Protein AF-A0A924SKA9-F1 (afdb_monomer_lite)

Sequence (443 aa):
MSAELATRASYDDPVVAGAVAGLGGPPGRHARTGERRLMTPVRVLVVLTLLTCALGWAQKAGCRDGSNWQHEYQYTRGCYTDVVALYSSEGLASGQRPYYDHPVEYPVVIGAVMAVTSELARSFASALPDTATRAAQARVAAARTTQERSAATAARTYADADARGRHFYDLTWLLLTACALVVVVTTARIAGSRPWDAALVALAPTLALHGTTNWDLVAMALAGLGLLAWARQRPVAAGVLLGLATATKLYPVLFLLPLLLLCVRARRVLPFLVTSVALVGAVTVVTLPVYLTSPSYVDRQGTQVRVLDSPLTQLQNGRGLSALAPHHLLPHSPGAAPEVAVNAVYRFVELNTVRGADWDSLWLQAQRQGLSQDAGLAAEEAPRELNRAVAVAFGLALVLVALLVLRAPRRPRLPQVLLLTMVAFLPTNKVDSPQYVLWLLPL

Foldseek 3Di:
DQFVLQLCCCVPPPVNVVVCVVVVGRQDPPDPGPPPPPDGVLVVLLVLLVVLLVLLCVLQVVPLFDPQPPPCSCVVSLNAAPLLVCCVLQCLLVVAQDLARGQDQWFLLVSVVSNVLSVVLLVCCVVPPDPQLVVLVVQCVPDDDPVSNVVSVVSNSRSSSRSSSNSSLVSLSVVLSVLLSLLLSLLLVLVPSNSCLSVLSSNPNLCSSQSRNYSLSVLSSLQSVLVSCVVVVNLLSSLLSLLVSCSGPVLSVLLLLLVCLLCVVVVNCVSSVNSVVSSVVNNCVSRVVSQQQGFWWFDDPSDTDGDGGGLVVCVVVPVPPCSSDQWDFDDDDVPDDITITGRSNCSNVLCLQQDAQDPPAPRVVCVVVVVAPQPPDDSNDGRPVLVVQLVVQLVVQSVVLSCCQNPPPDHDDSLVSQLSNLVSNQHSGRDHDSSSVSSNSSD

Structure (mmCIF, N/CA/C/O backbone):
data_AF-A0A924SKA9-F1
#
_entry.id   AF-A0A924SKA9-F1
#
loop_
_atom_site.group_PDB
_atom_site.id
_atom_site.type_symbol
_atom_site.label_atom_id
_atom_site.label_alt_id
_atom_site.label_comp_id
_atom_site.label_asym_id
_atom_site.label_entity_id
_atom_site.label_seq_id
_atom_site.pdbx_PDB_ins_code
_atom_site.Cartn_x
_atom_site.Cartn_y
_atom_site.Cartn_z
_atom_site.occupancy
_atom_site.B_iso_or_equiv
_atom_site.auth_seq_id
_atom_site.auth_comp_id
_atom_site.auth_asym_id
_atom_site.auth_atom_id
_atom_site.pdbx_PDB_model_num
ATOM 1 N N . MET A 1 1 ? -17.833 -25.619 21.507 1.00 43.25 1 MET A N 1
ATOM 2 C CA . MET A 1 1 ? -18.377 -24.248 21.658 1.00 43.25 1 MET A CA 1
ATOM 3 C C . MET A 1 1 ? -18.620 -23.517 20.324 1.00 43.25 1 MET A C 1
ATOM 5 O O . MET A 1 1 ? -18.958 -22.346 20.339 1.00 43.25 1 MET A O 1
ATOM 9 N N . SER A 1 2 ? -18.463 -24.168 19.162 1.00 53.28 2 SER A N 1
ATOM 10 C CA . SER A 1 2 ? -18.403 -23.517 17.832 1.00 53.28 2 SER A CA 1
ATOM 11 C C . SER A 1 2 ? -19.665 -23.683 16.978 1.00 53.28 2 SER A C 1
ATOM 13 O O . SER A 1 2 ? -19.727 -23.179 15.863 1.00 53.28 2 SER A O 1
ATOM 15 N N . ALA A 1 3 ? -20.645 -24.427 17.473 1.00 46.31 3 ALA A N 1
ATOM 16 C CA . ALA A 1 3 ? -21.749 -24.920 16.671 1.00 46.31 3 ALA A CA 1
ATOM 17 C C . ALA A 1 3 ? -23.097 -24.328 17.027 1.00 46.31 3 ALA A C 1
ATOM 19 O O . ALA A 1 3 ? -23.818 -23.910 16.131 1.00 46.31 3 ALA A O 1
ATOM 20 N N . GLU A 1 4 ? -23.355 -24.200 18.325 1.00 47.22 4 GLU A N 1
ATOM 21 C CA . GLU A 1 4 ? -24.492 -23.470 18.877 1.00 47.22 4 GLU A CA 1
ATOM 22 C C . GLU A 1 4 ? -24.596 -22.056 18.281 1.00 47.22 4 GLU A C 1
ATOM 24 O O . GLU A 1 4 ? -25.682 -21.603 17.926 1.00 47.22 4 GLU A O 1
ATOM 29 N N . LEU A 1 5 ? -23.445 -21.401 18.077 1.00 52.53 5 LEU A N 1
ATOM 30 C CA . LEU A 1 5 ? -23.332 -20.057 17.505 1.00 52.53 5 LEU A CA 1
ATOM 31 C C . LEU A 1 5 ? -23.665 -19.995 16.004 1.00 52.53 5 LEU A C 1
ATOM 33 O O . LEU A 1 5 ? -24.234 -19.003 15.559 1.00 52.53 5 LEU A O 1
ATOM 37 N N . ALA A 1 6 ? -23.350 -21.040 15.227 1.00 48.56 6 ALA A N 1
ATOM 38 C CA . ALA A 1 6 ? -23.713 -21.110 13.807 1.00 48.56 6 ALA A CA 1
ATOM 39 C C . ALA A 1 6 ? -25.218 -21.357 13.629 1.00 48.56 6 ALA A C 1
ATOM 41 O O . ALA A 1 6 ? -25.840 -20.731 12.777 1.00 48.56 6 ALA A O 1
ATOM 42 N N . THR A 1 7 ? -25.813 -22.199 14.482 1.00 55.19 7 THR A N 1
ATOM 43 C CA . THR A 1 7 ? -27.273 -22.357 14.564 1.00 55.19 7 THR A 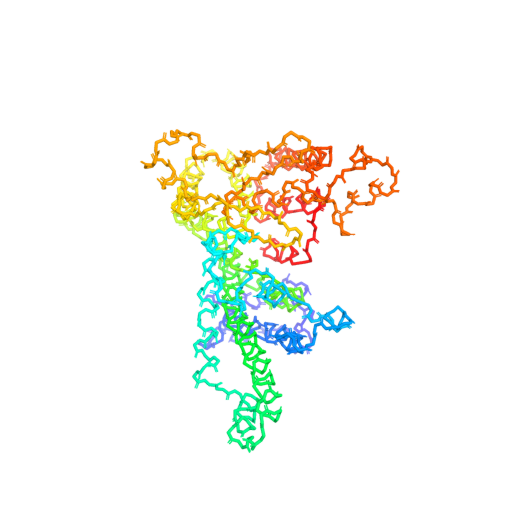CA 1
ATOM 44 C C . THR A 1 7 ? -27.948 -21.041 14.935 1.00 55.19 7 THR A C 1
ATOM 46 O O . THR A 1 7 ? -28.867 -20.633 14.238 1.00 55.19 7 THR A O 1
ATOM 49 N N . ARG A 1 8 ? -27.473 -20.321 15.962 1.00 58.25 8 ARG A N 1
ATOM 50 C CA . ARG A 1 8 ? -28.079 -19.039 16.364 1.00 58.25 8 ARG A CA 1
ATOM 51 C C . ARG A 1 8 ? -28.064 -17.989 15.258 1.00 58.25 8 ARG A C 1
ATOM 53 O O . ARG A 1 8 ? -29.083 -17.355 15.046 1.00 58.25 8 ARG A O 1
ATOM 60 N N . ALA A 1 9 ? -26.970 -17.849 14.506 1.00 60.88 9 ALA A N 1
ATOM 61 C CA . ALA A 1 9 ? -26.908 -16.873 13.413 1.00 60.88 9 ALA A CA 1
ATOM 62 C C . ALA A 1 9 ? -27.996 -17.107 12.346 1.00 60.88 9 ALA A C 1
ATOM 64 O O . ALA A 1 9 ? -28.628 -16.154 11.915 1.00 60.88 9 ALA A O 1
ATOM 65 N N . SER A 1 10 ? -28.288 -18.361 11.982 1.00 63.00 10 SER A N 1
ATOM 66 C CA . SER A 1 10 ? -29.372 -18.672 11.032 1.00 63.00 10 SER A CA 1
ATOM 67 C C . SER A 1 10 ? -30.792 -18.424 11.560 1.00 63.00 10 SER A C 1
ATOM 69 O O . SER A 1 10 ? -31.726 -18.410 10.765 1.00 63.00 10 SER A O 1
ATOM 71 N N . TYR A 1 11 ? -30.958 -18.251 12.875 1.00 65.81 11 TYR A N 1
ATOM 72 C CA . TYR A 1 11 ? -32.242 -17.930 13.509 1.00 65.81 11 TYR A CA 1
ATOM 73 C C . TYR A 1 11 ? -32.373 -16.441 13.864 1.00 65.81 11 TYR A C 1
ATOM 75 O O . TYR A 1 11 ? -33.469 -15.896 13.789 1.00 65.81 11 TYR A O 1
ATOM 83 N N . ASP A 1 12 ? -31.267 -15.795 14.240 1.00 66.62 12 ASP A N 1
ATOM 84 C CA . ASP A 1 12 ? -31.249 -14.442 14.804 1.00 66.62 12 ASP A CA 1
ATOM 85 C C . ASP A 1 12 ? -30.869 -13.360 13.774 1.00 66.62 12 ASP A C 1
ATOM 87 O O . ASP A 1 12 ? -31.141 -12.181 14.003 1.00 66.62 12 ASP A O 1
ATOM 91 N N . ASP A 1 13 ? -30.214 -13.728 12.664 1.00 67.31 13 ASP A N 1
ATOM 92 C CA . ASP A 1 13 ? -29.781 -12.793 11.621 1.00 67.31 13 ASP A CA 1
ATOM 93 C C . ASP A 1 13 ? -30.642 -12.946 10.349 1.00 67.31 13 ASP A C 1
ATOM 95 O O . ASP A 1 13 ? -30.616 -14.007 9.718 1.00 67.31 13 ASP A O 1
ATOM 99 N N . PRO A 1 14 ? -31.400 -11.909 9.941 1.00 71.31 14 PRO A N 1
ATOM 100 C CA . PRO A 1 14 ? -32.322 -11.997 8.809 1.00 71.31 14 PRO A CA 1
ATOM 101 C C . PRO A 1 14 ? -31.617 -12.183 7.457 1.00 71.31 14 PRO A C 1
ATOM 103 O O . PRO A 1 14 ? -32.191 -12.793 6.555 1.00 71.31 14 PRO A O 1
ATOM 106 N N . VAL A 1 15 ? -30.375 -11.708 7.309 1.00 71.00 15 VAL A N 1
ATOM 107 C CA . VAL A 1 15 ? -29.586 -11.881 6.079 1.00 71.00 15 VAL A CA 1
ATOM 108 C C . VAL A 1 15 ? -29.117 -13.324 5.973 1.00 71.00 15 VAL A C 1
ATOM 110 O O . VAL A 1 15 ? -29.283 -13.961 4.931 1.00 71.00 15 VAL A O 1
ATOM 113 N N . VAL A 1 16 ? -28.584 -13.868 7.070 1.00 69.69 16 VAL A N 1
ATOM 114 C CA . VAL A 1 16 ? -28.171 -15.274 7.122 1.00 69.69 16 VAL A CA 1
ATOM 115 C C . VAL A 1 16 ? -29.386 -16.175 6.923 1.00 69.69 16 VAL A C 1
ATOM 117 O O . VAL A 1 16 ? -29.331 -17.052 6.068 1.00 69.69 16 VAL A O 1
ATOM 120 N N . ALA A 1 17 ? -30.494 -15.928 7.628 1.00 69.62 17 ALA A N 1
ATOM 121 C CA . ALA A 1 17 ? -31.735 -16.692 7.508 1.00 69.62 17 ALA A CA 1
ATOM 122 C C . ALA A 1 17 ? -32.257 -16.746 6.060 1.00 69.62 17 ALA A C 1
ATOM 124 O O . ALA A 1 17 ? -32.599 -17.825 5.570 1.00 69.62 17 ALA A O 1
ATOM 125 N N . GLY A 1 18 ? -32.251 -15.610 5.351 1.00 75.19 18 GLY A N 1
ATOM 126 C CA . GLY A 1 18 ? -32.620 -15.545 3.935 1.00 75.19 18 GLY A CA 1
ATOM 127 C C . GLY A 1 18 ? -31.681 -16.351 3.032 1.00 75.19 18 GLY A C 1
ATOM 128 O O . GLY A 1 18 ? -32.142 -17.084 2.159 1.00 75.19 18 GLY A O 1
ATOM 129 N N . ALA A 1 19 ? -30.369 -16.287 3.275 1.00 75.00 19 ALA A N 1
ATOM 130 C CA . ALA A 1 19 ? -29.380 -17.030 2.496 1.00 75.00 19 ALA A CA 1
ATOM 131 C C . ALA A 1 19 ? -29.474 -18.555 2.702 1.00 75.00 19 ALA A C 1
ATOM 133 O O . ALA A 1 19 ? -29.380 -19.311 1.734 1.00 75.00 19 ALA A O 1
ATOM 134 N N . VAL A 1 20 ? -29.696 -19.034 3.935 1.00 75.94 20 VAL A N 1
ATOM 135 C CA . VAL A 1 20 ? -29.866 -20.481 4.188 1.00 75.94 20 VAL A CA 1
ATOM 136 C C . VAL A 1 20 ? -31.229 -21.018 3.767 1.00 75.94 20 VAL A C 1
ATOM 138 O O . VAL A 1 20 ? -31.326 -22.217 3.515 1.00 75.94 20 VAL A O 1
ATOM 141 N N . ALA A 1 21 ? -32.264 -20.185 3.619 1.00 75.38 21 ALA A N 1
ATOM 142 C CA . ALA A 1 21 ? -33.561 -20.634 3.106 1.00 75.38 21 ALA A CA 1
ATOM 143 C C . ALA A 1 21 ? -33.440 -21.282 1.712 1.00 75.38 21 ALA A C 1
ATOM 145 O O . ALA A 1 21 ? -34.038 -22.328 1.470 1.00 75.38 21 ALA A O 1
ATOM 146 N N . GLY A 1 22 ? -32.585 -20.735 0.838 1.00 69.75 22 GLY A N 1
ATOM 147 C CA . GLY A 1 22 ? -32.279 -21.325 -0.473 1.00 69.75 22 GLY A CA 1
ATOM 148 C C . GLY A 1 22 ? -31.410 -22.590 -0.423 1.00 69.75 22 GLY A C 1
ATOM 149 O O . GLY A 1 22 ? -31.326 -23.313 -1.410 1.00 69.75 22 GLY A O 1
ATOM 150 N N . LEU A 1 23 ? -30.781 -22.880 0.720 1.00 67.56 23 LEU A N 1
ATOM 151 C CA . LEU A 1 23 ? -29.868 -24.012 0.933 1.00 67.56 23 LEU A CA 1
ATOM 152 C C . LEU A 1 23 ? -30.474 -25.124 1.813 1.00 67.56 23 LEU A C 1
ATOM 154 O O . LEU A 1 23 ? -29.747 -26.012 2.259 1.00 67.56 23 LEU A O 1
ATOM 158 N N . GLY A 1 24 ? -31.788 -25.089 2.065 1.00 68.62 24 GLY A N 1
ATOM 159 C CA . GLY A 1 24 ? -32.505 -26.109 2.847 1.00 68.62 24 GLY A CA 1
ATOM 160 C C . GLY A 1 24 ? -32.979 -25.666 4.237 1.00 68.62 24 GLY A C 1
ATOM 161 O O . GLY A 1 24 ? -33.490 -26.491 4.990 1.00 68.62 24 GLY A O 1
ATOM 162 N N . GLY A 1 25 ? -32.855 -24.378 4.567 1.00 69.88 25 GLY A N 1
ATOM 163 C CA . GLY A 1 25 ? -33.353 -23.787 5.810 1.00 69.88 25 GLY A CA 1
ATOM 164 C C . GLY A 1 25 ? -32.391 -23.905 7.001 1.00 69.88 25 GLY A C 1
ATOM 165 O O . GLY A 1 25 ? -31.328 -24.526 6.907 1.00 69.88 25 GLY A O 1
ATOM 166 N N . PRO A 1 26 ? -32.727 -23.266 8.138 1.00 69.00 26 PRO A N 1
ATOM 167 C CA . PRO A 1 26 ? -31.894 -23.313 9.330 1.00 69.00 26 PRO A CA 1
ATOM 168 C C . PRO A 1 26 ? -31.800 -24.746 9.889 1.00 69.00 26 PRO A C 1
ATOM 170 O O . PRO A 1 26 ? -32.745 -25.531 9.767 1.00 69.00 26 PRO A O 1
ATOM 173 N N . PRO A 1 27 ? -30.678 -25.116 10.534 1.00 69.81 27 PRO A N 1
ATOM 174 C CA . PRO A 1 27 ? -30.488 -26.464 11.058 1.00 69.81 27 PRO A CA 1
ATOM 175 C C . PRO A 1 27 ? -31.547 -26.770 12.119 1.00 69.81 27 PRO A C 1
ATOM 177 O O . PRO A 1 27 ? -31.644 -26.040 13.106 1.00 69.81 27 PRO A O 1
ATOM 180 N N . GLY A 1 28 ? -32.321 -27.845 11.941 1.00 66.88 28 GLY A N 1
ATOM 181 C CA . GLY A 1 28 ? -33.405 -28.209 12.860 1.00 66.88 28 GLY A CA 1
ATOM 182 C C . GLY A 1 28 ? -32.941 -28.390 14.312 1.00 66.88 28 GLY A C 1
ATOM 183 O O . GLY A 1 28 ? -31.765 -28.618 14.578 1.00 66.88 28 GLY A O 1
ATOM 184 N N . ARG A 1 29 ? -33.878 -28.342 15.268 1.00 62.56 29 ARG A N 1
ATOM 185 C CA . ARG A 1 29 ? -33.622 -28.415 16.728 1.00 62.56 29 ARG A CA 1
ATOM 186 C C . ARG A 1 29 ? -32.707 -29.573 17.171 1.00 62.56 29 ARG A C 1
ATOM 188 O O . ARG A 1 29 ? -32.051 -29.466 18.200 1.00 62.56 29 ARG A O 1
ATOM 195 N N . HIS A 1 30 ? -32.663 -30.664 16.406 1.00 60.28 30 HIS A N 1
ATOM 196 C CA . HIS A 1 30 ? -31.858 -31.860 16.686 1.00 60.28 30 HIS A CA 1
ATOM 197 C C . HIS A 1 30 ? -30.592 -31.978 15.823 1.00 60.28 30 HIS A C 1
ATOM 199 O O . HIS A 1 30 ? -29.885 -32.985 15.894 1.00 60.28 30 HIS A O 1
ATOM 205 N N . ALA A 1 31 ? -30.294 -30.975 14.994 1.00 60.97 31 ALA A N 1
ATOM 206 C CA . ALA A 1 31 ? -29.083 -30.945 14.197 1.00 60.97 31 ALA A CA 1
ATOM 207 C C . ALA A 1 31 ? -27.868 -30.886 15.127 1.00 60.97 31 ALA A C 1
ATOM 209 O O . ALA A 1 31 ? -27.678 -29.928 15.875 1.00 60.97 31 ALA A O 1
ATOM 210 N N . ARG A 1 32 ? -27.012 -31.910 15.055 1.00 56.00 32 ARG A N 1
ATOM 211 C CA . ARG A 1 32 ? -25.719 -31.931 15.744 1.00 56.00 32 ARG A CA 1
ATOM 212 C C . ARG A 1 32 ? -24.733 -31.020 15.025 1.00 56.00 32 ARG A C 1
ATOM 214 O O . ARG A 1 32 ? -23.800 -31.459 14.351 1.00 56.00 32 ARG A O 1
ATOM 221 N N . THR A 1 33 ? -24.940 -29.717 15.139 1.00 55.81 33 THR A N 1
ATOM 222 C CA . THR A 1 33 ? -23.891 -28.765 14.815 1.00 55.81 33 THR A CA 1
ATOM 223 C C . THR A 1 33 ? -22.767 -28.996 15.841 1.00 55.81 33 THR A C 1
ATOM 225 O O . THR A 1 33 ? -23.002 -29.049 17.045 1.00 55.81 33 THR A O 1
ATOM 228 N N . GLY A 1 34 ? -21.519 -29.175 15.389 1.00 52.84 34 GLY A N 1
ATOM 229 C CA . GLY A 1 34 ? -20.334 -29.189 16.276 1.00 52.84 34 GLY A CA 1
ATOM 230 C C . GLY A 1 34 ? -19.527 -30.473 16.334 1.00 52.84 34 GLY A C 1
ATOM 231 O O . GLY A 1 34 ? -18.383 -30.428 16.777 1.00 52.84 34 GLY A O 1
ATOM 232 N N . GLU A 1 35 ? -20.050 -31.576 15.803 1.00 53.09 35 GLU A N 1
ATOM 233 C CA . GLU A 1 35 ? -19.302 -32.837 15.684 1.00 53.09 35 GLU A CA 1
ATOM 234 C C . GLU A 1 35 ? -18.391 -32.878 14.440 1.00 53.09 35 GLU A C 1
ATOM 236 O O . GLU A 1 35 ? -17.517 -33.736 14.319 1.00 53.09 35 GLU A O 1
ATOM 241 N N . ARG A 1 36 ? -18.517 -31.912 13.515 1.00 54.94 36 ARG A N 1
ATOM 242 C CA . ARG A 1 36 ? -17.657 -31.824 12.324 1.00 54.94 36 ARG A CA 1
ATOM 243 C C . ARG A 1 36 ? -16.269 -31.282 12.690 1.00 54.94 36 ARG A C 1
ATOM 245 O O . ARG A 1 36 ? -15.988 -30.099 12.508 1.00 54.94 36 ARG A O 1
ATOM 252 N N . ARG A 1 37 ? -15.367 -32.166 13.139 1.00 59.66 37 ARG A N 1
ATOM 253 C CA . ARG A 1 37 ? -13.936 -31.879 13.424 1.00 59.66 37 ARG A CA 1
ATOM 254 C C . ARG A 1 37 ? -13.208 -31.145 12.286 1.00 59.66 37 ARG A C 1
ATOM 256 O O . ARG A 1 37 ? -12.210 -30.463 12.527 1.00 59.66 37 ARG A O 1
ATOM 263 N N . LEU A 1 38 ? -13.686 -31.294 11.048 1.00 64.00 38 LEU A N 1
ATOM 264 C CA . LEU A 1 38 ? -13.037 -30.768 9.849 1.00 64.00 38 LEU A CA 1
ATOM 265 C C . LEU A 1 38 ? -13.548 -29.388 9.396 1.00 64.00 38 LEU A C 1
ATOM 267 O O . LEU A 1 38 ? -12.741 -28.616 8.888 1.00 64.00 38 LEU A O 1
ATOM 271 N N . MET A 1 39 ? -14.803 -29.008 9.655 1.00 70.38 39 MET A N 1
ATOM 272 C CA . MET A 1 39 ? -15.421 -27.779 9.119 1.00 70.38 39 MET A CA 1
ATOM 273 C C . MET A 1 39 ? -15.840 -26.826 10.243 1.00 70.38 39 MET A C 1
ATOM 275 O O . MET A 1 39 ? -17.004 -26.762 10.634 1.00 70.38 39 MET A O 1
ATOM 279 N N . THR A 1 40 ? -14.869 -26.094 10.794 1.00 83.25 40 THR A N 1
ATOM 280 C CA . THR A 1 40 ? -15.142 -24.985 11.723 1.00 83.25 40 THR A CA 1
ATOM 281 C C . THR A 1 40 ? -15.549 -23.728 10.942 1.00 83.25 40 THR A C 1
ATOM 283 O O . THR A 1 40 ? -15.122 -23.591 9.795 1.00 83.25 40 THR A O 1
ATOM 286 N N . PRO A 1 41 ? -16.290 -22.769 11.541 1.00 83.19 41 PRO A N 1
ATOM 287 C CA . PRO A 1 41 ? -16.661 -21.521 10.860 1.00 83.19 41 PRO A CA 1
ATOM 288 C C . PRO A 1 41 ? -15.466 -20.805 10.217 1.00 83.19 41 PRO A C 1
ATOM 290 O O . PRO A 1 41 ? -15.522 -20.413 9.061 1.00 83.19 41 PRO A O 1
ATOM 293 N N . VAL A 1 42 ? -14.329 -20.743 10.917 1.00 87.75 42 VAL A N 1
ATOM 294 C CA . VAL A 1 42 ? -13.094 -20.137 10.390 1.00 87.75 42 VAL A CA 1
ATOM 295 C C . VAL A 1 42 ? -12.548 -20.889 9.173 1.00 87.75 42 VAL A C 1
ATOM 297 O O . VAL A 1 42 ? -12.074 -20.254 8.242 1.00 87.75 42 VAL A O 1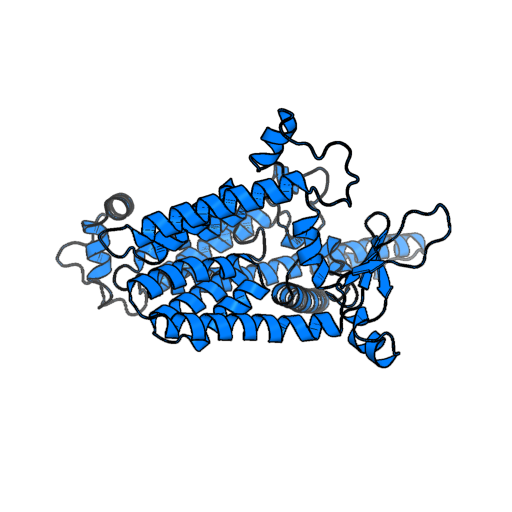
ATOM 300 N N . ARG A 1 43 ? -12.616 -22.227 9.142 1.00 90.25 43 ARG A N 1
ATOM 301 C CA . ARG A 1 43 ? -12.174 -23.002 7.969 1.00 90.25 43 ARG A CA 1
ATOM 302 C C . ARG A 1 43 ? -13.089 -22.785 6.769 1.00 90.25 43 ARG A C 1
ATOM 304 O O . ARG A 1 43 ? -12.585 -22.682 5.659 1.00 90.25 43 ARG A O 1
ATOM 311 N N . VAL A 1 44 ? -14.400 -22.676 6.995 1.00 90.44 44 VAL A N 1
ATOM 312 C CA . VAL A 1 44 ? -15.349 -22.323 5.929 1.00 90.44 44 VAL A CA 1
ATOM 313 C C . VAL A 1 44 ? -15.016 -20.938 5.381 1.00 90.44 44 VAL A C 1
ATOM 315 O O . VAL A 1 44 ? -14.835 -20.801 4.180 1.00 90.44 44 VAL A O 1
ATOM 318 N N . LEU A 1 45 ? -14.826 -19.942 6.251 1.00 93.00 45 LEU A N 1
ATOM 319 C CA . LEU A 1 45 ? -14.430 -18.591 5.845 1.00 93.00 45 LEU A CA 1
ATOM 320 C C . LEU A 1 45 ? -13.130 -18.577 5.034 1.00 93.00 45 LEU A C 1
ATOM 322 O O . LEU A 1 45 ? -13.084 -17.924 4.003 1.00 93.00 45 LEU A O 1
ATOM 326 N N . VAL A 1 46 ? -12.114 -19.347 5.441 1.00 95.25 46 VAL A N 1
ATOM 327 C CA . VAL A 1 46 ? -10.860 -19.502 4.681 1.00 95.25 46 VAL A CA 1
ATOM 328 C C . VAL A 1 46 ? -11.124 -20.021 3.267 1.00 95.25 46 VAL A C 1
ATOM 330 O O . VAL A 1 46 ? -10.602 -19.457 2.310 1.00 95.25 46 VAL A O 1
ATOM 333 N N . VAL A 1 47 ? -11.946 -21.064 3.115 1.00 96.56 47 VAL A N 1
ATOM 334 C CA . VAL A 1 47 ? -12.297 -21.603 1.789 1.00 96.56 47 VAL A CA 1
ATOM 335 C C . VAL A 1 47 ? -13.045 -20.562 0.958 1.00 96.56 47 VAL A C 1
ATOM 337 O O . VAL A 1 47 ? -12.705 -20.364 -0.203 1.00 96.56 47 VAL A O 1
ATOM 340 N N . LEU A 1 48 ? -14.017 -19.858 1.545 1.00 96.62 48 LEU A N 1
ATOM 341 C CA . LEU A 1 48 ? -14.767 -18.812 0.846 1.00 96.62 48 LEU A CA 1
ATOM 342 C C . LEU A 1 48 ? -13.849 -17.676 0.382 1.00 96.62 48 LEU A C 1
ATOM 344 O O . LEU A 1 48 ? -13.933 -17.265 -0.768 1.00 96.62 48 LEU A O 1
ATOM 348 N N . THR A 1 49 ? -12.917 -17.227 1.225 1.00 98.38 49 THR A N 1
ATOM 349 C CA . THR A 1 49 ? -11.920 -16.218 0.847 1.00 98.38 49 THR A CA 1
ATOM 350 C C . THR A 1 49 ? -11.030 -16.697 -0.294 1.00 98.38 49 THR A C 1
ATOM 352 O O . THR A 1 49 ? -10.804 -15.939 -1.231 1.00 98.38 49 THR A O 1
ATOM 355 N N . LEU A 1 50 ? -10.558 -17.949 -0.263 1.00 98.50 50 LEU A N 1
ATOM 356 C CA . LEU A 1 50 ? -9.766 -18.517 -1.360 1.00 98.50 50 LEU A CA 1
ATOM 357 C C . LEU A 1 50 ? -10.547 -18.524 -2.680 1.00 98.50 50 LEU A C 1
ATOM 359 O O . LEU A 1 50 ? -9.985 -18.169 -3.712 1.00 98.50 50 LEU A O 1
ATOM 363 N N . LEU A 1 51 ? -11.835 -18.878 -2.648 1.00 98.31 51 LEU A N 1
ATOM 364 C CA . LEU A 1 51 ? -12.702 -18.841 -3.828 1.00 98.31 51 LEU A CA 1
ATOM 365 C C . LEU A 1 51 ? -12.884 -17.407 -4.350 1.00 98.31 51 LEU A C 1
ATOM 367 O O . LEU A 1 51 ? -12.719 -17.172 -5.544 1.00 98.31 51 LEU A O 1
ATOM 371 N N . THR A 1 52 ? -13.145 -16.439 -3.468 1.00 98.44 52 THR A N 1
ATOM 372 C CA . THR A 1 52 ? -13.261 -15.016 -3.829 1.00 98.44 52 THR A CA 1
ATOM 373 C C . THR A 1 52 ? -11.961 -14.475 -4.436 1.00 98.44 52 THR A C 1
ATOM 375 O O . THR A 1 52 ? -11.985 -13.821 -5.478 1.00 98.44 52 THR A O 1
ATOM 378 N N . CYS A 1 53 ? -10.806 -14.786 -3.841 1.00 98.38 53 CYS A N 1
ATOM 379 C CA . CYS A 1 53 ? -9.499 -14.387 -4.368 1.00 98.38 53 CYS A CA 1
ATOM 380 C C . CYS A 1 53 ? -9.168 -15.082 -5.700 1.00 98.38 53 CYS A C 1
ATOM 382 O O . CYS A 1 53 ? -8.546 -14.462 -6.562 1.00 98.38 53 CYS A O 1
ATOM 384 N N . ALA A 1 54 ? -9.593 -16.334 -5.898 1.00 98.25 54 ALA A N 1
ATOM 385 C CA . ALA A 1 54 ? -9.440 -17.046 -7.167 1.00 98.25 54 ALA A CA 1
ATOM 386 C C . ALA A 1 54 ? -10.302 -16.430 -8.280 1.00 98.25 54 ALA A C 1
ATOM 388 O O . ALA A 1 54 ? -9.834 -16.303 -9.410 1.00 98.25 54 ALA A O 1
ATOM 389 N N . LEU A 1 55 ? -11.524 -15.981 -7.964 1.00 97.62 55 LEU A N 1
ATOM 390 C CA . LEU A 1 55 ? -12.351 -15.207 -8.897 1.00 97.62 55 LEU A CA 1
ATOM 391 C C . LEU A 1 55 ? -11.671 -13.888 -9.283 1.00 97.62 55 LEU A C 1
ATOM 393 O O . LEU A 1 55 ? -11.631 -13.554 -10.464 1.00 97.62 55 LEU A O 1
ATOM 397 N N . GLY A 1 56 ? -11.081 -13.180 -8.315 1.00 96.50 56 GLY A N 1
ATOM 398 C CA . GLY A 1 56 ? -10.297 -11.972 -8.586 1.00 96.50 56 GLY A CA 1
ATOM 399 C C . GLY A 1 56 ? -9.086 -12.231 -9.485 1.00 96.50 56 GLY A C 1
ATOM 400 O O . GLY A 1 56 ? -8.835 -11.485 -10.429 1.00 96.50 56 GLY A O 1
ATOM 401 N N . TRP A 1 57 ? -8.368 -13.339 -9.271 1.00 97.44 57 TRP A N 1
ATOM 402 C CA . TRP A 1 57 ? -7.293 -13.748 -10.178 1.00 97.44 57 TRP A CA 1
ATOM 403 C C . TRP A 1 57 ? -7.808 -14.033 -11.587 1.00 97.44 57 TRP A C 1
ATOM 405 O O . TRP A 1 57 ? -7.253 -13.505 -12.546 1.00 97.44 57 TRP A O 1
ATOM 415 N N . ALA A 1 58 ? -8.889 -14.807 -11.719 1.00 96.88 58 ALA A N 1
ATOM 416 C CA . ALA A 1 58 ? -9.480 -15.139 -13.015 1.00 96.88 58 ALA A CA 1
ATOM 417 C C . ALA A 1 58 ? -9.930 -13.879 -13.774 1.00 96.88 58 ALA A C 1
ATOM 419 O O . ALA A 1 58 ? -9.722 -13.774 -14.980 1.00 96.88 58 ALA A O 1
ATOM 420 N N . GLN A 1 59 ? -10.476 -12.898 -13.053 1.00 94.44 59 GLN A N 1
ATOM 421 C CA . GLN A 1 59 ? -10.890 -11.602 -13.583 1.00 94.44 59 GLN A CA 1
ATOM 422 C C . GLN A 1 59 ? -9.711 -10.782 -14.137 1.00 94.44 59 GLN A C 1
ATOM 424 O O . GLN A 1 59 ? -9.851 -10.132 -15.173 1.00 94.44 59 GLN A O 1
ATOM 429 N N . LYS A 1 60 ? -8.537 -10.848 -13.497 1.00 95.38 60 LYS A N 1
ATOM 430 C CA . LYS A 1 60 ? -7.323 -10.129 -13.928 1.00 95.38 60 LYS A CA 1
ATOM 431 C C . LYS A 1 60 ? -6.388 -10.940 -14.826 1.00 95.38 60 LYS A C 1
ATOM 433 O O . LYS A 1 60 ? -5.439 -10.387 -15.378 1.00 95.38 60 LYS A O 1
ATOM 438 N N . ALA A 1 61 ? -6.653 -12.233 -15.019 1.00 93.88 61 ALA A N 1
ATOM 439 C CA . ALA A 1 61 ? -5.747 -13.154 -15.704 1.00 93.88 61 ALA A CA 1
ATOM 440 C C . ALA A 1 61 ? -5.398 -12.731 -17.141 1.00 93.88 61 ALA A C 1
ATOM 442 O O . ALA A 1 61 ? -4.308 -13.039 -17.614 1.00 93.88 61 ALA A O 1
ATOM 443 N N . GLY A 1 62 ? -6.291 -12.007 -17.824 1.00 92.69 62 GLY A N 1
ATOM 444 C CA . GLY A 1 62 ? -6.041 -11.495 -19.174 1.00 92.69 62 GLY A CA 1
ATOM 445 C C . GLY A 1 62 ? -5.026 -10.350 -19.252 1.00 92.69 62 GLY A C 1
ATOM 446 O O . GLY A 1 62 ? -4.547 -10.067 -20.343 1.00 92.69 62 GLY A O 1
ATOM 447 N N . CYS A 1 63 ? -4.704 -9.702 -18.127 1.00 94.12 63 CYS A N 1
ATOM 448 C CA . CYS A 1 63 ? -3.888 -8.478 -18.059 1.00 94.12 63 CYS A CA 1
ATOM 449 C C . CYS A 1 63 ? -2.760 -8.596 -17.029 1.00 94.12 63 CYS A C 1
ATOM 451 O O . CYS A 1 63 ? -2.167 -7.602 -16.624 1.00 94.12 63 CYS A O 1
ATOM 453 N N . ARG A 1 64 ? -2.463 -9.825 -16.595 1.00 93.31 64 ARG A N 1
ATOM 454 C CA . ARG A 1 64 ? -1.434 -10.132 -15.592 1.00 93.31 64 ARG A CA 1
ATOM 455 C C . ARG A 1 64 ? 0.009 -9.983 -16.095 1.00 93.31 64 ARG A C 1
ATOM 457 O O . ARG A 1 64 ? 0.942 -10.246 -15.347 1.00 93.31 64 ARG A O 1
ATOM 464 N N . ASP A 1 65 ? 0.186 -9.612 -17.357 1.00 88.69 65 ASP A N 1
ATOM 465 C CA . ASP A 1 65 ? 1.461 -9.288 -17.996 1.00 88.69 65 ASP A CA 1
ATOM 466 C C . ASP A 1 65 ? 1.297 -8.106 -18.950 1.00 88.69 65 ASP A C 1
ATOM 468 O O . ASP A 1 65 ? 0.182 -7.627 -19.143 1.00 88.69 65 ASP A O 1
ATOM 472 N N . GLY A 1 66 ? 2.401 -7.644 -19.541 1.00 81.25 66 GLY A N 1
ATOM 473 C CA . GLY A 1 66 ? 2.426 -6.461 -20.401 1.00 81.25 66 GLY A CA 1
ATOM 474 C C . GLY A 1 66 ? 1.805 -6.639 -21.791 1.00 81.25 66 GLY A C 1
ATOM 475 O O . GLY A 1 66 ? 1.688 -5.652 -22.514 1.00 81.25 66 GLY A O 1
ATOM 476 N N . SER A 1 67 ? 1.381 -7.847 -22.181 1.00 85.44 67 SER A N 1
ATOM 477 C CA . SER A 1 67 ? 0.951 -8.120 -23.561 1.00 85.44 67 SER A CA 1
ATOM 478 C C . SER A 1 67 ? -0.376 -7.445 -23.933 1.00 85.44 67 SER A C 1
ATOM 480 O O . SER A 1 67 ? -0.549 -7.000 -25.066 1.00 85.44 67 SER A O 1
ATOM 482 N N . ASN A 1 68 ? -1.292 -7.299 -22.969 1.00 88.19 68 ASN A N 1
ATOM 483 C CA . ASN A 1 68 ? -2.643 -6.763 -23.172 1.00 88.19 68 ASN A CA 1
ATOM 484 C C . ASN A 1 68 ? -2.860 -5.406 -22.472 1.00 88.19 68 ASN A C 1
ATOM 486 O O . ASN A 1 68 ? -3.863 -5.202 -21.792 1.00 88.19 68 ASN A O 1
ATOM 490 N N . TRP A 1 69 ? -1.909 -4.481 -22.629 1.00 89.75 69 TRP A N 1
ATOM 491 C CA . TRP A 1 69 ? -1.939 -3.129 -22.033 1.00 89.75 69 TRP A CA 1
ATOM 492 C C . TRP A 1 69 ? -1.961 -2.003 -23.076 1.00 89.75 69 TRP A C 1
ATOM 494 O O . TRP A 1 69 ? -1.585 -0.866 -22.803 1.00 89.75 69 TRP A O 1
ATOM 504 N N . GLN A 1 70 ? -2.388 -2.319 -24.299 1.00 89.00 70 GLN A N 1
ATOM 505 C CA . GLN A 1 70 ? -2.551 -1.349 -25.382 1.00 89.00 70 GLN A CA 1
ATOM 506 C C . GLN A 1 70 ? -4.023 -0.973 -25.553 1.00 89.00 70 GLN A C 1
ATOM 508 O O . GLN A 1 70 ? -4.914 -1.759 -25.230 1.00 89.00 70 GLN A O 1
ATOM 513 N N . HIS A 1 71 ? -4.273 0.220 -26.099 1.00 90.50 71 HIS A N 1
ATOM 514 C CA . HIS A 1 71 ? -5.618 0.702 -26.439 1.00 90.50 71 HIS A CA 1
ATOM 515 C C . HIS A 1 71 ? -6.629 0.600 -25.283 1.00 90.50 71 HIS A C 1
ATOM 517 O O . HIS A 1 71 ? -7.794 0.273 -25.503 1.00 90.50 71 HIS A O 1
ATOM 523 N N . GLU A 1 72 ? -6.181 0.850 -24.050 1.00 90.56 72 GLU A N 1
ATOM 524 C CA . GLU A 1 72 ? -7.030 0.818 -22.853 1.00 90.56 72 GLU A CA 1
ATOM 525 C C . GLU A 1 72 ? -7.740 -0.527 -22.609 1.00 90.56 72 GLU A C 1
ATOM 527 O O . GLU A 1 72 ? -8.802 -0.596 -21.973 1.00 90.56 72 GLU A O 1
ATOM 532 N N . TYR A 1 73 ? -7.158 -1.628 -23.097 1.00 92.62 73 TYR A N 1
ATOM 533 C CA . TYR A 1 73 ? -7.679 -2.983 -22.908 1.00 92.62 73 TYR A CA 1
ATOM 534 C C . TYR A 1 73 ? -7.953 -3.292 -21.431 1.00 92.62 73 TYR A C 1
ATOM 536 O O . TYR A 1 73 ? -8.990 -3.855 -21.074 1.00 92.62 73 TYR A O 1
ATOM 544 N N . GLN A 1 74 ? -7.051 -2.854 -20.558 1.00 93.25 74 GLN A N 1
ATOM 545 C CA . GLN A 1 74 ? -7.120 -3.063 -19.124 1.00 93.25 74 GLN A CA 1
ATOM 546 C C . GLN A 1 74 ? -8.358 -2.431 -18.470 1.00 93.25 74 GLN A C 1
ATOM 548 O O . GLN A 1 74 ? -8.918 -2.998 -17.528 1.00 93.25 74 GLN A O 1
ATOM 553 N N . TYR A 1 75 ? -8.835 -1.305 -19.003 1.00 91.56 75 TYR A N 1
ATOM 554 C CA . TYR A 1 75 ? -10.033 -0.629 -18.511 1.00 91.56 75 TYR A CA 1
ATOM 555 C C . TYR A 1 75 ? -11.303 -1.188 -19.156 1.00 91.56 75 TYR A C 1
ATOM 557 O O . TYR A 1 75 ? -12.272 -1.474 -18.455 1.00 91.56 75 TYR A O 1
ATOM 565 N N . THR A 1 76 ? -11.288 -1.448 -20.467 1.00 91.62 76 THR A N 1
ATOM 566 C CA . THR A 1 76 ? -12.455 -1.999 -21.188 1.00 91.62 76 THR A CA 1
ATOM 567 C C . THR A 1 76 ? -12.799 -3.433 -20.778 1.00 91.62 76 THR A C 1
ATOM 569 O O . THR A 1 76 ? -13.960 -3.835 -20.836 1.00 91.62 76 THR A O 1
ATOM 572 N N . ARG A 1 77 ? -11.809 -4.212 -20.324 1.00 91.38 77 ARG A N 1
ATOM 573 C CA . ARG A 1 77 ? -11.999 -5.564 -19.768 1.00 91.38 77 ARG A CA 1
ATOM 574 C C . ARG A 1 77 ? -12.060 -5.596 -18.240 1.00 91.38 77 ARG A C 1
ATOM 576 O O . ARG A 1 77 ? -12.218 -6.670 -17.664 1.00 91.38 77 ARG A O 1
ATOM 583 N N . GLY A 1 78 ? -11.914 -4.445 -17.582 1.00 91.00 78 GLY A N 1
ATOM 584 C CA . GLY A 1 78 ? -11.935 -4.301 -16.124 1.00 91.00 78 GLY A CA 1
ATOM 585 C C . GLY A 1 78 ? -10.767 -4.958 -15.377 1.00 91.00 78 GLY A C 1
ATOM 586 O O . GLY A 1 78 ? -10.755 -4.951 -14.152 1.00 91.00 78 GLY A O 1
ATOM 587 N N . CYS A 1 79 ? -9.786 -5.537 -16.065 1.00 94.62 79 CYS A N 1
ATOM 588 C CA . CYS A 1 79 ? -8.682 -6.321 -15.493 1.00 94.62 79 CYS A CA 1
ATOM 589 C C . CYS A 1 79 ? -7.505 -5.468 -14.971 1.00 94.62 79 CYS A C 1
ATOM 591 O O . CYS A 1 79 ? -6.456 -6.024 -14.645 1.00 94.62 79 CYS A O 1
ATOM 593 N N . TYR A 1 80 ? -7.658 -4.142 -14.895 1.00 94.12 80 TYR A N 1
ATOM 594 C CA . TYR A 1 80 ? -6.631 -3.223 -14.399 1.00 94.12 80 TYR A CA 1
ATOM 595 C C . TYR A 1 80 ? -6.097 -3.604 -13.003 1.00 94.12 80 TYR A C 1
ATOM 597 O O . TYR A 1 80 ? -6.839 -4.051 -12.112 1.00 94.12 80 TYR A O 1
ATOM 605 N N . THR A 1 81 ? -4.793 -3.397 -12.814 1.00 94.81 81 THR A N 1
ATOM 606 C CA . THR A 1 81 ? -4.088 -3.560 -11.539 1.00 94.81 81 THR A CA 1
ATOM 607 C C . THR A 1 81 ? -2.795 -2.746 -11.511 1.00 94.81 81 THR A C 1
ATOM 609 O O . THR A 1 81 ? -1.962 -2.856 -12.413 1.00 94.81 81 THR A O 1
ATOM 612 N N . ASP A 1 82 ? -2.588 -2.000 -10.426 1.00 94.12 82 ASP A N 1
ATOM 613 C CA . ASP A 1 82 ? -1.340 -1.281 -10.165 1.00 94.12 82 ASP A CA 1
ATOM 614 C C . ASP A 1 82 ? -0.162 -2.259 -10.052 1.00 94.12 82 ASP A C 1
ATOM 616 O O . ASP A 1 82 ? 0.970 -1.899 -10.354 1.00 94.12 82 ASP A O 1
ATOM 620 N N . VAL A 1 83 ? -0.417 -3.525 -9.689 1.00 95.19 83 VAL A N 1
ATOM 621 C CA . VAL A 1 83 ? 0.620 -4.562 -9.583 1.00 95.19 83 VAL A CA 1
ATOM 622 C C . VAL A 1 83 ? 1.388 -4.722 -10.890 1.00 95.19 83 VAL A C 1
ATOM 624 O O . VAL A 1 83 ? 2.612 -4.798 -10.878 1.00 95.19 83 VAL A O 1
ATOM 627 N N . VAL A 1 84 ? 0.693 -4.746 -12.025 1.00 94.38 84 VAL A N 1
ATOM 628 C CA . VAL A 1 84 ? 1.345 -4.899 -13.334 1.00 94.38 84 VAL A CA 1
ATOM 629 C C . VAL A 1 84 ? 1.807 -3.551 -13.880 1.00 94.38 84 VAL A C 1
ATOM 631 O O . VAL A 1 84 ? 2.909 -3.475 -14.419 1.00 94.38 84 VAL A O 1
ATOM 634 N N . ALA A 1 85 ? 1.019 -2.486 -13.699 1.00 92.62 85 ALA A N 1
ATOM 635 C CA . ALA A 1 85 ? 1.389 -1.147 -14.162 1.00 92.62 85 ALA A CA 1
ATOM 636 C C . ALA A 1 85 ? 2.722 -0.687 -13.542 1.00 92.62 85 ALA A C 1
ATOM 638 O O . ALA A 1 85 ? 3.661 -0.314 -14.253 1.00 92.62 85 ALA A O 1
ATOM 639 N N . LEU 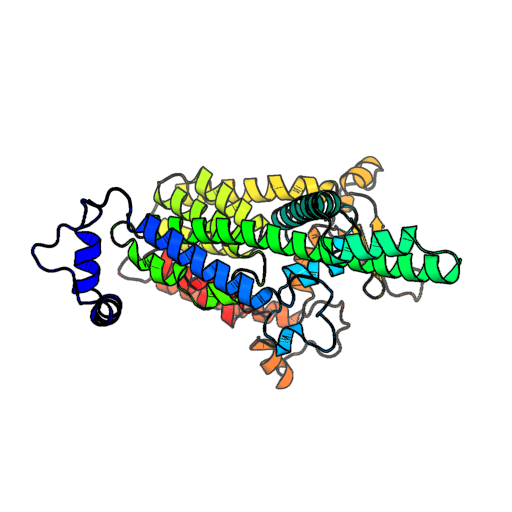A 1 86 ? 2.836 -0.819 -12.219 1.00 94.12 86 LEU A N 1
ATOM 640 C CA . LEU A 1 86 ? 4.004 -0.386 -11.459 1.00 94.12 86 LEU A CA 1
ATOM 641 C C . LEU A 1 86 ? 5.196 -1.324 -11.601 1.00 94.12 86 LEU A C 1
ATOM 643 O O . LEU A 1 86 ? 6.328 -0.888 -11.423 1.00 94.12 86 LEU A O 1
ATOM 647 N N . TYR A 1 87 ? 4.990 -2.586 -11.994 1.00 94.81 87 TYR A N 1
ATOM 648 C CA . TYR A 1 87 ? 6.110 -3.470 -12.326 1.00 94.81 87 TYR A CA 1
ATOM 649 C C . TYR A 1 87 ? 7.010 -2.858 -13.409 1.00 94.81 87 TYR A C 1
ATOM 651 O O . TYR A 1 87 ? 8.236 -2.942 -13.333 1.00 94.81 87 TYR A O 1
ATOM 659 N N . SER A 1 88 ? 6.412 -2.193 -14.395 1.00 89.50 88 SER A N 1
ATOM 660 C CA . SER A 1 88 ? 7.160 -1.512 -15.449 1.00 89.50 88 SER A CA 1
ATOM 661 C C . SER A 1 88 ? 7.556 -0.091 -15.048 1.00 89.50 88 SER A C 1
ATOM 663 O O . SER A 1 88 ? 8.730 0.259 -15.170 1.00 89.50 88 SER A O 1
ATOM 665 N N . SER A 1 89 ? 6.613 0.723 -14.558 1.00 90.88 89 SER A N 1
ATOM 666 C CA . SER A 1 89 ? 6.869 2.153 -14.326 1.00 90.88 89 SER A CA 1
ATOM 667 C C . SER A 1 89 ? 7.808 2.440 -13.151 1.00 90.88 89 SER A C 1
ATOM 669 O O . SER A 1 89 ? 8.491 3.456 -13.180 1.00 90.88 89 SER A O 1
ATOM 671 N N . GLU A 1 90 ? 7.904 1.539 -12.167 1.00 93.56 90 GLU A N 1
ATOM 672 C CA . GLU A 1 90 ? 8.828 1.657 -11.023 1.00 93.56 90 GLU A CA 1
ATOM 673 C C . GLU A 1 90 ? 10.197 0.997 -11.287 1.00 93.56 90 GLU A C 1
ATOM 675 O O . GLU A 1 90 ? 10.968 0.717 -10.368 1.00 93.56 90 GLU A O 1
ATOM 680 N N . GLY A 1 91 ? 10.500 0.666 -12.547 1.00 92.56 91 GLY A N 1
ATOM 681 C CA . GLY A 1 91 ? 11.801 0.127 -12.956 1.00 92.56 91 GLY A CA 1
ATOM 682 C C . GLY A 1 91 ? 12.060 -1.339 -12.576 1.00 92.56 91 GLY A C 1
ATOM 683 O O . GLY A 1 91 ? 13.128 -1.873 -12.900 1.00 92.56 91 GLY A O 1
ATOM 684 N N . LEU A 1 92 ? 11.099 -2.032 -11.950 1.00 95.25 92 LEU A N 1
ATOM 685 C CA . LEU A 1 92 ? 11.244 -3.428 -11.507 1.00 95.25 92 LEU A CA 1
ATOM 686 C C . LEU A 1 92 ? 11.427 -4.398 -12.686 1.00 95.25 92 LEU A C 1
ATOM 688 O O . LEU A 1 92 ? 12.221 -5.337 -12.586 1.00 95.25 92 LEU A O 1
ATOM 692 N N . ALA A 1 93 ? 10.755 -4.154 -13.816 1.00 92.12 93 ALA A N 1
ATOM 693 C CA . ALA A 1 93 ? 10.891 -4.927 -15.055 1.00 92.12 93 ALA A CA 1
ATOM 694 C C . ALA A 1 93 ? 12.312 -4.876 -15.647 1.00 92.12 93 ALA A C 1
ATOM 696 O O . ALA A 1 93 ? 12.753 -5.838 -16.290 1.00 92.12 93 ALA A O 1
ATOM 697 N N . SER A 1 94 ? 13.028 -3.779 -15.376 1.00 91.75 94 SER A N 1
ATOM 698 C CA . SER A 1 94 ? 14.427 -3.534 -15.749 1.00 91.75 94 SER A CA 1
ATOM 699 C C . SER A 1 94 ? 15.423 -3.986 -14.673 1.00 91.75 94 SER A C 1
ATOM 701 O O . SER A 1 94 ? 16.625 -3.796 -14.833 1.00 91.75 94 SER A O 1
ATOM 703 N N . GLY A 1 95 ? 14.945 -4.581 -13.575 1.00 92.25 95 GLY A N 1
ATOM 704 C CA . GLY A 1 95 ? 15.785 -5.057 -12.476 1.00 92.25 95 GLY A CA 1
ATOM 705 C C . GLY A 1 95 ? 16.291 -3.962 -11.534 1.00 92.25 95 GLY A C 1
ATOM 706 O O . GLY A 1 95 ? 17.214 -4.224 -10.766 1.00 92.25 95 GLY A O 1
ATOM 707 N N . GLN A 1 96 ? 15.712 -2.757 -11.569 1.00 94.81 96 GLN A N 1
ATOM 708 C CA . GLN A 1 96 ? 16.081 -1.678 -10.648 1.00 94.81 96 GLN A CA 1
ATOM 709 C C . GLN A 1 96 ? 15.604 -2.004 -9.227 1.00 94.81 96 GLN A C 1
ATOM 711 O O . GLN A 1 96 ? 14.496 -2.511 -9.029 1.00 94.81 96 GLN A O 1
ATOM 716 N N . ARG A 1 97 ? 16.438 -1.721 -8.219 1.00 95.44 97 ARG A N 1
ATOM 717 C CA . ARG A 1 97 ? 16.068 -1.895 -6.810 1.00 95.44 97 ARG A CA 1
ATOM 718 C C . ARG A 1 97 ? 15.337 -0.652 -6.288 1.00 95.44 97 ARG A C 1
ATOM 720 O O . ARG A 1 97 ? 15.873 0.456 -6.426 1.00 95.44 97 ARG A O 1
ATOM 727 N N . PRO A 1 98 ? 14.182 -0.824 -5.618 1.00 97.00 98 PRO A N 1
ATOM 728 C CA . PRO A 1 98 ? 13.478 0.263 -4.946 1.00 97.00 98 PRO A CA 1
ATOM 729 C C . PRO A 1 98 ? 14.385 1.072 -4.013 1.00 97.00 98 PRO A C 1
ATOM 731 O O . PRO A 1 98 ? 15.192 0.513 -3.271 1.00 97.00 98 PRO A O 1
ATOM 734 N N . TYR A 1 99 ? 14.235 2.392 -4.065 1.00 97.19 99 TYR A N 1
ATOM 735 C CA . TYR A 1 99 ? 14.972 3.449 -3.362 1.00 97.19 99 TYR A CA 1
ATOM 736 C C . TYR A 1 99 ? 16.453 3.626 -3.713 1.00 97.19 99 TYR A C 1
ATOM 738 O O . TYR A 1 99 ? 16.977 4.716 -3.506 1.00 97.19 99 TYR A O 1
ATOM 746 N N . TYR A 1 100 ? 17.136 2.602 -4.226 1.00 96.50 100 TYR A N 1
ATOM 747 C CA . TYR A 1 100 ? 18.580 2.658 -4.498 1.00 96.50 100 TYR A CA 1
ATOM 748 C C . TYR A 1 100 ? 18.920 2.915 -5.960 1.00 96.50 100 TYR A C 1
ATOM 750 O O . TYR A 1 100 ? 19.868 3.647 -6.247 1.00 96.50 100 TYR A O 1
ATOM 758 N N . ASP A 1 101 ? 18.159 2.296 -6.862 1.00 95.75 101 ASP A N 1
ATOM 759 C CA . ASP A 1 101 ? 18.315 2.470 -8.303 1.00 95.75 101 ASP A CA 1
ATOM 760 C C . ASP A 1 101 ? 17.104 3.226 -8.888 1.00 95.75 101 ASP A C 1
ATOM 762 O O . ASP A 1 101 ? 17.276 3.970 -9.850 1.00 95.75 101 ASP A O 1
ATOM 766 N N . HIS A 1 102 ? 15.925 3.125 -8.253 1.00 95.44 102 HIS A N 1
ATOM 767 C CA . HIS A 1 102 ? 14.695 3.844 -8.612 1.00 95.44 102 HIS A CA 1
ATOM 768 C C . HIS A 1 102 ? 13.939 4.333 -7.364 1.00 95.44 102 HIS A C 1
ATOM 770 O O . HIS A 1 102 ? 13.707 3.522 -6.464 1.00 95.44 102 HIS A O 1
ATOM 776 N N . PRO A 1 103 ? 13.510 5.602 -7.262 1.00 95.19 103 PRO A N 1
ATOM 777 C CA . PRO A 1 103 ? 12.670 6.037 -6.149 1.00 95.19 103 PRO A CA 1
ATOM 778 C C . PRO A 1 103 ? 11.238 5.543 -6.369 1.00 95.19 103 PRO A C 1
ATOM 780 O O . PRO A 1 103 ? 10.708 5.771 -7.440 1.00 95.19 103 PRO A O 1
ATOM 783 N N . VAL A 1 104 ? 10.588 4.896 -5.399 1.00 94.50 104 VAL A N 1
ATOM 784 C CA . VAL A 1 104 ? 9.250 4.303 -5.623 1.00 94.50 104 VAL A CA 1
ATOM 785 C C . VAL A 1 104 ? 8.122 5.090 -4.971 1.00 94.50 104 VAL A C 1
ATOM 787 O O . VAL A 1 104 ? 8.329 5.742 -3.946 1.00 94.50 104 VAL A O 1
ATOM 790 N N . GLU A 1 105 ? 6.908 5.003 -5.522 1.00 92.38 105 GLU A N 1
ATOM 791 C CA . GLU A 1 105 ? 5.748 5.736 -4.998 1.00 92.38 105 GLU A CA 1
ATOM 792 C C . GLU A 1 105 ? 5.138 5.165 -3.704 1.00 92.38 105 GLU A C 1
ATOM 794 O O . GLU A 1 105 ? 4.135 5.690 -3.228 1.00 92.38 105 GLU A O 1
ATOM 799 N N . TYR A 1 106 ? 5.719 4.116 -3.110 1.00 94.94 106 TYR A N 1
ATOM 800 C CA . TYR A 1 106 ? 5.218 3.490 -1.881 1.00 94.94 106 TYR A CA 1
ATOM 801 C C . TYR A 1 106 ? 6.184 3.628 -0.697 1.00 94.94 106 TYR A C 1
ATOM 803 O O . TYR A 1 106 ? 7.389 3.804 -0.888 1.00 94.94 106 TYR A O 1
ATOM 811 N N . PRO A 1 107 ? 5.688 3.477 0.546 1.00 96.25 107 PRO A N 1
ATOM 812 C CA . PRO A 1 107 ? 6.511 3.312 1.741 1.00 96.25 107 PRO A CA 1
ATOM 813 C C . PRO A 1 107 ? 7.411 2.066 1.727 1.00 96.25 107 PRO A C 1
ATOM 815 O O . PRO A 1 107 ? 7.126 1.064 1.064 1.00 96.25 107 PRO A O 1
ATOM 818 N N . VAL A 1 108 ? 8.469 2.112 2.543 1.00 96.94 108 VAL A N 1
ATOM 819 C CA . VAL A 1 108 ? 9.599 1.162 2.535 1.00 96.94 108 VAL A CA 1
ATOM 820 C C . VAL A 1 108 ? 9.219 -0.312 2.643 1.00 96.94 108 VAL A C 1
ATOM 822 O O . VAL A 1 108 ? 9.893 -1.153 2.052 1.00 96.94 108 VAL A O 1
ATOM 825 N N . VAL A 1 109 ? 8.141 -0.656 3.356 1.00 97.75 109 VAL A N 1
ATOM 826 C CA . VAL A 1 109 ? 7.730 -2.061 3.488 1.00 97.75 109 VAL A CA 1
ATOM 827 C C . VAL A 1 109 ? 7.167 -2.586 2.167 1.00 97.75 109 VAL A C 1
ATOM 829 O O . VAL A 1 109 ? 7.466 -3.717 1.792 1.00 97.75 109 VAL A O 1
ATOM 832 N N . ILE A 1 110 ? 6.409 -1.775 1.421 1.00 97.56 110 ILE A N 1
ATOM 833 C CA . ILE A 1 110 ? 5.932 -2.169 0.088 1.00 97.56 110 ILE A CA 1
ATOM 834 C C . ILE A 1 110 ? 7.078 -2.168 -0.919 1.00 97.56 110 ILE A C 1
ATOM 836 O O . ILE A 1 110 ? 7.174 -3.112 -1.696 1.00 97.56 110 ILE A O 1
ATOM 840 N N . GLY A 1 111 ? 8.002 -1.203 -0.857 1.00 97.12 111 GLY A N 1
ATOM 841 C CA . GLY A 1 111 ? 9.212 -1.255 -1.683 1.00 97.12 111 GLY A CA 1
ATOM 842 C C . GLY A 1 111 ? 10.023 -2.540 -1.451 1.00 97.12 111 GLY A C 1
ATOM 843 O O . GLY A 1 111 ? 10.477 -3.170 -2.404 1.00 97.12 111 GLY A O 1
ATOM 844 N N . ALA A 1 112 ? 10.127 -3.014 -0.204 1.00 97.50 112 ALA A N 1
ATOM 845 C CA . ALA A 1 112 ? 10.746 -4.306 0.100 1.00 97.50 112 ALA A CA 1
ATOM 846 C C . ALA A 1 112 ? 9.946 -5.495 -0.468 1.00 97.50 112 ALA A C 1
ATOM 848 O O . ALA A 1 112 ? 10.536 -6.413 -1.041 1.00 97.50 112 ALA A O 1
ATOM 849 N N . VAL A 1 113 ? 8.611 -5.475 -0.361 1.00 98.00 113 VAL A N 1
ATOM 850 C CA . VAL A 1 113 ? 7.736 -6.489 -0.978 1.00 98.00 113 VAL A CA 1
ATOM 851 C C . VAL A 1 113 ? 7.941 -6.532 -2.493 1.00 98.00 113 VAL A C 1
ATOM 853 O O . VAL A 1 113 ? 8.133 -7.617 -3.042 1.00 98.00 113 VAL A O 1
ATOM 856 N N . MET A 1 114 ? 7.962 -5.378 -3.161 1.00 97.56 114 MET A N 1
ATOM 857 C CA . MET A 1 114 ? 8.219 -5.245 -4.598 1.00 97.56 114 MET A CA 1
ATOM 858 C C . MET A 1 114 ? 9.588 -5.813 -4.989 1.00 97.56 114 MET A C 1
ATOM 860 O O . MET A 1 114 ? 9.690 -6.581 -5.944 1.00 97.56 114 MET A O 1
ATOM 864 N N . ALA A 1 115 ? 10.637 -5.498 -4.224 1.00 97.06 115 ALA A N 1
ATOM 865 C CA . ALA A 1 115 ? 11.984 -6.000 -4.480 1.00 97.06 115 ALA A CA 1
ATOM 866 C C . ALA A 1 115 ? 12.052 -7.535 -4.400 1.00 97.06 115 ALA A C 1
ATOM 868 O O . ALA A 1 115 ? 12.539 -8.190 -5.324 1.00 97.06 115 ALA A O 1
ATOM 869 N N . VAL A 1 116 ? 11.518 -8.116 -3.318 1.00 97.50 116 VAL A N 1
ATOM 870 C CA . VAL A 1 116 ? 11.534 -9.571 -3.091 1.00 97.50 116 VAL A CA 1
ATOM 871 C C . VAL A 1 116 ? 10.698 -10.300 -4.140 1.00 97.50 116 VAL A C 1
ATOM 873 O O . VAL A 1 116 ? 11.152 -11.286 -4.719 1.00 97.50 116 VAL A O 1
ATOM 876 N N . THR A 1 117 ? 9.487 -9.816 -4.417 1.00 97.38 117 THR A N 1
ATOM 877 C CA . THR A 1 117 ? 8.598 -10.433 -5.414 1.00 97.38 117 THR A CA 1
ATOM 878 C C . THR A 1 117 ? 9.166 -10.335 -6.830 1.00 97.38 117 THR A C 1
ATOM 880 O O . THR A 1 117 ? 9.067 -11.307 -7.575 1.00 97.38 117 THR A O 1
ATOM 883 N N . SER A 1 118 ? 9.833 -9.231 -7.190 1.00 96.50 118 SER A N 1
ATOM 884 C CA . SER A 1 118 ? 10.506 -9.067 -8.489 1.00 96.50 118 SER A CA 1
ATOM 885 C C . SER A 1 118 ? 11.695 -10.018 -8.668 1.00 96.50 118 SER A C 1
ATOM 887 O O . SER A 1 118 ? 11.833 -10.645 -9.721 1.00 96.50 118 SER A O 1
ATOM 889 N N . GLU A 1 119 ? 12.532 -10.194 -7.640 1.00 95.81 119 GLU A N 1
ATOM 890 C CA . GLU A 1 119 ? 13.648 -11.153 -7.679 1.00 95.81 119 GLU A CA 1
ATOM 891 C C . GLU A 1 119 ? 13.153 -12.600 -7.805 1.00 95.81 119 GLU A C 1
ATOM 893 O O . GLU A 1 119 ? 13.643 -13.370 -8.638 1.00 95.81 119 GLU A O 1
ATOM 898 N N . LEU A 1 120 ? 12.130 -12.964 -7.027 1.00 96.56 120 LEU A N 1
ATOM 899 C CA . LEU A 1 120 ? 11.505 -14.278 -7.137 1.00 96.56 120 LEU A CA 1
ATOM 900 C C . LEU A 1 120 ? 10.902 -14.477 -8.529 1.00 96.56 120 LEU A C 1
ATOM 902 O O . LEU A 1 120 ? 11.159 -15.503 -9.150 1.00 96.56 120 LEU A O 1
ATOM 906 N N . ALA A 1 121 ? 10.174 -13.496 -9.066 1.00 95.75 121 ALA A N 1
ATOM 907 C CA . ALA A 1 121 ? 9.596 -13.575 -10.406 1.00 95.75 121 ALA A CA 1
ATOM 908 C C . ALA A 1 121 ? 10.660 -13.802 -11.493 1.00 95.75 121 ALA A C 1
ATOM 910 O O . ALA A 1 121 ? 10.467 -14.644 -12.370 1.00 95.75 121 ALA A O 1
ATOM 911 N N . ARG A 1 122 ? 11.814 -13.121 -11.407 1.00 94.31 122 ARG A N 1
ATOM 912 C CA . ARG A 1 122 ? 12.977 -13.359 -12.286 1.00 94.31 122 ARG A CA 1
ATOM 913 C C . ARG A 1 122 ? 13.526 -14.779 -12.155 1.00 94.31 122 ARG A C 1
ATOM 915 O O . ARG A 1 122 ? 13.816 -15.432 -13.162 1.00 94.31 122 ARG A O 1
ATOM 922 N N . SER A 1 123 ? 13.636 -15.267 -10.926 1.00 94.44 123 SER A N 1
ATOM 923 C CA . SER A 1 123 ? 14.113 -16.621 -10.640 1.00 94.44 123 SER A CA 1
ATOM 924 C C . SER A 1 123 ? 13.155 -17.685 -11.192 1.00 94.44 123 SER A C 1
ATOM 926 O O . SER A 1 123 ? 13.590 -18.617 -11.859 1.00 94.44 123 SER A O 1
ATOM 928 N N . PHE A 1 124 ? 11.843 -17.516 -11.009 1.00 94.06 124 PHE A N 1
ATOM 929 C CA . PHE A 1 124 ? 10.832 -18.431 -11.546 1.00 94.06 124 PHE A CA 1
ATOM 930 C C . PHE A 1 124 ? 10.765 -18.398 -13.074 1.00 94.06 124 PHE A C 1
ATOM 932 O O . PHE A 1 124 ? 10.742 -19.460 -13.688 1.00 94.06 124 PHE A O 1
ATOM 939 N N . ALA A 1 125 ? 10.807 -17.212 -13.689 1.00 92.25 125 ALA A N 1
ATOM 940 C CA . ALA A 1 125 ? 10.782 -17.077 -15.146 1.00 92.25 125 ALA A CA 1
ATOM 941 C C . ALA A 1 125 ? 11.978 -17.771 -15.820 1.00 92.25 125 ALA A C 1
ATOM 943 O O . ALA A 1 125 ? 11.839 -18.352 -16.894 1.00 92.25 125 ALA A O 1
ATOM 944 N N . SER A 1 126 ? 13.157 -17.726 -15.187 1.00 89.94 126 SER A N 1
ATOM 945 C CA . SER A 1 126 ? 14.351 -18.406 -15.701 1.00 89.94 126 SER A CA 1
ATOM 946 C C . SER A 1 126 ? 14.337 -19.917 -15.439 1.00 89.94 126 SER A C 1
ATOM 948 O O . SER A 1 126 ? 14.759 -20.681 -16.306 1.00 89.94 126 SER A O 1
ATOM 950 N N . ALA A 1 127 ? 13.822 -20.360 -14.287 1.00 91.81 127 ALA A N 1
ATOM 951 C CA . ALA A 1 127 ? 13.756 -21.774 -13.916 1.00 91.81 127 ALA A CA 1
ATOM 952 C C . ALA A 1 127 ? 12.624 -22.551 -14.614 1.00 91.81 127 ALA A C 1
ATOM 954 O O . ALA A 1 127 ? 12.779 -23.740 -14.893 1.00 91.81 127 ALA A O 1
ATOM 955 N N . LEU A 1 128 ? 11.492 -21.900 -14.901 1.00 90.06 128 LEU A N 1
ATOM 956 C CA . LEU A 1 128 ? 10.295 -22.509 -15.493 1.00 90.06 128 LEU A CA 1
ATOM 957 C C . LEU A 1 128 ? 9.820 -21.727 -16.733 1.00 90.06 128 LEU A C 1
ATOM 959 O O . LEU A 1 128 ? 8.756 -21.106 -16.694 1.00 90.06 128 LEU A O 1
ATOM 963 N N . PRO A 1 129 ? 10.562 -21.765 -17.858 1.00 88.75 129 PRO A N 1
ATOM 964 C CA . PRO A 1 129 ? 10.178 -21.031 -19.057 1.00 88.75 129 PRO A CA 1
ATOM 965 C C . PRO A 1 129 ? 8.867 -21.561 -19.648 1.00 88.75 129 PRO A C 1
ATOM 967 O O . PRO A 1 129 ? 8.694 -22.768 -19.882 1.00 88.75 129 PRO A O 1
ATOM 970 N N . ASP A 1 130 ? 7.944 -20.653 -19.949 1.00 89.88 130 ASP A N 1
ATOM 971 C CA . ASP A 1 130 ? 6.678 -21.020 -20.568 1.00 89.88 130 ASP A CA 1
ATOM 972 C C . ASP A 1 130 ? 6.845 -21.456 -22.037 1.00 89.88 130 ASP A C 1
ATOM 974 O O . ASP A 1 130 ? 7.945 -21.555 -22.592 1.00 89.88 130 ASP A O 1
ATOM 978 N N . THR A 1 131 ? 5.733 -21.825 -22.668 1.00 91.31 131 THR A N 1
ATOM 979 C CA . THR A 1 131 ? 5.726 -22.296 -24.057 1.00 91.31 131 THR A CA 1
ATOM 980 C C . THR A 1 131 ? 6.164 -21.214 -25.043 1.00 91.31 131 THR A C 1
ATOM 982 O O . THR A 1 131 ? 6.853 -21.538 -26.012 1.00 91.31 131 THR A O 1
ATOM 985 N N . ALA A 1 132 ? 5.817 -19.948 -24.798 1.00 90.00 132 ALA A N 1
ATOM 986 C CA . ALA A 1 132 ? 6.180 -18.828 -25.659 1.00 90.00 132 ALA A CA 1
ATOM 987 C C . ALA A 1 132 ? 7.686 -18.547 -25.586 1.00 90.00 132 ALA A C 1
ATOM 989 O O . ALA A 1 132 ? 8.344 -18.459 -26.626 1.00 90.00 132 ALA A O 1
ATOM 990 N N . THR A 1 133 ? 8.255 -18.514 -24.380 1.00 91.50 133 THR A N 1
ATOM 991 C CA . THR A 1 133 ? 9.697 -18.365 -24.164 1.00 91.50 133 THR A CA 1
ATOM 992 C C . THR A 1 133 ? 10.477 -19.525 -24.778 1.00 91.50 133 THR A C 1
ATOM 994 O O . THR A 1 133 ? 11.442 -19.292 -25.508 1.00 91.50 133 THR A O 1
ATOM 997 N N . ARG A 1 134 ? 10.051 -20.781 -24.569 1.00 93.31 134 ARG A N 1
ATOM 998 C CA . ARG A 1 134 ? 10.707 -21.953 -25.186 1.00 93.31 134 ARG A CA 1
ATOM 999 C C . ARG A 1 134 ? 10.663 -21.905 -26.712 1.00 93.31 134 ARG A C 1
ATOM 1001 O O . ARG A 1 134 ? 11.665 -22.192 -27.367 1.00 93.31 134 ARG A O 1
ATOM 1008 N N . ALA A 1 135 ? 9.532 -21.500 -27.287 1.00 93.00 135 ALA A N 1
ATOM 1009 C CA . ALA A 1 135 ? 9.406 -21.328 -28.731 1.00 93.00 135 ALA A CA 1
ATOM 1010 C C . ALA A 1 135 ? 10.325 -20.213 -29.259 1.00 93.00 135 ALA A C 1
ATOM 1012 O O . ALA A 1 135 ? 10.975 -20.390 -30.290 1.00 93.00 135 ALA A O 1
ATOM 1013 N N . ALA A 1 136 ? 10.429 -19.085 -28.550 1.00 92.06 136 ALA A N 1
ATOM 1014 C CA . ALA A 1 136 ? 11.332 -17.998 -28.916 1.00 92.06 136 ALA A CA 1
ATOM 1015 C C . ALA A 1 136 ? 12.809 -18.427 -28.841 1.00 92.06 136 ALA A C 1
ATOM 1017 O O . ALA A 1 136 ? 13.578 -18.150 -29.761 1.00 92.06 136 ALA A O 1
ATOM 1018 N N . GLN A 1 137 ? 13.200 -19.178 -27.807 1.00 92.56 137 GLN A N 1
ATOM 1019 C CA . GLN A 1 137 ? 14.545 -19.750 -27.681 1.00 92.56 137 GLN A CA 1
ATOM 1020 C C . GLN A 1 137 ? 14.881 -20.696 -28.843 1.00 92.56 137 GLN A C 1
ATOM 1022 O O . GLN A 1 137 ? 15.957 -20.585 -29.432 1.00 92.56 137 GLN A O 1
ATOM 1027 N N . ALA A 1 138 ? 13.948 -21.573 -29.224 1.00 94.56 138 ALA A N 1
ATOM 1028 C CA . ALA A 1 138 ? 14.125 -22.466 -30.366 1.00 94.56 138 ALA A CA 1
ATOM 1029 C C . ALA A 1 138 ? 14.296 -21.694 -31.690 1.00 94.56 138 ALA A C 1
ATOM 1031 O O . ALA A 1 138 ? 15.147 -22.055 -32.502 1.00 94.56 138 ALA A O 1
ATOM 1032 N N . ARG A 1 139 ? 13.553 -20.594 -31.892 1.00 94.62 139 ARG A N 1
ATOM 1033 C CA . ARG A 1 139 ? 13.704 -19.717 -33.072 1.00 94.62 139 ARG A CA 1
ATOM 1034 C C . ARG A 1 139 ? 15.076 -19.051 -33.131 1.00 94.62 139 ARG A C 1
ATOM 1036 O O . ARG A 1 139 ? 15.666 -18.993 -34.203 1.00 94.62 139 ARG A O 1
ATOM 1043 N N . VAL A 1 140 ? 15.603 -18.588 -31.994 1.00 94.69 140 VAL A N 1
ATOM 1044 C CA . VAL A 1 140 ? 16.960 -18.016 -31.924 1.00 94.69 140 VAL A CA 1
ATOM 1045 C C . VAL A 1 140 ? 18.012 -19.066 -32.291 1.00 94.69 140 VAL A C 1
ATOM 1047 O O . VAL A 1 140 ? 18.933 -18.761 -33.047 1.00 94.69 140 VAL A O 1
ATOM 1050 N N . ALA A 1 141 ? 17.862 -20.300 -31.800 1.00 94.81 141 ALA A N 1
ATOM 1051 C CA . ALA A 1 141 ? 18.778 -21.401 -32.104 1.00 94.81 141 ALA A CA 1
ATOM 1052 C C . ALA A 1 141 ? 18.716 -21.846 -33.578 1.00 94.81 141 ALA A C 1
ATOM 1054 O O . ALA A 1 141 ? 19.736 -22.221 -34.149 1.00 94.81 141 ALA A O 1
ATOM 1055 N N . ALA A 1 142 ? 17.534 -21.782 -34.199 1.00 95.81 142 ALA A N 1
ATOM 1056 C CA . ALA A 1 142 ? 17.323 -22.165 -35.594 1.00 95.81 142 ALA A CA 1
ATOM 1057 C C . ALA A 1 142 ? 17.665 -21.059 -36.613 1.00 95.81 142 ALA A C 1
ATOM 1059 O O . ALA A 1 142 ? 17.741 -21.352 -37.807 1.00 95.81 142 ALA A O 1
ATOM 1060 N N . ALA A 1 143 ? 17.856 -19.810 -36.171 1.00 95.31 143 ALA A N 1
ATOM 1061 C CA . ALA A 1 143 ? 18.109 -18.665 -37.044 1.00 95.31 143 ALA A CA 1
ATOM 1062 C C . ALA A 1 143 ? 19.424 -18.816 -37.826 1.00 95.31 143 ALA A C 1
ATOM 1064 O O . ALA A 1 143 ? 20.503 -18.974 -37.238 1.00 95.31 143 ALA A O 1
ATOM 1065 N N . ARG A 1 144 ? 19.329 -18.723 -39.156 1.00 96.00 144 ARG A N 1
ATOM 1066 C CA . ARG A 1 144 ? 20.448 -18.908 -40.092 1.00 96.00 144 ARG A CA 1
ATOM 1067 C C . ARG A 1 144 ? 21.024 -17.583 -40.573 1.00 96.00 144 ARG A C 1
ATOM 1069 O O . ARG A 1 144 ? 22.216 -17.516 -40.854 1.00 96.00 144 ARG A O 1
ATOM 1076 N N . THR A 1 145 ? 20.207 -16.532 -40.643 1.00 96.62 145 THR A N 1
ATOM 1077 C CA . THR A 1 145 ? 20.647 -15.189 -41.058 1.00 96.62 145 THR A CA 1
ATOM 1078 C C . THR A 1 145 ? 20.747 -14.220 -39.877 1.00 96.62 145 THR A C 1
ATOM 1080 O O . THR A 1 145 ? 20.112 -14.401 -38.836 1.00 96.62 145 THR A O 1
ATOM 1083 N N . THR A 1 146 ? 21.526 -13.144 -40.036 1.00 94.50 146 THR A N 1
ATOM 1084 C CA . THR A 1 146 ? 21.623 -12.070 -39.030 1.00 94.50 146 THR A CA 1
ATOM 1085 C C . THR A 1 146 ? 20.270 -11.401 -38.779 1.00 94.50 146 THR A C 1
ATOM 1087 O O . THR A 1 146 ? 19.945 -11.100 -37.633 1.00 94.50 146 THR A O 1
ATOM 1090 N N . GLN A 1 147 ? 19.463 -11.219 -39.830 1.00 93.69 147 GLN A N 1
ATOM 1091 C CA . GLN A 1 147 ? 18.123 -10.634 -39.736 1.00 93.69 147 GLN A CA 1
ATOM 1092 C C . GLN A 1 147 ? 17.142 -11.557 -38.999 1.00 93.69 147 GLN A C 1
ATOM 1094 O O . GLN A 1 147 ? 16.392 -11.102 -38.139 1.00 93.69 147 GLN A O 1
ATOM 1099 N N . GLU A 1 148 ? 17.169 -12.863 -39.280 1.00 93.31 148 GLU A N 1
ATOM 1100 C CA . GLU A 1 148 ? 16.379 -13.842 -38.523 1.00 93.31 148 GLU A CA 1
ATOM 1101 C C . GLU A 1 148 ? 16.786 -13.857 -37.049 1.00 93.31 148 GLU A C 1
ATOM 1103 O O . GLU A 1 148 ? 15.931 -13.890 -36.164 1.00 93.31 148 GLU A O 1
ATOM 1108 N N . ARG A 1 149 ? 18.094 -13.795 -36.771 1.00 94.00 149 ARG A N 1
ATOM 1109 C CA . ARG A 1 149 ? 18.612 -13.821 -35.403 1.00 94.00 149 ARG A CA 1
ATOM 1110 C C . ARG A 1 149 ? 18.237 -12.560 -34.629 1.00 94.00 149 ARG A C 1
ATOM 1112 O O . ARG A 1 149 ? 17.870 -12.682 -33.461 1.00 94.00 149 ARG A O 1
ATOM 1119 N N . SER A 1 150 ? 18.286 -11.375 -35.239 1.00 93.62 150 SER A N 1
ATOM 1120 C CA . SER A 1 150 ? 17.875 -10.130 -34.575 1.00 93.62 150 SER A CA 1
ATOM 1121 C C . SER A 1 150 ? 16.374 -10.122 -34.270 1.00 93.62 150 SER A C 1
ATOM 1123 O O . SER A 1 150 ? 15.992 -9.853 -33.131 1.00 93.62 150 SER A O 1
ATOM 1125 N N . ALA A 1 151 ? 15.533 -10.528 -35.227 1.00 92.88 151 ALA A N 1
ATOM 1126 C CA . ALA A 1 151 ? 14.089 -10.645 -35.027 1.00 92.88 151 ALA A CA 1
ATOM 1127 C C . ALA A 1 151 ? 13.731 -11.687 -33.950 1.00 92.88 151 ALA A C 1
ATOM 1129 O O . ALA A 1 151 ? 12.915 -11.420 -33.066 1.00 92.88 151 ALA A O 1
ATOM 1130 N N . ALA A 1 152 ? 14.375 -12.860 -33.970 1.00 92.75 152 ALA A N 1
ATOM 1131 C CA . ALA A 1 152 ? 14.154 -13.902 -32.968 1.00 92.75 152 ALA A CA 1
ATOM 1132 C C . ALA A 1 152 ? 14.630 -13.476 -31.569 1.00 92.75 152 ALA A C 1
ATOM 1134 O O . ALA A 1 152 ? 13.979 -13.798 -30.575 1.00 92.75 152 ALA A O 1
ATOM 1135 N N . THR A 1 153 ? 15.732 -12.724 -31.483 1.00 94.25 153 THR A N 1
ATOM 1136 C CA . THR A 1 153 ? 16.240 -12.189 -30.211 1.00 94.25 153 THR A CA 1
ATOM 1137 C C . THR A 1 153 ? 15.285 -11.145 -29.641 1.00 94.25 153 THR A C 1
ATOM 1139 O O . THR A 1 153 ? 14.961 -11.215 -28.460 1.00 94.25 153 THR A O 1
ATOM 1142 N N . ALA A 1 154 ? 14.762 -10.239 -30.472 1.00 92.75 154 ALA A N 1
ATOM 1143 C CA . ALA A 1 154 ? 13.740 -9.285 -30.048 1.00 92.75 154 ALA A CA 1
ATOM 1144 C C . ALA A 1 154 ? 12.484 -10.004 -29.525 1.00 92.75 154 ALA A C 1
ATOM 1146 O O . ALA A 1 154 ? 12.029 -9.720 -28.420 1.00 92.75 154 ALA A O 1
ATOM 1147 N N . ALA A 1 155 ? 11.974 -10.998 -30.264 1.00 90.69 155 ALA A N 1
ATOM 1148 C CA . ALA A 1 155 ? 10.821 -11.796 -29.839 1.00 90.69 155 ALA A CA 1
ATOM 1149 C C . ALA A 1 155 ? 11.062 -12.524 -28.504 1.00 90.69 155 ALA A C 1
ATOM 1151 O O . ALA A 1 155 ? 10.163 -12.590 -27.667 1.00 90.69 155 ALA A O 1
ATOM 1152 N N . ARG A 1 156 ? 12.278 -13.040 -28.283 1.00 92.88 156 ARG A N 1
ATOM 1153 C CA . ARG A 1 156 ? 12.673 -13.636 -27.002 1.00 92.88 156 ARG A CA 1
ATOM 1154 C C . ARG A 1 156 ? 12.664 -12.610 -25.871 1.00 92.88 156 ARG A C 1
ATOM 1156 O O . ARG A 1 156 ? 12.142 -12.921 -24.810 1.00 92.88 156 ARG A O 1
ATOM 1163 N N . THR A 1 157 ? 13.189 -11.406 -26.092 1.00 91.75 157 THR A N 1
ATOM 1164 C CA . THR A 1 157 ? 13.194 -10.343 -25.077 1.00 91.75 157 THR A CA 1
ATOM 1165 C C . THR A 1 157 ? 11.781 -10.007 -24.603 1.00 91.75 157 THR A C 1
ATOM 1167 O O . THR A 1 157 ? 11.562 -9.907 -23.396 1.00 91.75 157 THR A O 1
ATOM 1170 N N . TYR A 1 158 ? 10.819 -9.888 -25.526 1.00 90.50 158 TYR A N 1
ATOM 1171 C CA . TYR A 1 158 ? 9.412 -9.660 -25.177 1.00 90.50 158 TYR A CA 1
ATOM 1172 C C . TYR A 1 158 ? 8.807 -10.849 -24.423 1.00 90.50 158 TYR A C 1
ATOM 1174 O O . TYR A 1 158 ? 8.232 -10.656 -23.357 1.00 90.50 158 TYR A O 1
ATOM 1182 N N . ALA A 1 159 ? 9.008 -12.081 -24.908 1.00 91.75 159 ALA A N 1
ATOM 1183 C CA . ALA A 1 159 ? 8.501 -13.278 -24.233 1.00 91.75 159 ALA A CA 1
ATOM 1184 C C . ALA A 1 159 ? 9.053 -13.418 -22.802 1.00 91.75 159 ALA A C 1
ATOM 1186 O O . ALA A 1 159 ? 8.302 -13.699 -21.870 1.00 91.75 159 ALA A O 1
ATOM 1187 N N . ASP A 1 160 ? 10.352 -13.162 -22.616 1.00 91.12 160 ASP A N 1
ATOM 1188 C CA . ASP A 1 160 ? 11.004 -13.184 -21.308 1.00 91.12 160 ASP A CA 1
ATOM 1189 C C . ASP A 1 160 ? 10.464 -12.071 -20.394 1.00 91.12 160 ASP A C 1
ATOM 1191 O O . ASP A 1 160 ? 10.315 -12.286 -19.190 1.00 91.12 160 ASP A O 1
ATOM 1195 N N . ALA A 1 161 ? 10.179 -10.879 -20.929 1.00 91.12 161 ALA A N 1
ATOM 1196 C CA . ALA A 1 161 ? 9.589 -9.778 -20.166 1.00 91.12 161 ALA A CA 1
ATOM 1197 C C . ALA A 1 161 ? 8.158 -10.097 -19.712 1.00 91.12 161 ALA A C 1
ATOM 1199 O O . ALA A 1 161 ? 7.847 -9.948 -18.528 1.00 91.12 161 ALA A O 1
ATOM 1200 N N . ASP A 1 162 ? 7.326 -10.616 -20.614 1.00 92.12 162 ASP A N 1
ATOM 1201 C CA . ASP A 1 162 ? 5.954 -11.006 -20.301 1.00 92.12 162 ASP A CA 1
ATOM 1202 C C . ASP A 1 162 ? 5.918 -12.137 -19.268 1.00 92.12 162 ASP A C 1
ATOM 1204 O O . ASP A 1 162 ? 5.141 -12.078 -18.316 1.00 92.12 162 ASP A O 1
ATOM 1208 N N . ALA A 1 163 ? 6.794 -13.141 -19.396 1.00 93.31 163 ALA A N 1
ATOM 1209 C CA . ALA A 1 163 ? 6.892 -14.235 -18.431 1.00 93.31 163 ALA A CA 1
ATOM 1210 C C . ALA A 1 163 ? 7.240 -13.723 -17.024 1.00 93.31 163 ALA A C 1
ATOM 1212 O O . ALA A 1 163 ? 6.605 -14.121 -16.043 1.00 93.31 163 ALA A O 1
ATOM 1213 N N . ARG A 1 164 ? 8.197 -12.791 -16.909 1.00 94.25 164 ARG A N 1
ATOM 1214 C CA . ARG A 1 164 ? 8.519 -12.147 -15.626 1.00 94.25 164 ARG A CA 1
ATOM 1215 C C . ARG A 1 164 ? 7.335 -11.368 -15.058 1.00 94.25 164 ARG A C 1
ATOM 1217 O O . ARG A 1 164 ? 7.060 -11.503 -13.869 1.00 94.25 164 ARG A O 1
ATOM 1224 N N . GLY A 1 165 ? 6.625 -10.609 -15.895 1.00 94.25 165 GLY A N 1
ATOM 1225 C CA . GLY A 1 165 ? 5.414 -9.882 -15.502 1.00 94.25 165 GLY A CA 1
ATOM 1226 C C . GLY A 1 165 ? 4.328 -10.812 -14.951 1.00 94.25 165 GLY A C 1
ATOM 1227 O O . GLY A 1 165 ? 3.842 -10.587 -13.842 1.00 94.25 165 GLY A O 1
ATOM 1228 N N . ARG A 1 166 ? 4.037 -11.921 -15.653 1.00 94.50 166 ARG A N 1
ATOM 1229 C CA . ARG A 1 166 ? 3.088 -12.956 -15.193 1.00 94.50 166 ARG A CA 1
ATOM 1230 C C . ARG A 1 166 ? 3.460 -13.490 -13.815 1.00 94.50 166 ARG A C 1
ATOM 1232 O O . ARG A 1 166 ? 2.619 -13.523 -12.920 1.00 94.50 166 ARG A O 1
ATOM 1239 N N . HIS A 1 167 ? 4.717 -13.897 -13.634 1.00 95.75 167 HIS A N 1
ATOM 1240 C CA . HIS A 1 167 ? 5.178 -14.439 -12.357 1.00 95.75 167 HIS A CA 1
ATOM 1241 C C . HIS A 1 167 ? 5.157 -13.396 -11.238 1.00 95.75 167 HIS A C 1
ATOM 1243 O O . HIS A 1 167 ? 4.801 -13.733 -10.111 1.00 95.75 167 HIS A O 1
ATOM 1249 N N . PHE A 1 168 ? 5.487 -12.136 -11.532 1.00 96.94 168 PHE A N 1
ATOM 1250 C CA . PHE A 1 168 ? 5.402 -11.048 -10.561 1.00 96.94 168 PHE A CA 1
ATOM 1251 C C . PHE A 1 168 ? 3.968 -10.847 -10.066 1.00 96.94 168 PHE A C 1
ATOM 1253 O O . PHE A 1 168 ? 3.733 -10.787 -8.854 1.00 96.94 168 PHE A O 1
ATOM 1260 N N . TYR A 1 169 ? 3.003 -10.817 -10.990 1.00 97.06 169 TYR A N 1
ATOM 1261 C CA . TYR A 1 169 ? 1.591 -10.732 -10.641 1.00 97.06 169 TYR A CA 1
ATOM 1262 C C . TYR A 1 169 ? 1.122 -11.958 -9.848 1.00 97.06 169 TYR A C 1
ATOM 1264 O O . TYR A 1 169 ? 0.526 -11.795 -8.787 1.00 97.06 169 TYR A O 1
ATOM 1272 N N . ASP A 1 170 ? 1.413 -13.178 -10.309 1.00 97.06 170 ASP A N 1
ATOM 1273 C CA . ASP A 1 170 ? 0.948 -14.413 -9.663 1.00 97.06 170 ASP A CA 1
ATOM 1274 C C . ASP A 1 170 ? 1.512 -14.559 -8.233 1.00 97.06 170 ASP A C 1
ATOM 1276 O O . ASP A 1 170 ? 0.779 -14.908 -7.303 1.00 97.06 170 ASP A O 1
ATOM 1280 N N . LEU A 1 171 ? 2.793 -14.231 -8.020 1.00 97.75 171 LEU A N 1
ATOM 1281 C CA . LEU A 1 171 ? 3.414 -14.220 -6.689 1.00 97.75 171 LEU A CA 1
ATOM 1282 C C . LEU A 1 171 ? 2.807 -13.147 -5.782 1.00 97.75 171 LEU A C 1
ATOM 1284 O O . LEU A 1 171 ? 2.558 -13.396 -4.599 1.00 97.75 171 LEU A O 1
ATOM 1288 N N . THR A 1 172 ? 2.535 -11.964 -6.333 1.00 98.19 172 THR A N 1
ATOM 1289 C CA . THR A 1 172 ? 1.864 -10.891 -5.597 1.00 98.19 172 THR A CA 1
ATOM 1290 C C . THR A 1 172 ? 0.433 -11.290 -5.239 1.00 98.19 172 THR A C 1
ATOM 1292 O O . THR A 1 172 ? 0.021 -11.109 -4.098 1.00 98.19 172 THR A O 1
ATOM 1295 N N . TRP A 1 173 ? -0.314 -11.915 -6.149 1.00 98.06 173 TRP A N 1
ATOM 1296 C CA . TRP A 1 173 ? -1.652 -12.438 -5.871 1.00 98.06 173 TRP A CA 1
ATOM 1297 C C . TRP A 1 173 ? -1.640 -13.481 -4.746 1.00 98.06 173 TRP A C 1
ATOM 1299 O O . TRP A 1 173 ? -2.498 -13.426 -3.863 1.00 98.06 173 TRP A O 1
ATOM 1309 N N . LEU A 1 174 ? -0.659 -14.391 -4.717 1.00 98.38 174 LEU A N 1
ATOM 1310 C CA . LEU A 1 174 ? -0.503 -15.354 -3.620 1.00 98.38 174 LEU A CA 1
ATOM 1311 C C . LEU A 1 174 ? -0.270 -14.652 -2.276 1.00 98.38 174 LEU A C 1
ATOM 1313 O O . LEU A 1 174 ? -0.929 -14.981 -1.286 1.00 98.38 174 LEU A O 1
ATOM 1317 N N . LEU A 1 175 ? 0.624 -13.658 -2.247 1.00 98.69 175 LEU A N 1
ATOM 1318 C CA . LEU A 1 175 ? 0.877 -12.837 -1.061 1.00 98.69 175 LEU A CA 1
ATOM 1319 C C . LEU A 1 175 ? -0.400 -12.125 -0.594 1.00 98.69 175 LEU A C 1
ATOM 1321 O O . LEU A 1 175 ? -0.778 -12.230 0.573 1.00 98.69 175 LEU A O 1
ATOM 1325 N N . LEU A 1 176 ? -1.089 -11.434 -1.501 1.00 98.62 176 LEU A N 1
ATOM 1326 C CA . LEU A 1 176 ? -2.297 -10.675 -1.188 1.00 98.62 176 LEU A CA 1
ATOM 1327 C C . LEU A 1 176 ? -3.456 -11.588 -0.768 1.00 98.62 176 LEU A C 1
ATOM 1329 O O . LEU A 1 176 ? -4.207 -11.238 0.138 1.00 98.62 176 LEU A O 1
ATOM 1333 N N . THR A 1 177 ? -3.548 -12.798 -1.320 1.00 98.75 177 THR A N 1
ATOM 1334 C CA . THR A 1 177 ? -4.499 -13.826 -0.872 1.00 98.75 177 THR A CA 1
ATOM 1335 C C . THR A 1 177 ? -4.192 -14.279 0.556 1.00 98.75 177 THR A C 1
ATOM 1337 O O . THR A 1 177 ? -5.097 -14.358 1.388 1.00 98.75 177 THR A O 1
ATOM 1340 N N . ALA A 1 178 ? -2.920 -14.514 0.896 1.00 98.81 178 ALA A N 1
ATOM 1341 C CA . ALA A 1 178 ? -2.527 -14.826 2.271 1.00 98.81 178 ALA A CA 1
ATOM 1342 C C . ALA A 1 178 ? -2.864 -13.673 3.236 1.00 98.81 178 ALA A C 1
ATOM 1344 O O . ALA A 1 178 ? -3.365 -13.903 4.340 1.00 98.81 178 ALA A O 1
ATOM 1345 N N . CYS A 1 179 ? -2.666 -12.428 2.803 1.00 98.75 179 CYS A N 1
ATOM 1346 C CA . CYS A 1 179 ? -3.076 -11.244 3.548 1.00 98.75 179 CYS A CA 1
ATOM 1347 C C . CYS A 1 179 ? -4.605 -11.148 3.714 1.00 98.75 179 CYS A C 1
ATOM 1349 O O . CYS A 1 179 ? -5.068 -10.898 4.826 1.00 98.75 179 CYS A O 1
ATOM 1351 N N . ALA A 1 180 ? -5.401 -11.422 2.674 1.00 98.75 180 ALA A N 1
ATOM 1352 C CA . ALA A 1 180 ? -6.865 -11.473 2.764 1.00 98.75 180 ALA A CA 1
ATOM 1353 C C . ALA A 1 180 ? -7.335 -12.509 3.794 1.00 98.75 180 ALA A C 1
ATOM 1355 O O . ALA A 1 180 ? -8.213 -12.228 4.612 1.00 98.75 180 ALA A O 1
ATOM 1356 N N . LEU A 1 181 ? -6.703 -13.688 3.816 1.00 98.69 181 LEU A N 1
ATOM 1357 C CA . LEU A 1 181 ? -6.971 -14.710 4.828 1.00 98.69 181 LEU A CA 1
ATOM 1358 C C . LEU A 1 181 ? -6.673 -14.200 6.239 1.00 98.69 181 LEU A C 1
ATOM 1360 O O . LEU A 1 181 ? -7.466 -14.430 7.152 1.00 98.69 181 LEU A O 1
ATOM 1364 N N . VAL A 1 182 ? -5.565 -13.479 6.435 1.00 98.69 182 VAL A N 1
ATOM 1365 C CA . VAL A 1 182 ? -5.249 -12.849 7.725 1.00 98.69 182 VAL A CA 1
ATOM 1366 C C . VAL A 1 182 ? -6.317 -11.825 8.108 1.00 98.69 182 VAL A C 1
ATOM 1368 O O . VAL A 1 182 ? -6.766 -11.842 9.255 1.00 98.69 182 VAL A O 1
ATOM 1371 N N . VAL A 1 183 ? -6.773 -10.979 7.180 1.00 98.31 183 VAL A N 1
ATOM 1372 C CA . VAL A 1 183 ? -7.854 -10.010 7.431 1.00 98.31 183 VAL A CA 1
ATOM 1373 C C . VAL A 1 183 ? -9.123 -10.737 7.876 1.00 98.31 183 VAL A C 1
ATOM 1375 O O . VAL A 1 183 ? -9.608 -10.495 8.976 1.00 98.31 183 VAL A O 1
ATOM 1378 N N . VAL A 1 184 ? -9.612 -11.711 7.108 1.00 98.19 184 VAL A N 1
ATOM 1379 C CA . VAL A 1 184 ? -10.842 -12.457 7.434 1.00 98.19 184 VAL A CA 1
ATOM 1380 C C . VAL A 1 184 ? -10.723 -13.203 8.764 1.00 98.19 184 VAL A C 1
ATOM 1382 O O . VAL A 1 184 ? -11.636 -13.162 9.594 1.00 98.19 184 VAL A O 1
ATOM 1385 N N . VAL A 1 185 ? -9.586 -13.858 9.019 1.00 97.12 185 VAL A N 1
ATOM 1386 C CA . VAL A 1 185 ? -9.352 -14.568 10.282 1.00 97.12 185 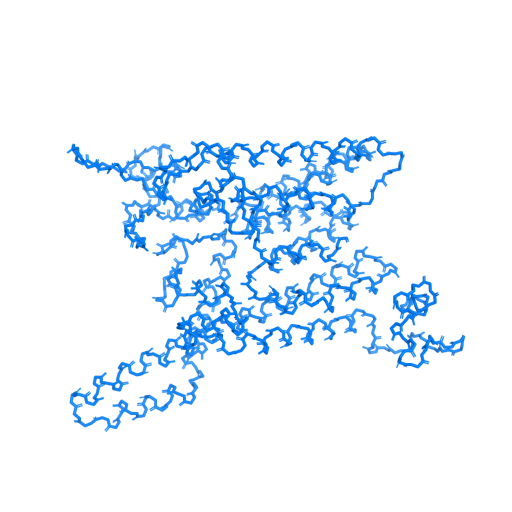VAL A CA 1
ATOM 1387 C C . VAL A 1 185 ? -9.283 -13.588 11.449 1.00 97.12 185 VAL A C 1
ATOM 1389 O O . VAL A 1 185 ? -9.881 -13.857 12.489 1.00 97.12 185 VAL A O 1
ATOM 1392 N N . THR A 1 186 ? -8.578 -12.465 11.321 1.00 97.12 186 THR A N 1
ATOM 1393 C CA . THR A 1 186 ? -8.492 -11.471 12.402 1.00 97.12 186 THR A CA 1
ATOM 1394 C C . THR A 1 186 ? -9.853 -10.842 12.687 1.00 97.12 186 THR A C 1
ATOM 1396 O O . THR A 1 186 ? -10.232 -10.805 13.858 1.00 97.12 186 THR A O 1
ATOM 1399 N N . THR A 1 187 ? -10.644 -10.506 11.664 1.00 95.56 187 THR A N 1
ATOM 1400 C CA . THR A 1 187 ? -12.040 -10.059 11.809 1.00 95.56 187 THR A CA 1
ATOM 1401 C C . THR A 1 187 ? -12.879 -11.087 12.563 1.00 95.56 187 THR A C 1
ATOM 1403 O O . THR A 1 187 ? -13.469 -10.763 13.593 1.00 95.56 187 THR A O 1
ATOM 1406 N N . ALA A 1 188 ? -12.859 -12.359 12.144 1.00 92.69 188 ALA A N 1
ATOM 1407 C CA . ALA A 1 188 ? -13.616 -13.423 12.810 1.00 92.69 188 ALA A CA 1
ATOM 1408 C C . ALA A 1 188 ? -13.195 -13.616 14.279 1.00 92.69 188 ALA A C 1
ATOM 1410 O O . ALA A 1 188 ? -14.022 -13.907 15.143 1.00 92.69 188 ALA A O 1
ATOM 1411 N N . ARG A 1 189 ? -11.899 -13.460 14.586 1.00 93.00 189 ARG A N 1
ATOM 1412 C CA . ARG A 1 189 ? -11.366 -13.588 15.953 1.00 93.00 189 ARG A CA 1
ATOM 1413 C C . ARG A 1 189 ? -11.720 -12.393 16.833 1.00 93.00 189 ARG A C 1
ATOM 1415 O O . ARG A 1 189 ? -11.947 -12.599 18.022 1.00 93.00 189 ARG A O 1
ATOM 1422 N N . ILE A 1 190 ? -11.751 -11.184 16.276 1.00 91.62 190 ILE A N 1
ATOM 1423 C CA . ILE A 1 190 ? -12.145 -9.962 16.990 1.00 91.62 190 ILE A CA 1
ATOM 1424 C C . ILE A 1 190 ? -13.659 -9.958 17.250 1.00 91.62 190 ILE A C 1
ATOM 1426 O O . ILE A 1 190 ? -14.077 -9.597 18.348 1.00 91.62 190 ILE A O 1
ATOM 1430 N N . ALA A 1 191 ? -14.471 -10.436 16.298 1.00 86.50 191 ALA A N 1
ATOM 1431 C CA . ALA A 1 191 ? -15.924 -10.579 16.447 1.00 86.50 191 ALA A CA 1
ATOM 1432 C C . ALA A 1 191 ? -16.334 -11.590 17.541 1.00 86.50 191 ALA A C 1
ATOM 1434 O O . ALA A 1 191 ? -17.450 -11.547 18.064 1.00 86.50 191 ALA A O 1
ATOM 1435 N N . GLY A 1 192 ? -15.428 -12.494 17.930 1.00 81.81 192 GLY A N 1
ATOM 1436 C CA . GLY A 1 192 ? -15.596 -13.378 19.081 1.00 81.81 192 GLY A CA 1
ATOM 1437 C C . GLY A 1 192 ? -16.702 -14.414 18.875 1.00 81.81 192 GLY A C 1
ATOM 1438 O O . GLY A 1 192 ? -16.506 -15.405 18.175 1.00 81.81 192 GLY A O 1
ATOM 1439 N N . SER A 1 193 ? -17.855 -14.215 19.518 1.00 74.31 193 SER A N 1
ATOM 1440 C CA . SER A 1 193 ? -18.997 -15.137 19.435 1.00 74.31 193 SER A CA 1
ATOM 1441 C C . SER A 1 193 ? -19.731 -15.083 18.092 1.00 74.31 193 SER A C 1
ATOM 1443 O O . SER A 1 193 ? -20.501 -15.992 17.795 1.00 74.31 193 SER A O 1
ATOM 1445 N N . ARG A 1 194 ? -19.474 -14.073 17.255 1.00 81.50 194 ARG A N 1
ATOM 1446 C CA . ARG A 1 194 ? -20.087 -13.914 15.929 1.00 81.50 194 ARG A CA 1
ATOM 1447 C C . ARG A 1 194 ? -19.061 -14.034 14.794 1.00 81.50 194 ARG A C 1
ATOM 1449 O O . ARG A 1 194 ? -18.852 -13.091 14.042 1.00 81.50 194 ARG A O 1
ATOM 1456 N N . PRO A 1 195 ? -18.388 -15.188 14.629 1.00 82.31 195 PRO A N 1
ATOM 1457 C CA . PRO A 1 195 ? -17.352 -15.331 13.606 1.00 82.31 195 PRO A CA 1
ATOM 1458 C C . PRO A 1 195 ? -17.899 -15.192 12.177 1.00 82.31 195 PRO A C 1
ATOM 1460 O O . PRO A 1 195 ? -17.138 -14.851 11.279 1.00 82.31 195 PRO A O 1
ATOM 1463 N N . TRP A 1 196 ? -19.195 -15.446 11.965 1.00 85.12 196 TRP A N 1
ATOM 1464 C CA . TRP A 1 196 ? -19.853 -15.331 10.662 1.00 85.12 196 TRP A CA 1
ATOM 1465 C C . TRP A 1 196 ? -20.002 -13.893 10.165 1.00 85.12 196 TRP A C 1
ATOM 1467 O O . TRP A 1 196 ? -20.149 -13.714 8.963 1.00 85.12 196 TRP A O 1
ATOM 1477 N N . ASP A 1 197 ? -19.843 -12.882 11.025 1.00 85.81 197 ASP A N 1
ATOM 1478 C CA . ASP A 1 197 ? -19.785 -11.479 10.593 1.00 85.81 197 ASP A CA 1
ATOM 1479 C C . ASP A 1 197 ? -18.623 -11.273 9.593 1.00 85.81 197 ASP A C 1
ATOM 1481 O O . ASP A 1 197 ? -18.719 -10.489 8.653 1.00 85.81 197 ASP A O 1
ATOM 1485 N N . ALA A 1 198 ? -17.549 -12.070 9.703 1.00 92.25 198 ALA A N 1
ATOM 1486 C CA . ALA A 1 198 ? -16.434 -12.054 8.756 1.00 92.25 198 ALA A CA 1
ATOM 1487 C C . ALA A 1 198 ? -16.766 -12.663 7.377 1.00 92.25 198 ALA A C 1
ATOM 1489 O O . ALA A 1 198 ? -15.959 -12.536 6.455 1.00 92.25 198 ALA A O 1
ATOM 1490 N N . ALA A 1 199 ? -17.930 -13.303 7.199 1.00 90.88 199 ALA A N 1
ATOM 1491 C CA . ALA A 1 199 ? -18.384 -13.768 5.886 1.00 90.88 199 ALA A CA 1
ATOM 1492 C C . ALA A 1 199 ? -18.635 -12.594 4.934 1.00 90.88 199 ALA A C 1
ATOM 1494 O O . ALA A 1 199 ? -18.354 -12.720 3.744 1.00 90.88 199 ALA A O 1
ATOM 1495 N N . LEU A 1 200 ? -19.068 -11.445 5.470 1.00 91.12 200 LEU A N 1
ATOM 1496 C CA . LEU A 1 200 ? -19.225 -10.201 4.712 1.00 91.12 200 LEU A CA 1
ATOM 1497 C C . LEU A 1 200 ? -17.903 -9.753 4.083 1.00 91.12 200 LEU A C 1
ATOM 1499 O O . LEU A 1 200 ? -17.898 -9.270 2.960 1.00 91.12 200 LEU A O 1
ATOM 1503 N N . VAL A 1 201 ? -16.782 -9.981 4.773 1.00 95.44 201 VAL A N 1
ATOM 1504 C CA . VAL A 1 201 ? -15.439 -9.710 4.244 1.00 95.44 201 VAL A CA 1
ATOM 1505 C C . VAL A 1 201 ? -15.018 -10.797 3.255 1.00 95.44 201 VAL A C 1
ATOM 1507 O O . VAL A 1 201 ? -14.536 -10.495 2.168 1.00 95.44 201 VAL A O 1
ATOM 1510 N N . ALA A 1 202 ? -15.206 -12.070 3.619 1.00 96.88 202 ALA A N 1
ATOM 1511 C CA . ALA A 1 202 ? -14.740 -13.211 2.830 1.00 96.88 202 ALA A CA 1
ATOM 1512 C C . ALA A 1 202 ? -15.408 -13.320 1.450 1.00 96.88 202 ALA A C 1
ATOM 1514 O O . ALA A 1 202 ? -14.771 -13.784 0.507 1.00 96.88 202 ALA A O 1
ATOM 1515 N N . LEU A 1 203 ? -16.676 -12.916 1.346 1.00 96.12 203 LEU A N 1
ATOM 1516 C CA . LEU A 1 203 ? -17.492 -12.974 0.129 1.00 96.12 203 LEU A CA 1
ATOM 1517 C C . LEU A 1 203 ? -17.709 -11.599 -0.514 1.00 96.12 203 LEU A C 1
ATOM 1519 O O . LEU A 1 203 ? -18.522 -11.479 -1.429 1.00 96.12 203 LEU A O 1
ATOM 1523 N N . ALA A 1 204 ? -17.017 -10.558 -0.043 1.00 96.12 204 ALA A N 1
ATOM 1524 C CA . ALA A 1 204 ? -17.183 -9.214 -0.575 1.00 96.12 204 ALA A CA 1
ATOM 1525 C C . ALA A 1 204 ? -16.855 -9.180 -2.082 1.00 96.12 204 ALA A C 1
ATOM 1527 O O . ALA A 1 204 ? -15.728 -9.513 -2.461 1.00 96.12 204 ALA A O 1
ATOM 1528 N N . PRO A 1 205 ? -17.768 -8.703 -2.951 1.00 95.62 205 PRO A N 1
ATOM 1529 C CA . PRO A 1 205 ? -17.456 -8.500 -4.366 1.00 95.62 205 PRO A CA 1
ATOM 1530 C C . PRO A 1 205 ? -16.270 -7.551 -4.560 1.00 95.62 205 PRO A C 1
ATOM 1532 O O . PRO A 1 205 ? -15.439 -7.752 -5.441 1.00 95.62 205 PRO A O 1
ATOM 1535 N N . THR A 1 206 ? -16.135 -6.554 -3.683 1.00 95.50 206 THR A N 1
ATOM 1536 C CA . THR A 1 206 ? -15.002 -5.624 -3.688 1.00 95.50 206 THR A CA 1
ATOM 1537 C C . THR A 1 206 ? -13.674 -6.320 -3.401 1.00 95.50 206 THR A C 1
ATOM 1539 O O . THR A 1 206 ? -12.669 -5.929 -3.983 1.00 95.50 206 THR A O 1
ATOM 1542 N N . LEU A 1 207 ? -13.645 -7.389 -2.592 1.00 97.06 207 LEU A N 1
ATOM 1543 C CA . LEU A 1 207 ? -12.436 -8.194 -2.399 1.00 97.06 207 LEU A CA 1
ATOM 1544 C C . LEU A 1 207 ? -12.039 -8.923 -3.689 1.00 97.06 207 LEU A C 1
ATOM 1546 O O . LEU A 1 207 ? -10.855 -8.965 -4.012 1.00 97.06 207 LEU A O 1
ATOM 1550 N N . ALA A 1 208 ? -13.004 -9.450 -4.449 1.00 96.06 208 ALA A N 1
ATOM 1551 C CA . ALA A 1 208 ? -12.720 -10.070 -5.744 1.00 96.06 208 ALA A CA 1
ATOM 1552 C C . ALA A 1 208 ? -12.216 -9.043 -6.774 1.00 96.06 208 ALA A C 1
ATOM 1554 O O . ALA A 1 208 ? -11.234 -9.298 -7.464 1.00 96.06 208 ALA A O 1
ATOM 1555 N N . LEU A 1 209 ? -12.856 -7.873 -6.861 1.00 94.56 209 LEU A N 1
ATOM 1556 C CA . LEU A 1 209 ? -12.536 -6.856 -7.873 1.00 94.56 209 LEU A CA 1
ATOM 1557 C C . LEU A 1 209 ? -11.250 -6.073 -7.556 1.00 94.56 209 LEU A C 1
ATOM 1559 O O . LEU A 1 209 ? -10.438 -5.814 -8.451 1.00 94.56 209 LEU A O 1
ATOM 1563 N N . HIS A 1 210 ? -11.062 -5.710 -6.285 1.00 95.75 210 HIS A N 1
ATOM 1564 C CA . HIS A 1 210 ? -10.025 -4.774 -5.848 1.00 95.75 210 HIS A CA 1
ATOM 1565 C C . HIS A 1 210 ? -8.952 -5.385 -4.952 1.00 95.75 210 HIS A C 1
ATOM 1567 O O . HIS A 1 210 ? -7.936 -4.735 -4.711 1.00 95.75 210 HIS A O 1
ATOM 1573 N N . GLY A 1 211 ? -9.108 -6.636 -4.503 1.00 96.44 211 GLY A N 1
ATOM 1574 C CA . GLY A 1 211 ? -8.131 -7.297 -3.632 1.00 96.44 211 GLY A CA 1
ATOM 1575 C C . GLY A 1 211 ? -6.724 -7.381 -4.230 1.00 96.44 211 GLY A C 1
ATOM 1576 O O . GLY A 1 211 ? -5.749 -7.412 -3.490 1.00 96.44 211 GLY A O 1
ATOM 1577 N N . THR A 1 212 ? -6.606 -7.362 -5.560 1.00 96.00 212 THR A N 1
ATOM 1578 C CA . THR A 1 212 ? -5.320 -7.285 -6.270 1.00 96.00 212 THR A CA 1
ATOM 1579 C C . THR A 1 212 ? -5.202 -6.072 -7.181 1.00 96.00 212 THR A C 1
ATOM 1581 O O . THR A 1 212 ? -4.381 -6.067 -8.093 1.00 96.00 212 THR A O 1
ATOM 1584 N N . THR A 1 213 ? -6.012 -5.031 -6.972 1.00 95.31 213 THR A N 1
ATOM 1585 C CA . THR A 1 213 ? -5.770 -3.746 -7.645 1.00 95.31 213 THR A CA 1
ATOM 1586 C C . THR A 1 213 ? -4.483 -3.112 -7.119 1.00 95.31 213 THR A C 1
ATOM 1588 O O . THR A 1 213 ? -3.729 -2.583 -7.919 1.00 95.31 213 THR A O 1
ATOM 1591 N N . ASN A 1 214 ? -4.199 -3.240 -5.817 1.00 95.44 214 ASN A N 1
ATOM 1592 C CA . ASN A 1 214 ? -3.036 -2.657 -5.140 1.00 95.44 214 ASN A CA 1
ATOM 1593 C C . ASN A 1 214 ? -2.582 -3.563 -3.963 1.00 95.44 214 ASN A C 1
ATOM 1595 O O . ASN A 1 214 ? -3.234 -4.563 -3.659 1.00 95.44 214 ASN A O 1
ATOM 1599 N N . TRP A 1 215 ? -1.499 -3.218 -3.262 1.00 96.69 215 TRP A N 1
ATOM 1600 C CA . TRP A 1 215 ? -0.959 -3.940 -2.100 1.00 96.69 215 TRP A CA 1
ATOM 1601 C C . TRP A 1 215 ? -1.636 -3.601 -0.756 1.00 96.69 215 TRP A C 1
ATOM 1603 O O . TRP A 1 215 ? -1.127 -3.975 0.303 1.00 96.69 215 TRP A O 1
ATOM 1613 N N . ASP A 1 216 ? -2.798 -2.937 -0.760 1.00 96.12 216 ASP A N 1
ATOM 1614 C CA . ASP A 1 216 ? -3.557 -2.553 0.444 1.00 96.12 216 ASP A CA 1
ATOM 1615 C C . ASP A 1 216 ? -3.766 -3.700 1.441 1.00 96.12 216 ASP A C 1
ATOM 1617 O O . ASP A 1 216 ? -3.689 -3.493 2.654 1.00 96.12 216 ASP A O 1
ATOM 1621 N N . LEU A 1 217 ? -3.973 -4.928 0.953 1.00 98.00 217 LEU A N 1
ATOM 1622 C CA . LEU A 1 217 ? -4.182 -6.085 1.823 1.00 98.00 217 LEU A CA 1
ATOM 1623 C C . LEU A 1 217 ? -2.980 -6.371 2.734 1.00 98.00 217 LEU A C 1
ATOM 1625 O O . LEU A 1 217 ? -3.188 -6.865 3.842 1.00 98.00 217 LEU A O 1
ATOM 1629 N N . VAL A 1 218 ? -1.748 -6.020 2.340 1.00 98.50 218 VAL A N 1
ATOM 1630 C CA . VAL A 1 218 ? -0.565 -6.134 3.216 1.00 98.50 218 VAL A CA 1
ATOM 1631 C C . VAL A 1 218 ? -0.735 -5.235 4.443 1.00 98.50 218 VAL A C 1
ATOM 1633 O O . VAL A 1 218 ? -0.593 -5.694 5.581 1.00 98.50 218 VAL A O 1
ATOM 1636 N N . ALA A 1 219 ? -1.119 -3.977 4.218 1.00 97.94 219 ALA A N 1
ATOM 1637 C CA . ALA A 1 219 ? -1.387 -3.005 5.272 1.00 97.94 219 ALA A CA 1
ATOM 1638 C C . ALA A 1 219 ? -2.555 -3.450 6.163 1.00 97.94 219 ALA A C 1
ATOM 1640 O O . ALA A 1 219 ? -2.451 -3.430 7.391 1.00 97.94 219 ALA A O 1
ATOM 1641 N N . MET A 1 220 ? -3.652 -3.905 5.552 1.00 97.88 220 MET A N 1
ATOM 1642 C CA . MET A 1 220 ? -4.843 -4.367 6.268 1.00 97.88 220 MET A CA 1
ATOM 1643 C C . MET A 1 220 ? -4.565 -5.610 7.118 1.00 97.88 220 MET A C 1
ATOM 1645 O O . MET A 1 220 ? -5.052 -5.698 8.244 1.00 97.88 220 MET A O 1
ATOM 1649 N N . ALA A 1 221 ? -3.766 -6.561 6.626 1.00 98.56 221 ALA A N 1
ATOM 1650 C CA . ALA A 1 221 ? -3.394 -7.759 7.374 1.00 98.56 221 ALA A CA 1
ATOM 1651 C C . ALA A 1 221 ? -2.574 -7.411 8.626 1.00 98.56 221 ALA A C 1
ATOM 1653 O O . ALA A 1 221 ? -2.882 -7.886 9.723 1.00 98.56 221 ALA A O 1
ATOM 1654 N N . LEU A 1 222 ? -1.569 -6.537 8.485 1.00 98.69 222 LEU A N 1
ATOM 1655 C CA . LEU A 1 222 ? -0.776 -6.035 9.611 1.00 98.69 222 LEU A CA 1
ATOM 1656 C C . LEU A 1 222 ? -1.646 -5.255 10.605 1.00 98.69 222 LEU A C 1
ATOM 1658 O O . LEU A 1 222 ? -1.553 -5.480 11.814 1.00 98.69 222 LEU A O 1
ATOM 1662 N N . ALA A 1 223 ? -2.545 -4.401 10.112 1.00 98.25 223 ALA A N 1
ATOM 1663 C CA . ALA A 1 223 ? -3.457 -3.639 10.955 1.00 98.25 223 ALA A CA 1
ATOM 1664 C C . ALA A 1 223 ? -4.452 -4.543 11.706 1.00 98.25 223 ALA A C 1
ATOM 1666 O O . ALA A 1 223 ? -4.638 -4.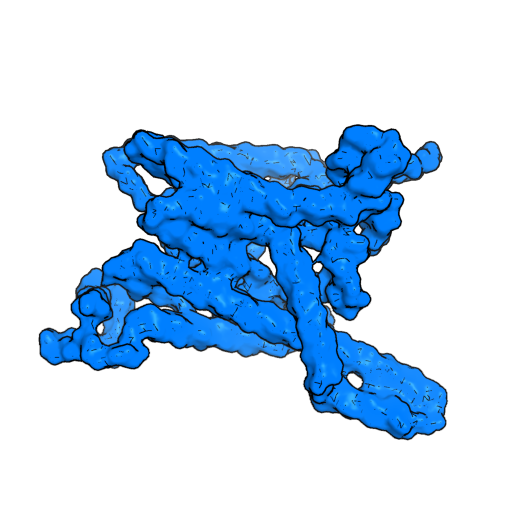376 12.910 1.00 98.25 223 ALA A O 1
ATOM 1667 N N . GLY A 1 224 ? -5.026 -5.552 11.045 1.00 97.75 224 GLY A N 1
ATOM 1668 C CA . GLY A 1 224 ? -5.909 -6.548 11.660 1.00 97.75 224 GLY A CA 1
ATOM 1669 C C . GLY A 1 224 ? -5.208 -7.360 12.753 1.00 97.75 224 GLY A C 1
ATOM 1670 O O . GLY A 1 224 ? -5.757 -7.551 13.842 1.00 97.75 224 GLY A O 1
ATOM 1671 N N . LEU A 1 225 ? -3.954 -7.770 12.524 1.00 98.69 225 LEU A N 1
ATOM 1672 C CA . LEU A 1 225 ? -3.121 -8.401 13.554 1.00 98.69 225 LEU A CA 1
ATOM 1673 C C . LEU A 1 225 ? -2.821 -7.440 14.714 1.00 98.69 225 LEU A C 1
ATOM 1675 O O . LEU A 1 225 ? -2.874 -7.857 15.873 1.00 98.69 225 LEU A O 1
ATOM 1679 N N . GLY A 1 226 ? -2.549 -6.165 14.425 1.00 98.44 226 GLY A N 1
ATOM 1680 C CA . GLY A 1 226 ? -2.327 -5.122 15.428 1.00 98.44 226 GLY A CA 1
ATOM 1681 C C . GLY A 1 226 ? -3.555 -4.886 16.310 1.00 98.44 226 GLY A C 1
ATOM 1682 O O . GLY A 1 226 ? -3.448 -4.888 17.538 1.00 98.44 226 GLY A O 1
ATOM 1683 N N . LEU A 1 227 ? -4.743 -4.794 15.709 1.00 97.38 227 LEU A N 1
ATOM 1684 C CA . LEU A 1 227 ? -6.017 -4.681 16.423 1.00 97.38 227 LEU A CA 1
ATOM 1685 C C . LEU A 1 227 ? -6.340 -5.946 17.232 1.00 97.38 227 LEU A C 1
ATOM 1687 O O . LEU A 1 227 ? -6.830 -5.850 18.358 1.00 97.38 227 LEU A O 1
ATOM 1691 N N . LEU A 1 228 ? -6.008 -7.135 16.720 1.00 97.56 228 LEU A N 1
ATOM 1692 C CA . LEU A 1 228 ? -6.143 -8.385 17.469 1.00 97.56 228 LEU A CA 1
ATOM 1693 C C . LEU A 1 228 ? -5.176 -8.444 18.666 1.00 97.56 228 LEU A C 1
ATOM 1695 O O . LEU A 1 228 ? -5.550 -8.922 19.739 1.00 97.56 228 LEU A O 1
ATOM 1699 N N . ALA A 1 229 ? -3.941 -7.960 18.514 1.00 98.38 229 ALA A N 1
ATOM 1700 C CA . ALA A 1 229 ? -2.980 -7.845 19.610 1.00 98.38 229 ALA A CA 1
ATOM 1701 C C . ALA A 1 229 ? -3.456 -6.839 20.671 1.00 98.38 229 ALA A C 1
ATOM 1703 O O . ALA A 1 229 ? -3.381 -7.127 21.869 1.00 98.38 229 ALA A O 1
ATOM 1704 N N . TRP A 1 230 ? -4.025 -5.711 20.238 1.00 97.31 230 TRP A N 1
ATOM 1705 C CA . TRP A 1 230 ? -4.654 -4.724 21.114 1.00 97.31 230 TRP A CA 1
ATOM 1706 C C . TRP A 1 230 ? -5.829 -5.325 21.895 1.00 97.31 230 TRP A C 1
ATOM 1708 O O . TRP A 1 230 ? -5.876 -5.220 23.121 1.00 97.31 230 TRP A O 1
ATOM 1718 N N . ALA A 1 231 ? -6.729 -6.048 21.218 1.00 95.06 231 ALA A N 1
ATOM 1719 C CA . ALA A 1 231 ? -7.843 -6.753 21.854 1.00 95.06 231 ALA A CA 1
ATOM 1720 C C . ALA A 1 231 ? -7.366 -7.771 22.909 1.00 95.06 231 ALA A C 1
ATOM 1722 O O . ALA A 1 231 ? -8.033 -7.986 23.921 1.00 95.06 231 ALA A O 1
ATOM 1723 N N . ARG A 1 232 ? -6.173 -8.346 22.714 1.00 96.19 232 ARG A N 1
ATOM 1724 C CA . ARG A 1 232 ? -5.494 -9.253 23.654 1.00 96.19 232 ARG A CA 1
ATOM 1725 C C . ARG A 1 232 ? -4.637 -8.548 24.712 1.00 96.19 232 ARG A C 1
ATOM 1727 O O . ARG A 1 232 ? -3.842 -9.216 25.367 1.00 96.19 232 ARG A O 1
ATOM 1734 N N . GLN A 1 233 ? -4.788 -7.235 24.893 1.00 96.38 233 GLN A N 1
ATOM 1735 C CA . GLN A 1 233 ? -4.054 -6.435 25.883 1.00 96.38 233 GLN A CA 1
ATOM 1736 C C . GLN A 1 233 ? -2.524 -6.471 25.697 1.00 96.38 233 GLN A C 1
ATOM 1738 O O . GLN A 1 233 ? -1.772 -6.429 26.667 1.00 96.38 233 GLN A O 1
ATOM 1743 N N . ARG A 1 234 ? -2.040 -6.546 24.448 1.00 98.06 234 ARG A N 1
ATOM 1744 C CA . ARG A 1 234 ? -0.604 -6.513 24.110 1.00 98.06 234 ARG A CA 1
ATOM 1745 C C . ARG A 1 234 ? -0.243 -5.203 23.387 1.00 98.06 234 ARG A C 1
ATOM 1747 O O . ARG A 1 234 ? -0.072 -5.226 22.169 1.00 98.06 234 ARG A O 1
ATOM 1754 N N . PRO A 1 235 ? -0.125 -4.064 24.100 1.00 98.00 235 PRO A N 1
ATOM 1755 C CA . PRO A 1 235 ? 0.010 -2.741 23.480 1.00 98.00 235 PRO A CA 1
ATOM 1756 C C . PRO A 1 235 ? 1.295 -2.573 22.654 1.00 98.00 235 PRO A C 1
ATOM 1758 O O . PRO A 1 235 ? 1.251 -1.989 21.580 1.00 98.00 235 PRO A O 1
ATOM 1761 N N . VAL A 1 236 ? 2.427 -3.144 23.086 1.00 98.62 236 VAL A N 1
ATOM 1762 C CA . VAL A 1 236 ? 3.685 -3.075 22.314 1.00 98.62 236 VAL A CA 1
ATOM 1763 C C . VAL A 1 236 ? 3.545 -3.796 20.972 1.00 98.62 236 VAL A C 1
ATOM 1765 O O . VAL A 1 236 ? 3.843 -3.222 19.932 1.00 98.62 236 VAL A O 1
ATOM 1768 N N . ALA A 1 237 ? 3.037 -5.032 20.980 1.00 98.69 237 ALA A N 1
ATOM 1769 C CA . ALA A 1 237 ? 2.822 -5.796 19.752 1.00 98.69 237 ALA A CA 1
ATOM 1770 C C . ALA A 1 237 ? 1.800 -5.113 18.829 1.00 98.69 237 ALA A C 1
ATOM 1772 O O . ALA A 1 237 ? 2.004 -5.078 17.619 1.00 98.69 237 ALA A O 1
ATOM 1773 N N . ALA A 1 238 ? 0.735 -4.537 19.398 1.00 98.50 238 ALA A N 1
ATOM 1774 C CA . ALA A 1 238 ? -0.228 -3.738 18.647 1.00 98.50 238 ALA A CA 1
ATOM 1775 C C . ALA A 1 238 ? 0.445 -2.538 17.968 1.00 98.50 238 ALA A C 1
ATOM 1777 O O . ALA A 1 238 ? 0.253 -2.333 16.774 1.00 98.50 238 ALA A O 1
ATOM 1778 N N . GLY A 1 239 ? 1.272 -1.794 18.708 1.00 98.56 239 GLY A N 1
ATOM 1779 C CA . GLY A 1 239 ? 1.996 -0.636 18.194 1.00 98.56 239 GLY A CA 1
ATOM 1780 C C . GLY A 1 239 ? 2.965 -1.010 17.081 1.00 98.56 239 GLY A C 1
ATOM 1781 O O . GLY A 1 239 ? 2.900 -0.418 16.011 1.00 98.56 239 GLY A O 1
ATOM 1782 N N . VAL A 1 240 ? 3.785 -2.048 17.275 1.00 98.81 240 VAL A N 1
ATOM 1783 C CA . VAL A 1 240 ? 4.719 -2.530 16.243 1.00 98.81 240 VAL A CA 1
ATOM 1784 C C . VAL A 1 240 ? 3.980 -2.924 14.963 1.00 98.81 240 VAL A C 1
ATOM 1786 O O . VAL A 1 240 ? 4.357 -2.480 13.884 1.00 98.81 240 VAL A O 1
ATOM 1789 N N . LEU A 1 241 ? 2.904 -3.709 15.063 1.00 98.75 241 LEU A N 1
ATOM 1790 C CA . LEU A 1 241 ? 2.139 -4.157 13.894 1.00 98.75 241 LEU A CA 1
ATOM 1791 C C . LEU A 1 241 ? 1.426 -3.001 13.179 1.00 98.75 241 LEU A C 1
ATOM 1793 O O . LEU A 1 241 ? 1.455 -2.942 11.953 1.00 98.75 241 LEU A O 1
ATOM 1797 N N . LEU A 1 242 ? 0.838 -2.057 13.922 1.00 98.50 242 LEU A N 1
ATOM 1798 C CA . LEU A 1 242 ? 0.237 -0.850 13.344 1.00 98.50 242 LEU A CA 1
ATOM 1799 C C . LEU A 1 242 ? 1.293 0.091 12.741 1.00 98.50 242 LEU A C 1
ATOM 1801 O O . LEU A 1 242 ? 1.012 0.764 11.753 1.00 98.50 242 LEU A O 1
ATOM 1805 N N . GLY A 1 243 ? 2.511 0.116 13.286 1.00 98.50 243 GLY A N 1
ATOM 1806 C CA . GLY A 1 243 ? 3.642 0.858 12.727 1.00 98.50 243 GLY A CA 1
ATOM 1807 C C . GLY A 1 243 ? 4.151 0.256 11.432 1.00 98.50 243 GLY A C 1
ATOM 1808 O O . GLY A 1 243 ? 4.288 0.973 10.448 1.00 98.50 243 GLY A O 1
ATOM 1809 N N . LEU A 1 244 ? 4.319 -1.064 11.380 1.00 98.56 244 LEU A N 1
ATOM 1810 C CA . LEU A 1 244 ? 4.626 -1.762 10.131 1.00 98.56 244 LEU A CA 1
ATOM 1811 C C . LEU A 1 244 ? 3.515 -1.560 9.094 1.00 98.56 244 LEU A C 1
ATOM 1813 O O . LEU A 1 244 ? 3.814 -1.300 7.935 1.00 98.56 244 LEU A O 1
ATOM 1817 N N . ALA A 1 245 ? 2.244 -1.592 9.509 1.00 98.31 245 ALA A N 1
ATOM 1818 C CA . ALA A 1 245 ? 1.122 -1.265 8.634 1.00 98.31 245 ALA A CA 1
ATOM 1819 C C . ALA A 1 245 ? 1.215 0.190 8.125 1.00 98.31 245 ALA A C 1
ATOM 1821 O O . ALA A 1 245 ? 1.080 0.435 6.931 1.00 98.31 245 ALA A O 1
ATOM 1822 N N . THR A 1 246 ? 1.539 1.153 8.990 1.00 97.75 246 THR A N 1
ATOM 1823 C CA . THR A 1 246 ? 1.740 2.564 8.604 1.00 97.75 246 THR A CA 1
ATOM 1824 C C . THR A 1 246 ? 2.907 2.730 7.619 1.00 97.75 246 THR A C 1
ATOM 1826 O O . THR A 1 246 ? 2.845 3.531 6.690 1.00 97.75 246 THR A O 1
ATOM 1829 N N . ALA A 1 247 ? 3.956 1.921 7.775 1.00 97.25 247 ALA A N 1
ATOM 1830 C CA . ALA A 1 247 ? 5.101 1.860 6.871 1.00 97.25 247 ALA A CA 1
ATOM 1831 C C . ALA A 1 247 ? 4.841 1.042 5.588 1.00 97.25 247 ALA A C 1
ATOM 1833 O O . ALA A 1 247 ? 5.759 0.881 4.787 1.00 97.25 247 ALA A O 1
ATOM 1834 N N . THR A 1 248 ? 3.616 0.537 5.382 1.00 96.44 248 THR A N 1
ATOM 1835 C CA . THR A 1 248 ? 3.128 0.036 4.081 1.00 96.44 248 THR A CA 1
ATOM 1836 C C . THR A 1 248 ? 2.200 1.033 3.392 1.00 96.44 248 THR A C 1
ATOM 1838 O O . THR A 1 248 ? 2.256 1.188 2.177 1.00 96.44 248 THR A O 1
ATOM 1841 N N . LYS A 1 249 ? 1.354 1.722 4.165 1.00 92.75 249 LYS A N 1
ATOM 1842 C CA . LYS A 1 249 ? 0.403 2.741 3.713 1.00 92.75 249 LYS A CA 1
ATOM 1843 C C . LYS A 1 249 ? 0.087 3.646 4.894 1.00 92.75 249 LYS A C 1
ATOM 1845 O O . LYS A 1 249 ? 0.025 3.148 6.005 1.00 92.75 249 LYS A O 1
ATOM 1850 N N . LEU A 1 250 ? -0.166 4.939 4.702 1.00 89.00 250 LEU A N 1
ATOM 1851 C CA . LEU A 1 250 ? -0.337 5.854 5.844 1.00 89.00 250 LEU A CA 1
ATOM 1852 C C . LEU A 1 250 ? -1.604 5.597 6.683 1.00 89.00 250 LEU A C 1
ATOM 1854 O O . LEU A 1 250 ? -1.639 5.971 7.849 1.00 89.00 250 LEU A O 1
ATOM 1858 N N . TYR A 1 251 ? -2.633 4.940 6.142 1.00 85.69 251 TYR A N 1
ATOM 1859 C CA . TYR A 1 251 ? -3.972 4.858 6.761 1.00 85.69 251 TYR A CA 1
ATOM 1860 C C . TYR A 1 251 ? -4.034 4.252 8.162 1.00 85.69 251 TYR A C 1
ATOM 1862 O O . TYR A 1 251 ? -4.773 4.786 8.990 1.00 85.69 251 TYR A O 1
ATOM 1870 N N . PRO A 1 252 ? -3.267 3.200 8.494 1.00 93.69 252 PRO A N 1
ATOM 1871 C CA . PRO A 1 252 ? -3.267 2.620 9.830 1.00 93.69 252 PRO A CA 1
ATOM 1872 C C . PRO A 1 252 ? -2.886 3.613 10.935 1.00 93.69 252 PRO A C 1
ATOM 1874 O O . PRO A 1 252 ? -3.292 3.408 12.078 1.00 93.69 252 PRO A O 1
ATOM 1877 N N . VAL A 1 253 ? -2.194 4.722 10.626 1.00 94.12 253 VAL A N 1
ATOM 1878 C CA . VAL A 1 253 ? -1.928 5.781 11.616 1.00 94.12 253 VAL A CA 1
ATOM 1879 C C . VAL A 1 253 ? -3.221 6.423 12.123 1.00 94.12 253 VAL A C 1
ATOM 1881 O O . VAL A 1 253 ? -3.317 6.783 13.297 1.00 94.12 253 VAL A O 1
ATOM 1884 N N . LEU A 1 254 ? -4.255 6.499 11.276 1.00 93.56 254 LEU A N 1
ATOM 1885 C CA . LEU A 1 254 ? -5.554 7.070 11.628 1.00 93.56 254 LEU A CA 1
ATOM 1886 C C . LEU A 1 254 ? -6.255 6.255 12.720 1.00 93.56 254 LEU A C 1
ATOM 1888 O O . LEU A 1 254 ? -7.107 6.790 13.424 1.00 93.56 254 LEU A O 1
ATOM 1892 N N . PHE A 1 255 ? -5.866 4.992 12.930 1.00 95.38 255 PHE A N 1
ATOM 1893 C CA . PHE A 1 255 ? -6.446 4.138 13.969 1.00 95.38 255 PHE A CA 1
ATOM 1894 C C . PHE A 1 255 ? -6.042 4.592 15.379 1.00 95.38 255 PHE A C 1
ATOM 1896 O O . PHE A 1 255 ? -6.728 4.263 16.351 1.00 95.38 255 PHE A O 1
ATOM 1903 N N . LEU A 1 256 ? -4.981 5.401 15.508 1.00 96.38 256 LEU A N 1
ATOM 1904 C CA . LEU A 1 256 ? -4.593 6.003 16.780 1.00 96.38 256 LEU A CA 1
ATOM 1905 C C . LEU A 1 256 ? -5.675 6.934 17.334 1.00 96.38 256 LEU A C 1
ATOM 1907 O O . LEU A 1 256 ? -5.863 6.959 18.548 1.00 96.38 256 LEU A O 1
ATOM 1911 N N . LEU A 1 257 ? -6.419 7.656 16.490 1.00 96.69 257 LEU A N 1
ATOM 1912 C CA . LEU A 1 257 ? -7.461 8.567 16.968 1.00 96.69 257 LEU A CA 1
ATOM 1913 C C . LEU A 1 257 ? -8.626 7.810 17.645 1.00 96.69 257 LEU A C 1
ATOM 1915 O O . LEU A 1 257 ? -8.907 8.102 18.810 1.00 96.69 257 LEU A O 1
ATOM 1919 N N . PRO A 1 258 ? -9.276 6.810 17.013 1.00 96.75 258 PRO A N 1
ATOM 1920 C CA . PRO A 1 258 ? -10.263 5.960 17.679 1.00 96.75 258 PRO A CA 1
ATOM 1921 C C . PRO A 1 258 ? -9.752 5.331 18.979 1.00 96.75 258 PRO A C 1
ATOM 1923 O O . PRO A 1 258 ? -10.458 5.344 19.991 1.00 96.75 258 PRO A O 1
ATOM 1926 N N . LEU A 1 259 ? -8.516 4.819 18.980 1.00 96.62 259 LEU A N 1
ATOM 1927 C CA . LEU A 1 259 ? -7.898 4.233 20.171 1.00 96.62 259 LEU A CA 1
ATOM 1928 C C . LEU A 1 259 ? -7.722 5.267 21.287 1.00 96.62 259 LEU A C 1
ATOM 1930 O O . LEU A 1 259 ? -8.106 4.996 22.426 1.00 96.62 259 LEU A O 1
ATOM 1934 N N . LEU A 1 260 ? -7.216 6.461 20.966 1.00 97.62 260 LEU A N 1
ATOM 1935 C CA . LEU A 1 260 ? -7.059 7.570 21.905 1.00 97.62 260 LEU A CA 1
ATOM 1936 C C . LEU A 1 260 ? -8.399 7.953 22.530 1.00 97.62 260 LEU A C 1
ATOM 1938 O O . LEU A 1 260 ? -8.512 7.988 23.755 1.00 97.62 260 LEU A O 1
ATOM 1942 N N . LEU A 1 261 ? -9.422 8.202 21.708 1.00 97.75 261 LEU A N 1
ATOM 1943 C CA . LEU A 1 261 ? -10.742 8.630 22.176 1.00 97.75 261 LEU A CA 1
ATOM 1944 C C . LEU A 1 261 ? -11.350 7.605 23.142 1.00 97.75 261 LEU A C 1
ATOM 1946 O O . LEU A 1 261 ? -11.857 7.965 24.209 1.00 97.75 261 LEU A O 1
ATOM 1950 N N . LEU A 1 262 ? -11.250 6.313 22.817 1.00 96.81 262 LEU A N 1
ATOM 1951 C CA . LEU A 1 262 ? -11.737 5.245 23.689 1.00 96.81 262 LEU A CA 1
ATOM 1952 C C . LEU A 1 262 ? -10.898 5.102 24.965 1.00 96.81 262 LEU A C 1
ATOM 1954 O O . LEU A 1 262 ? -11.469 4.916 26.042 1.00 96.81 262 LEU A O 1
ATOM 1958 N N . CYS A 1 263 ? -9.575 5.240 24.882 1.00 96.62 263 CYS A N 1
ATOM 1959 C CA . CYS A 1 263 ? -8.678 5.234 26.037 1.00 96.62 263 CYS A CA 1
ATOM 1960 C C . CYS A 1 263 ? -8.943 6.404 26.990 1.00 96.62 263 CYS A C 1
ATOM 1962 O O . CYS A 1 263 ? -8.995 6.192 28.202 1.00 96.62 263 CYS A O 1
ATOM 1964 N N . VAL A 1 264 ? -9.186 7.609 26.468 1.00 97.06 264 VAL A N 1
ATOM 1965 C CA . VAL A 1 264 ? -9.582 8.789 27.254 1.00 97.06 264 VAL A CA 1
ATOM 1966 C C . VAL A 1 264 ? -10.905 8.523 27.965 1.00 97.06 264 VAL A C 1
ATOM 1968 O O . VAL A 1 264 ? -10.988 8.651 29.187 1.00 97.06 264 VAL A O 1
ATOM 1971 N N . ARG A 1 265 ? -11.924 8.035 27.243 1.00 96.12 265 ARG A N 1
ATOM 1972 C CA . ARG A 1 265 ? -13.214 7.664 27.850 1.00 96.12 265 ARG A CA 1
ATOM 1973 C C . ARG A 1 265 ? -13.096 6.562 28.895 1.00 96.12 265 ARG A C 1
ATOM 1975 O O . ARG A 1 265 ? -13.892 6.525 29.836 1.00 96.12 265 ARG A O 1
ATOM 1982 N N . ALA A 1 266 ? -12.149 5.648 28.712 1.00 95.00 266 ALA A N 1
ATOM 1983 C CA . ALA A 1 266 ? -11.849 4.565 29.636 1.00 95.00 266 ALA A CA 1
ATOM 1984 C C . ALA A 1 266 ? -10.944 4.982 30.803 1.00 95.00 266 ALA A C 1
ATOM 1986 O O . ALA A 1 266 ? -10.780 4.183 31.722 1.00 95.00 266 ALA A O 1
ATOM 1987 N N . ARG A 1 267 ? -10.379 6.201 30.782 1.00 94.81 267 ARG A N 1
ATOM 1988 C CA . ARG A 1 267 ? -9.315 6.664 31.691 1.00 94.81 267 ARG A CA 1
ATOM 1989 C C . ARG A 1 267 ? -8.099 5.723 31.708 1.00 94.81 267 ARG A C 1
ATOM 1991 O O . ARG A 1 267 ? -7.474 5.509 32.739 1.00 94.81 267 ARG A O 1
ATOM 1998 N N . ARG A 1 268 ? -7.770 5.139 30.550 1.00 94.94 268 ARG A N 1
ATOM 1999 C CA . ARG A 1 268 ? -6.650 4.204 30.339 1.00 94.94 268 ARG A CA 1
ATOM 2000 C C . ARG A 1 268 ? -5.740 4.703 29.219 1.00 94.94 268 ARG A C 1
ATOM 2002 O O . ARG A 1 268 ? -5.659 4.090 28.159 1.00 94.94 268 ARG A O 1
ATOM 2009 N N . VAL A 1 269 ? -5.069 5.828 29.448 1.00 96.31 269 VAL A N 1
ATOM 2010 C CA . VAL A 1 269 ? -4.206 6.469 28.437 1.00 96.31 269 VAL A CA 1
ATOM 2011 C C . VAL A 1 269 ? -2.839 5.798 28.285 1.00 96.31 269 VAL A C 1
ATOM 2013 O O . VAL A 1 269 ? -2.265 5.838 27.205 1.00 96.31 269 VAL A O 1
ATOM 2016 N N . LEU A 1 270 ? -2.334 5.118 29.320 1.00 97.12 270 LEU A N 1
ATOM 2017 C CA . LEU A 1 270 ? -1.011 4.486 29.269 1.00 97.12 270 LEU A CA 1
ATOM 2018 C C . LEU A 1 270 ? -0.890 3.405 28.171 1.00 97.12 270 LEU A C 1
ATOM 2020 O O . LEU A 1 270 ? 0.062 3.480 27.399 1.00 97.12 270 LEU A O 1
ATOM 2024 N N . PRO A 1 271 ? -1.835 2.453 28.007 1.00 97.31 271 PRO A N 1
ATOM 2025 C CA . PRO A 1 271 ? -1.787 1.506 26.889 1.00 97.31 271 PRO A CA 1
ATOM 2026 C C . PRO A 1 271 ? -1.745 2.183 25.515 1.00 97.31 271 PRO A C 1
ATOM 2028 O O . PRO A 1 271 ? -1.038 1.708 24.625 1.00 97.31 271 PRO A O 1
ATOM 2031 N N . PHE A 1 272 ? -2.466 3.298 25.353 1.00 97.81 272 PHE A N 1
ATOM 2032 C CA . PHE A 1 272 ? -2.413 4.099 24.133 1.00 97.81 272 PHE A CA 1
ATOM 2033 C C . PHE A 1 272 ? -1.013 4.683 23.925 1.00 97.81 272 PHE A C 1
ATOM 2035 O O . PHE A 1 272 ? -0.439 4.472 22.866 1.00 97.81 272 PHE A O 1
ATOM 2042 N N . LEU A 1 273 ? -0.423 5.327 24.939 1.00 98.38 273 LEU A N 1
ATOM 2043 C CA . LEU A 1 273 ? 0.928 5.895 24.840 1.00 98.38 273 LEU A CA 1
ATOM 2044 C C . LEU A 1 273 ? 1.974 4.833 24.478 1.00 98.38 273 LEU A C 1
ATOM 2046 O O . LEU A 1 273 ? 2.767 5.047 23.567 1.00 98.38 273 LEU A O 1
ATOM 2050 N N . VAL A 1 274 ? 1.934 3.666 25.131 1.00 98.50 274 VAL A N 1
ATOM 2051 C CA . VAL A 1 274 ? 2.836 2.540 24.827 1.00 98.50 274 VAL A CA 1
ATOM 2052 C C . VAL A 1 274 ? 2.678 2.081 23.375 1.00 98.50 274 VAL A C 1
ATOM 2054 O O . VAL A 1 274 ? 3.670 1.845 22.691 1.00 98.50 274 VAL A O 1
ATOM 2057 N N . THR A 1 275 ? 1.439 1.981 22.891 1.00 98.50 275 THR A N 1
ATOM 2058 C CA . THR A 1 275 ? 1.143 1.588 21.504 1.00 98.50 275 THR A CA 1
ATOM 2059 C C . THR A 1 275 ? 1.642 2.633 20.513 1.00 98.50 275 THR A C 1
ATOM 2061 O O . THR A 1 275 ? 2.289 2.274 19.536 1.00 98.50 275 THR A O 1
ATOM 2064 N N . SER A 1 276 ? 1.410 3.918 20.783 1.00 98.44 276 SER A N 1
ATOM 2065 C CA . SER A 1 276 ? 1.862 5.029 19.941 1.00 98.44 276 SER A CA 1
ATOM 2066 C C . SER A 1 276 ? 3.388 5.113 19.867 1.00 98.44 276 SER A C 1
ATOM 2068 O O . SER A 1 276 ? 3.935 5.262 18.780 1.00 98.44 276 SER A O 1
ATOM 2070 N N . VAL A 1 277 ? 4.093 4.949 20.993 1.00 98.62 277 VAL A N 1
ATOM 2071 C CA . VAL A 1 277 ? 5.567 4.923 21.016 1.00 98.62 277 VAL A CA 1
ATOM 2072 C C . VAL A 1 277 ? 6.104 3.719 20.243 1.00 98.62 277 VAL A C 1
ATOM 2074 O O . VAL A 1 277 ? 7.001 3.877 19.420 1.00 98.62 277 VAL A O 1
ATOM 2077 N N . ALA A 1 278 ? 5.541 2.525 20.453 1.00 98.69 278 ALA A N 1
ATOM 2078 C CA . ALA A 1 278 ? 5.946 1.330 19.713 1.00 98.69 278 ALA A CA 1
ATOM 2079 C C . ALA A 1 278 ? 5.666 1.453 18.202 1.00 98.69 278 ALA A C 1
ATOM 2081 O O . ALA A 1 278 ? 6.472 0.990 17.397 1.00 98.69 278 ALA A O 1
ATOM 2082 N N . LEU A 1 279 ? 4.571 2.117 17.816 1.00 98.56 279 LEU A N 1
ATOM 2083 C CA . LEU A 1 279 ? 4.241 2.434 16.425 1.00 98.56 279 LEU A CA 1
ATOM 2084 C C . LEU A 1 279 ? 5.291 3.347 15.793 1.00 98.56 279 LEU A C 1
ATOM 2086 O O . LEU A 1 279 ? 5.858 2.996 14.759 1.00 98.56 279 LEU A O 1
ATOM 2090 N N . VAL A 1 280 ? 5.583 4.487 16.427 1.00 98.44 280 VAL A N 1
ATOM 2091 C CA . VAL A 1 280 ? 6.592 5.443 15.940 1.00 98.44 280 VAL A CA 1
ATOM 2092 C C . VAL A 1 280 ? 7.968 4.785 15.872 1.00 98.44 280 VAL A C 1
ATOM 2094 O O . VAL A 1 280 ? 8.675 4.946 14.877 1.00 98.44 280 VAL A O 1
ATOM 2097 N N . GLY A 1 281 ? 8.320 3.987 16.884 1.00 98.56 281 GLY A N 1
ATOM 2098 C CA . GLY A 1 281 ? 9.554 3.209 16.911 1.00 98.56 281 GLY A CA 1
ATOM 2099 C C . GLY A 1 281 ? 9.650 2.250 15.727 1.00 98.56 281 GLY A C 1
ATOM 2100 O O . GLY A 1 281 ? 10.649 2.269 15.016 1.00 98.56 281 GLY A O 1
ATOM 2101 N N . ALA A 1 282 ? 8.601 1.469 15.455 1.00 98.56 282 ALA A N 1
ATOM 2102 C CA . ALA A 1 282 ? 8.582 0.535 14.331 1.00 98.56 282 ALA A CA 1
ATOM 2103 C C . ALA A 1 282 ? 8.708 1.243 12.974 1.00 98.56 282 ALA A C 1
ATOM 2105 O O . ALA A 1 282 ? 9.546 0.838 12.173 1.00 98.56 282 ALA A O 1
ATOM 2106 N N . VAL A 1 283 ? 7.947 2.322 12.735 1.00 98.25 283 VAL A N 1
ATOM 2107 C CA . VAL A 1 283 ? 8.045 3.123 11.496 1.00 98.25 283 VAL A CA 1
ATOM 2108 C C . VAL A 1 283 ? 9.456 3.680 11.320 1.00 98.25 283 VAL A C 1
ATOM 2110 O O . VAL A 1 283 ? 10.038 3.560 10.243 1.00 98.25 283 VAL A O 1
ATOM 2113 N N . THR A 1 284 ? 10.026 4.248 12.384 1.00 98.06 284 THR A N 1
ATOM 2114 C CA . THR A 1 284 ? 11.379 4.817 12.366 1.00 98.06 284 THR A CA 1
ATOM 2115 C C . THR A 1 284 ? 12.420 3.749 12.055 1.00 98.06 284 THR A C 1
ATOM 2117 O O . THR A 1 284 ? 13.241 3.945 11.167 1.00 98.06 284 THR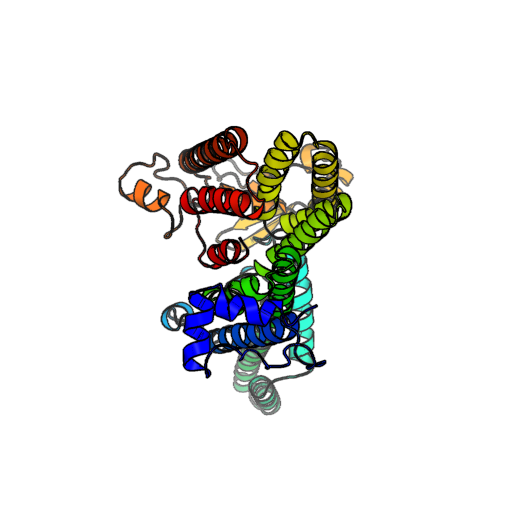 A O 1
ATOM 2120 N N . VAL A 1 285 ? 12.362 2.599 12.732 1.00 98.19 285 VAL A N 1
ATOM 2121 C CA . VAL A 1 285 ? 13.333 1.508 12.564 1.00 98.19 285 VAL A CA 1
ATOM 2122 C C . VAL A 1 285 ? 13.339 0.958 11.140 1.00 98.19 285 VAL A C 1
ATOM 2124 O O . VAL A 1 285 ? 14.411 0.652 10.630 1.00 98.19 285 VAL A O 1
ATOM 2127 N N . VAL A 1 286 ? 12.181 0.853 10.478 1.00 97.62 286 VAL A N 1
ATOM 2128 C CA . VAL A 1 286 ? 12.131 0.340 9.097 1.00 97.62 286 VAL A CA 1
ATOM 2129 C C . VAL A 1 286 ? 12.422 1.409 8.045 1.00 97.62 286 VAL A C 1
ATOM 2131 O O . VAL A 1 286 ? 12.977 1.090 6.999 1.00 97.62 286 VAL A O 1
ATOM 2134 N N . THR A 1 287 ? 12.074 2.672 8.306 1.00 97.81 287 THR A N 1
ATOM 2135 C CA . THR A 1 287 ? 12.151 3.747 7.299 1.00 97.81 287 THR A CA 1
ATOM 2136 C C . THR A 1 287 ? 13.476 4.495 7.343 1.00 97.81 287 THR A C 1
ATOM 2138 O O . THR A 1 287 ? 14.065 4.771 6.299 1.00 97.81 287 THR A O 1
ATOM 2141 N N . LEU A 1 288 ? 13.973 4.812 8.542 1.00 97.69 288 LEU A N 1
ATOM 2142 C CA . LEU A 1 288 ? 15.143 5.669 8.718 1.00 97.69 288 LEU A CA 1
ATOM 2143 C C . LEU A 1 288 ? 16.424 5.081 8.099 1.00 97.69 288 LEU A C 1
ATOM 2145 O O . LEU A 1 288 ? 17.119 5.831 7.416 1.00 97.69 288 LEU A O 1
ATOM 2149 N N . PRO A 1 289 ? 16.752 3.779 8.247 1.00 98.06 289 PRO A N 1
ATOM 2150 C CA . PRO A 1 289 ? 17.954 3.226 7.621 1.00 98.06 289 PRO A CA 1
ATOM 2151 C C . PRO A 1 289 ? 17.924 3.322 6.093 1.00 98.06 289 PRO A C 1
ATOM 2153 O O . PRO A 1 289 ? 18.939 3.644 5.475 1.00 98.06 289 PRO A O 1
ATOM 2156 N N . VAL A 1 290 ? 16.759 3.091 5.481 1.00 98.00 290 VAL A N 1
ATOM 2157 C CA . VAL A 1 290 ? 16.595 3.206 4.026 1.00 98.00 290 VAL A CA 1
ATOM 2158 C C . VAL A 1 290 ? 16.737 4.667 3.608 1.00 98.00 290 VAL A C 1
ATOM 2160 O O . VAL A 1 290 ? 17.535 4.954 2.728 1.00 98.00 290 VAL A O 1
ATOM 2163 N N . TYR A 1 291 ? 16.079 5.599 4.307 1.00 98.06 291 TYR A N 1
ATOM 2164 C CA . TYR A 1 291 ? 16.187 7.039 4.037 1.00 98.06 291 TYR A CA 1
ATOM 2165 C C . TYR A 1 291 ? 17.638 7.540 4.086 1.00 98.06 291 TYR A C 1
ATOM 2167 O O . TYR A 1 291 ? 18.075 8.277 3.204 1.00 98.06 291 TYR A O 1
ATOM 2175 N N . LEU A 1 292 ? 18.399 7.122 5.104 1.00 98.00 292 LEU A N 1
ATOM 2176 C CA . LEU A 1 292 ? 19.789 7.543 5.298 1.00 98.00 292 LEU A CA 1
ATOM 2177 C C . LEU A 1 292 ? 20.756 6.950 4.267 1.00 98.00 292 LEU A C 1
ATOM 2179 O O . LEU A 1 292 ? 21.828 7.518 4.065 1.00 98.00 292 LEU A O 1
ATOM 2183 N N . THR A 1 293 ? 20.399 5.827 3.638 1.00 97.88 293 THR A N 1
ATOM 2184 C CA . THR A 1 293 ? 21.250 5.110 2.672 1.00 97.88 293 THR A CA 1
ATOM 2185 C C . THR A 1 293 ? 20.794 5.265 1.222 1.00 97.88 293 THR A C 1
ATOM 2187 O O . THR A 1 293 ? 21.559 4.942 0.314 1.00 97.88 293 THR A O 1
ATOM 2190 N N . SER A 1 294 ? 19.592 5.788 0.978 1.00 97.62 294 SER A N 1
ATOM 2191 C CA . SER A 1 294 ? 19.069 6.020 -0.365 1.00 97.62 294 SER A CA 1
ATOM 2192 C C . SER A 1 294 ? 19.555 7.354 -0.947 1.00 97.62 294 SER A C 1
ATOM 2194 O O . SER A 1 294 ? 19.567 8.354 -0.224 1.00 97.62 294 SER A O 1
ATOM 2196 N N . PRO A 1 295 ? 19.918 7.409 -2.239 1.00 97.44 295 PRO A N 1
ATOM 2197 C CA . PRO A 1 295 ? 20.261 8.652 -2.926 1.00 97.44 295 PRO A CA 1
ATOM 2198 C C . PRO A 1 295 ? 19.047 9.570 -3.158 1.00 97.44 295 PRO A C 1
ATOM 2200 O O . PRO A 1 295 ? 17.904 9.219 -2.844 1.00 97.44 295 PRO A O 1
ATOM 2203 N N . SER A 1 296 ? 19.305 10.747 -3.733 1.00 96.88 296 SER A N 1
ATOM 2204 C CA . SER A 1 296 ? 18.260 11.674 -4.189 1.00 96.88 296 SER A CA 1
ATOM 2205 C C . SER A 1 296 ? 18.196 11.762 -5.714 1.00 96.88 296 SER A C 1
ATOM 2207 O O . SER A 1 296 ? 19.218 11.654 -6.405 1.00 96.88 296 SER A O 1
ATOM 2209 N N . TYR A 1 297 ? 16.986 11.989 -6.219 1.00 95.94 297 TYR A N 1
ATOM 2210 C CA . TYR A 1 297 ? 16.630 11.960 -7.636 1.00 95.94 297 TYR A CA 1
ATOM 2211 C C . TYR A 1 297 ? 15.961 13.259 -8.080 1.00 95.94 297 TYR A C 1
ATOM 2213 O O . TYR A 1 297 ? 15.412 13.987 -7.257 1.00 95.94 297 TYR A O 1
ATOM 2221 N N . VAL A 1 298 ? 16.006 13.522 -9.384 1.00 93.38 298 VAL A N 1
ATOM 2222 C CA . VAL A 1 298 ? 15.206 14.543 -10.072 1.00 93.38 298 VAL A CA 1
ATOM 2223 C C . VAL A 1 298 ? 14.421 13.857 -11.181 1.00 93.38 298 VAL A C 1
ATOM 2225 O O . VAL A 1 298 ? 14.959 12.978 -11.863 1.00 93.38 298 VAL A O 1
ATOM 2228 N N . ASP A 1 299 ? 13.169 14.263 -11.367 1.00 88.62 299 ASP A N 1
ATOM 2229 C CA . ASP A 1 299 ? 12.392 13.876 -12.539 1.00 88.62 299 ASP A CA 1
ATOM 2230 C C . ASP A 1 299 ? 12.788 14.752 -13.734 1.00 88.62 299 ASP A C 1
ATOM 2232 O O . ASP A 1 299 ? 12.685 15.975 -13.690 1.00 88.62 299 ASP A O 1
ATOM 2236 N N . ARG A 1 300 ? 13.278 14.132 -14.809 1.00 88.75 300 ARG A N 1
ATOM 2237 C CA . ARG A 1 300 ? 13.526 14.800 -16.087 1.00 88.75 300 ARG A CA 1
ATOM 2238 C C . ARG A 1 300 ? 12.666 14.141 -17.150 1.00 88.75 300 ARG A C 1
ATOM 2240 O O . ARG A 1 300 ? 13.025 13.088 -17.675 1.00 88.75 300 ARG A O 1
ATOM 2247 N N . GLN A 1 301 ? 11.539 14.776 -17.472 1.00 83.19 301 GLN A N 1
ATOM 2248 C CA . GLN A 1 301 ? 10.597 14.315 -18.503 1.00 83.19 301 GLN A CA 1
ATOM 2249 C C . GLN A 1 301 ? 10.083 12.880 -18.262 1.00 83.19 301 GLN A C 1
ATOM 2251 O O . GLN A 1 301 ? 10.017 12.067 -19.184 1.00 83.19 301 GLN A O 1
ATOM 2256 N N . GLY A 1 302 ? 9.747 12.547 -17.015 1.00 79.88 302 GLY A N 1
ATOM 2257 C CA . GLY A 1 302 ? 9.265 11.227 -16.600 1.00 79.88 302 GLY A CA 1
ATOM 2258 C C . GLY A 1 302 ? 10.379 10.222 -16.301 1.00 79.88 302 GLY A C 1
ATOM 2259 O O . GLY A 1 302 ? 10.094 9.077 -15.950 1.00 79.88 302 GLY A O 1
ATOM 2260 N N . THR A 1 303 ? 11.649 10.618 -16.435 1.00 86.25 303 THR A N 1
ATOM 2261 C CA . THR A 1 303 ? 12.801 9.765 -16.125 1.00 86.25 303 THR A CA 1
ATOM 2262 C C . THR A 1 303 ? 13.451 10.203 -14.823 1.00 86.25 303 THR A C 1
ATOM 2264 O O . THR A 1 303 ? 13.936 11.324 -14.696 1.00 86.25 303 THR A O 1
ATOM 2267 N N . GLN A 1 304 ? 13.525 9.283 -13.865 1.00 91.50 304 GLN A N 1
ATOM 2268 C CA . GLN A 1 304 ? 14.175 9.518 -12.579 1.00 91.50 304 GLN A CA 1
ATOM 2269 C C . GLN A 1 304 ? 15.696 9.426 -12.725 1.00 91.50 304 GLN A C 1
ATOM 2271 O O . GLN A 1 304 ? 16.245 8.354 -12.986 1.00 91.50 304 GLN A O 1
ATOM 2276 N N . VAL A 1 305 ? 16.387 10.551 -12.541 1.00 93.56 305 VAL A N 1
ATOM 2277 C CA . VAL A 1 305 ? 17.848 10.642 -12.645 1.00 93.56 305 VAL A CA 1
ATOM 2278 C C . VAL A 1 305 ? 18.447 10.844 -11.260 1.00 93.56 305 VAL A C 1
ATOM 2280 O O . VAL A 1 305 ? 18.099 11.788 -10.553 1.00 93.56 305 VAL A O 1
ATOM 2283 N N . ARG A 1 306 ? 19.370 9.963 -10.860 1.00 95.38 306 ARG A N 1
ATOM 2284 C CA . ARG A 1 306 ? 20.120 10.107 -9.605 1.00 95.38 306 ARG A CA 1
ATOM 2285 C C . ARG A 1 306 ? 21.068 11.300 -9.704 1.00 95.38 306 ARG A C 1
ATOM 2287 O O . ARG A 1 306 ? 21.885 11.360 -10.619 1.00 95.38 306 ARG A O 1
ATOM 2294 N N . VAL A 1 307 ? 21.002 12.199 -8.727 1.00 95.31 307 VAL A N 1
ATOM 2295 C CA . VAL A 1 307 ? 21.779 13.454 -8.721 1.00 95.31 307 VAL A CA 1
ATOM 2296 C C . VAL A 1 307 ? 22.620 13.653 -7.463 1.00 95.31 307 VAL A C 1
ATOM 2298 O O . VAL A 1 307 ? 23.638 14.336 -7.523 1.00 95.31 307 VAL A O 1
ATOM 2301 N N . LEU A 1 308 ? 22.230 13.062 -6.328 1.00 94.88 308 LEU A N 1
ATOM 2302 C CA . LEU A 1 308 ? 22.966 13.164 -5.065 1.00 94.88 308 LEU A CA 1
ATOM 2303 C C . LEU A 1 308 ? 23.113 11.792 -4.407 1.00 94.88 308 LEU A C 1
ATOM 2305 O O . LEU A 1 308 ? 22.236 10.935 -4.525 1.00 94.88 308 LEU A O 1
ATOM 2309 N N . ASP A 1 309 ? 24.217 11.606 -3.687 1.00 95.75 309 ASP A N 1
ATOM 2310 C CA . ASP A 1 309 ? 24.451 10.423 -2.858 1.00 95.75 309 ASP A CA 1
ATOM 2311 C C . ASP A 1 309 ? 23.553 10.391 -1.620 1.00 95.75 309 ASP A C 1
ATOM 2313 O O . ASP A 1 309 ? 22.814 11.329 -1.330 1.00 95.75 309 ASP A O 1
ATOM 2317 N N . SER A 1 310 ? 23.620 9.297 -0.866 1.00 96.81 310 SER A N 1
ATOM 2318 C CA . SER A 1 310 ? 22.825 9.135 0.349 1.00 96.81 310 SER A CA 1
ATOM 2319 C C . SER A 1 310 ? 23.138 10.193 1.417 1.00 96.81 310 SER A C 1
ATOM 2321 O O . SER A 1 310 ? 24.283 10.657 1.492 1.00 96.81 310 SER A O 1
ATOM 2323 N N . PRO A 1 311 ? 22.180 10.541 2.297 1.00 97.56 311 PRO A N 1
ATOM 2324 C CA . PRO A 1 311 ? 22.439 11.421 3.435 1.00 97.56 311 PRO A CA 1
ATOM 2325 C C . PRO A 1 311 ? 23.655 10.999 4.270 1.00 97.56 311 PRO A C 1
ATOM 2327 O O . PRO A 1 311 ? 24.451 11.848 4.666 1.00 97.56 311 PRO A O 1
ATOM 2330 N N . LEU A 1 312 ? 23.852 9.693 4.491 1.00 96.94 312 LEU A N 1
ATOM 2331 C CA . LEU A 1 312 ? 25.000 9.171 5.237 1.00 96.94 312 LEU A CA 1
ATOM 2332 C C . LEU A 1 312 ? 26.332 9.471 4.531 1.00 96.94 312 LEU A C 1
ATOM 2334 O O . LEU A 1 312 ? 27.270 9.951 5.166 1.00 96.94 312 LEU A O 1
ATOM 2338 N N . THR A 1 313 ? 26.406 9.239 3.219 1.00 96.56 313 THR A N 1
ATOM 2339 C CA . THR A 1 313 ? 27.595 9.542 2.406 1.00 96.56 313 THR A CA 1
ATOM 2340 C C . THR A 1 313 ? 27.873 11.045 2.382 1.00 96.56 313 THR A C 1
ATOM 2342 O O . THR A 1 313 ? 29.007 11.481 2.548 1.00 96.56 313 THR A O 1
ATOM 2345 N N . GLN A 1 314 ? 26.832 11.866 2.243 1.00 94.56 314 GLN A N 1
ATOM 2346 C CA . GLN A 1 314 ? 26.963 13.322 2.253 1.00 94.56 314 GLN A CA 1
ATOM 2347 C C . GLN A 1 314 ? 27.443 13.866 3.611 1.00 94.56 314 GLN A C 1
ATOM 2349 O O . GLN A 1 314 ? 28.231 14.814 3.647 1.00 94.56 314 GLN A O 1
ATOM 2354 N N . LEU A 1 315 ? 27.007 13.262 4.724 1.00 95.69 315 LEU A N 1
ATOM 2355 C CA . LEU A 1 315 ? 27.498 13.581 6.069 1.00 95.69 315 LEU A CA 1
ATOM 2356 C C . LEU A 1 315 ? 28.980 13.231 6.227 1.00 95.69 315 LEU A C 1
ATOM 2358 O O . LEU A 1 315 ? 29.744 14.045 6.741 1.00 95.69 315 LEU A O 1
ATOM 2362 N N . GLN A 1 316 ? 29.391 12.055 5.743 1.00 95.19 316 GLN A N 1
ATOM 2363 C CA . GLN A 1 316 ? 30.796 11.631 5.729 1.00 95.19 316 GLN A CA 1
ATOM 2364 C C . GLN A 1 316 ? 31.672 12.573 4.890 1.00 95.19 316 GLN A C 1
ATOM 2366 O O . GLN A 1 316 ? 32.812 12.839 5.258 1.00 95.19 316 GLN A O 1
ATOM 2371 N N . ASN A 1 317 ? 31.109 13.145 3.823 1.00 94.44 317 ASN A N 1
ATOM 2372 C CA . ASN A 1 317 ? 31.772 14.115 2.950 1.00 94.44 317 ASN A CA 1
ATOM 2373 C C . ASN A 1 317 ? 31.734 15.565 3.483 1.00 94.44 317 ASN A C 1
ATOM 2375 O O . ASN A 1 317 ? 32.133 16.487 2.775 1.00 94.44 317 ASN A O 1
ATOM 2379 N N . GLY A 1 318 ? 31.248 15.799 4.709 1.00 92.56 318 GLY A N 1
ATOM 2380 C CA . GLY A 1 318 ? 31.329 17.104 5.375 1.00 92.56 318 GLY A CA 1
ATOM 2381 C C . GLY A 1 318 ? 30.203 18.099 5.065 1.00 92.56 318 GLY A C 1
ATOM 2382 O O . GLY A 1 318 ? 30.300 19.252 5.477 1.00 92.56 318 GLY A O 1
ATOM 2383 N N . ARG A 1 319 ? 29.099 17.693 4.413 1.00 88.06 319 ARG A N 1
ATOM 2384 C CA . ARG A 1 319 ? 27.958 18.589 4.083 1.00 88.06 319 ARG A CA 1
ATOM 2385 C C . ARG A 1 319 ? 27.141 19.048 5.317 1.00 88.06 319 ARG A C 1
ATOM 2387 O O . ARG A 1 319 ? 26.220 19.863 5.204 1.00 88.06 319 ARG A O 1
ATOM 2394 N N . GLY A 1 320 ? 27.476 18.538 6.506 1.00 92.81 320 GLY A N 1
ATOM 2395 C CA . GLY A 1 320 ? 26.803 18.841 7.772 1.00 92.81 320 GLY A CA 1
ATOM 2396 C C . GLY A 1 320 ? 25.351 18.351 7.819 1.00 92.81 320 GLY A C 1
ATOM 2397 O O . GLY A 1 320 ? 24.897 17.617 6.945 1.00 92.81 320 GLY A O 1
ATOM 2398 N N . LEU A 1 321 ? 24.586 18.783 8.829 1.00 94.06 321 LEU A N 1
ATOM 2399 C CA . LEU A 1 321 ? 23.202 18.321 9.052 1.00 94.06 321 LEU A CA 1
ATOM 2400 C C . LEU A 1 321 ? 22.235 18.656 7.902 1.00 94.06 321 LEU A C 1
ATOM 2402 O O . LEU A 1 321 ? 21.190 18.021 7.788 1.00 94.06 321 LEU A O 1
ATOM 2406 N N . SER A 1 322 ? 22.596 19.597 7.022 1.00 92.06 322 SER A N 1
ATOM 2407 C CA . SER A 1 322 ? 21.818 19.913 5.817 1.00 92.06 322 SER A CA 1
ATOM 2408 C C . SER A 1 322 ? 21.653 18.709 4.879 1.00 92.06 322 SER A C 1
ATOM 2410 O O . SER A 1 322 ? 20.665 18.643 4.158 1.00 92.06 322 SER A O 1
ATOM 2412 N N . ALA A 1 323 ? 22.560 17.724 4.942 1.00 93.19 323 ALA A N 1
ATOM 2413 C CA . ALA A 1 323 ? 22.482 16.457 4.210 1.00 93.19 323 ALA A CA 1
ATOM 2414 C C . ALA A 1 323 ? 21.255 15.601 4.563 1.00 93.19 323 ALA A C 1
ATOM 2416 O O . ALA A 1 323 ? 20.891 14.714 3.799 1.00 93.19 323 ALA A O 1
ATOM 2417 N N . LEU A 1 324 ? 20.632 15.837 5.723 1.00 95.38 324 LEU A N 1
ATOM 2418 C CA . LEU A 1 324 ? 19.434 15.117 6.155 1.00 95.38 324 LEU A CA 1
ATOM 2419 C C . LEU A 1 324 ? 18.144 15.703 5.566 1.00 95.38 324 LEU A C 1
ATOM 2421 O O . LEU A 1 324 ? 17.077 15.123 5.779 1.00 95.38 324 LEU A O 1
ATOM 2425 N N . ALA A 1 325 ? 18.216 16.840 4.867 1.00 95.44 325 ALA A N 1
ATOM 2426 C CA . ALA A 1 325 ? 17.049 17.471 4.268 1.00 95.44 325 ALA A CA 1
ATOM 2427 C C . ALA A 1 325 ? 16.411 16.554 3.204 1.00 95.44 325 ALA A C 1
ATOM 2429 O O . ALA A 1 325 ? 17.125 15.924 2.427 1.00 95.44 325 ALA A O 1
ATOM 2430 N N . PRO A 1 326 ? 15.071 16.472 3.144 1.00 94.44 326 PRO A N 1
ATOM 2431 C CA . PRO A 1 326 ? 14.393 15.612 2.175 1.00 94.44 326 PRO A CA 1
ATOM 2432 C C . PRO A 1 326 ? 14.464 16.147 0.740 1.00 94.44 326 PRO A C 1
ATOM 2434 O O . PRO A 1 326 ? 14.335 15.370 -0.206 1.00 94.44 326 PRO A O 1
ATOM 2437 N N . HIS A 1 327 ? 14.675 17.457 0.592 1.00 92.94 327 HIS A N 1
ATOM 2438 C CA . HIS A 1 327 ? 14.817 18.165 -0.674 1.00 92.94 327 HIS A CA 1
ATOM 2439 C C . HIS A 1 327 ? 16.117 18.975 -0.696 1.00 92.94 327 HIS A C 1
ATOM 2441 O O . HIS A 1 327 ? 16.515 19.566 0.311 1.00 92.94 327 HIS A O 1
ATOM 2447 N N . HIS A 1 328 ? 16.753 19.052 -1.863 1.00 92.31 328 HIS A N 1
ATOM 2448 C CA . HIS A 1 328 ? 17.933 19.877 -2.092 1.00 92.31 328 HIS A CA 1
ATOM 2449 C C . HIS A 1 328 ? 17.803 20.641 -3.403 1.00 92.31 328 HIS A C 1
ATOM 2451 O O . HIS A 1 328 ? 17.643 20.038 -4.460 1.00 92.31 328 HIS A O 1
ATOM 2457 N N . LEU A 1 329 ? 17.948 21.963 -3.345 1.00 90.75 329 LEU A N 1
ATOM 2458 C CA . LEU A 1 329 ? 18.101 22.775 -4.548 1.00 90.75 329 LEU A CA 1
ATOM 2459 C C . LEU A 1 329 ? 19.458 22.473 -5.186 1.00 90.75 329 LEU A C 1
ATOM 2461 O O . LEU A 1 329 ? 20.498 22.562 -4.522 1.00 90.75 329 LEU A O 1
ATOM 2465 N N . LEU A 1 330 ? 19.438 22.082 -6.457 1.00 89.62 330 LEU A N 1
ATOM 2466 C CA . LEU A 1 330 ? 20.653 21.842 -7.220 1.00 89.62 330 LEU A CA 1
ATOM 2467 C C . LEU A 1 330 ? 21.237 23.164 -7.739 1.00 89.62 330 LEU A C 1
ATOM 2469 O O . LEU A 1 330 ? 20.484 24.097 -8.022 1.00 89.62 330 LEU A O 1
ATOM 2473 N N . PRO A 1 331 ? 22.569 23.262 -7.898 1.00 88.62 331 PRO A N 1
ATOM 2474 C CA . PRO A 1 331 ? 23.178 24.396 -8.582 1.00 88.62 331 PRO A CA 1
ATOM 2475 C C . PRO A 1 331 ? 22.627 24.518 -10.007 1.00 88.62 331 PRO A C 1
ATOM 2477 O O . PRO A 1 331 ? 22.663 23.554 -10.769 1.00 88.62 331 PRO A O 1
ATOM 2480 N N . HIS A 1 332 ? 22.149 25.705 -10.371 1.00 86.44 332 HIS A N 1
ATOM 2481 C CA . HIS A 1 332 ? 21.570 25.986 -11.683 1.00 86.44 332 HIS A CA 1
ATOM 2482 C C . HIS A 1 332 ? 22.195 27.247 -12.291 1.00 86.44 332 HIS A C 1
ATOM 2484 O O . HIS A 1 332 ? 22.569 28.187 -11.584 1.00 86.44 332 HIS A O 1
ATOM 2490 N N . SER A 1 333 ? 22.326 27.276 -13.618 1.00 84.56 333 SER A N 1
ATOM 2491 C CA . SER A 1 333 ? 22.821 28.453 -14.337 1.00 84.56 333 SER A CA 1
ATOM 2492 C C . SER A 1 333 ? 21.817 29.615 -14.262 1.00 84.56 333 SER A C 1
ATOM 2494 O O . SER A 1 333 ? 20.610 29.377 -14.156 1.00 84.56 333 SER A O 1
ATOM 2496 N N . PRO A 1 334 ? 22.271 30.880 -14.346 1.00 82.00 334 PRO A N 1
ATOM 2497 C CA . PRO A 1 334 ? 21.370 32.027 -14.422 1.00 82.00 334 PRO A CA 1
ATOM 2498 C C . PRO A 1 334 ? 20.412 31.891 -15.616 1.00 82.00 334 PRO A C 1
ATOM 2500 O O . PRO A 1 334 ? 20.860 31.713 -16.746 1.00 82.00 334 PRO A O 1
ATOM 2503 N N . GLY A 1 335 ? 19.103 31.957 -15.362 1.00 77.50 335 GLY A N 1
ATOM 2504 C CA . GLY A 1 335 ? 18.057 31.808 -16.383 1.00 77.50 335 GLY A CA 1
ATOM 2505 C C . GLY A 1 335 ? 17.541 30.378 -16.600 1.00 77.50 335 GLY A C 1
ATOM 2506 O O . GLY A 1 335 ? 16.555 30.212 -17.312 1.00 77.50 335 GLY A O 1
ATOM 2507 N N . ALA A 1 336 ? 18.148 29.361 -15.976 1.00 80.56 336 ALA A N 1
ATOM 2508 C CA . ALA A 1 336 ? 17.592 28.008 -15.931 1.00 80.56 336 ALA A CA 1
ATOM 2509 C C . ALA A 1 336 ? 16.602 27.862 -14.764 1.00 80.56 336 ALA A C 1
ATOM 2511 O O . ALA A 1 336 ? 16.790 28.466 -13.704 1.00 80.56 336 ALA A O 1
ATOM 2512 N N . ALA A 1 337 ? 15.559 27.050 -14.953 1.00 79.25 337 ALA A N 1
ATOM 2513 C CA . ALA A 1 337 ? 14.636 26.713 -13.875 1.00 79.25 337 ALA A CA 1
ATOM 2514 C C . ALA A 1 337 ? 15.372 25.923 -12.771 1.00 79.25 337 ALA A C 1
ATOM 2516 O O . ALA A 1 337 ? 16.207 25.071 -13.090 1.00 79.25 337 ALA A O 1
ATOM 2517 N N . PRO A 1 338 ? 15.104 26.200 -11.484 1.00 83.88 338 PRO A N 1
ATOM 2518 C CA . PRO A 1 338 ? 15.732 25.475 -10.388 1.00 83.88 338 PRO A CA 1
ATOM 2519 C C . PRO A 1 338 ? 15.241 24.022 -10.346 1.00 83.88 338 PRO A C 1
ATOM 2521 O O . PRO A 1 338 ? 14.041 23.774 -10.279 1.00 83.88 338 PRO A O 1
ATOM 2524 N N . GLU A 1 339 ? 16.170 23.064 -10.333 1.00 88.94 339 GLU A N 1
ATOM 2525 C CA . GLU A 1 339 ? 15.860 21.647 -10.109 1.00 88.94 339 GLU A CA 1
ATOM 2526 C C . GLU A 1 339 ? 15.940 21.318 -8.609 1.00 88.94 339 GLU A C 1
ATOM 2528 O O . GLU A 1 339 ? 16.901 21.686 -7.920 1.00 88.94 339 GLU A O 1
ATOM 2533 N N . VAL A 1 340 ? 14.940 20.593 -8.102 1.00 90.06 340 VAL A N 1
ATOM 2534 C CA . VAL A 1 340 ? 14.890 20.122 -6.713 1.00 90.06 340 VAL A CA 1
ATOM 2535 C C . VAL A 1 340 ? 15.144 18.621 -6.686 1.00 90.06 340 VAL A C 1
ATOM 2537 O O . VAL A 1 340 ? 14.354 17.837 -7.196 1.00 90.06 340 VAL A O 1
ATOM 2540 N N . ALA A 1 341 ? 16.244 18.213 -6.060 1.00 93.69 341 ALA A N 1
ATOM 2541 C CA . ALA A 1 341 ? 16.539 16.813 -5.805 1.00 93.69 341 ALA A CA 1
ATOM 2542 C C . ALA A 1 341 ? 15.779 16.314 -4.577 1.00 93.69 341 ALA A C 1
ATOM 2544 O O . ALA A 1 341 ? 15.836 16.948 -3.522 1.00 93.69 341 ALA A O 1
ATOM 2545 N N . VAL A 1 342 ? 15.155 15.144 -4.678 1.00 95.25 342 VAL A N 1
ATOM 2546 C CA . VAL A 1 342 ? 14.297 14.571 -3.634 1.00 95.25 342 VAL A CA 1
ATOM 2547 C C . VAL A 1 342 ? 14.839 13.218 -3.204 1.00 95.25 342 VAL A C 1
ATOM 2549 O O . VAL A 1 342 ? 15.176 12.380 -4.041 1.00 95.25 342 VAL A O 1
ATOM 2552 N N . ASN A 1 343 ? 14.950 12.990 -1.895 1.00 97.00 343 ASN A N 1
ATOM 2553 C CA . ASN A 1 343 ? 15.362 11.689 -1.366 1.00 97.00 343 ASN A CA 1
ATOM 2554 C C . ASN A 1 343 ? 14.393 10.583 -1.820 1.00 97.00 343 ASN A C 1
ATOM 2556 O O . ASN A 1 343 ? 13.174 10.747 -1.751 1.00 97.00 343 ASN A O 1
ATOM 2560 N N . ALA A 1 344 ? 14.932 9.430 -2.220 1.00 97.06 344 ALA A N 1
ATOM 2561 C CA . ALA A 1 344 ? 14.136 8.360 -2.812 1.00 97.06 344 ALA A CA 1
ATOM 2562 C C . ALA A 1 344 ? 12.984 7.855 -1.929 1.00 97.06 344 ALA A C 1
ATOM 2564 O O . ALA A 1 344 ? 11.918 7.528 -2.442 1.00 97.06 344 ALA A O 1
ATOM 2565 N N . VAL A 1 345 ? 13.182 7.794 -0.607 1.00 96.69 345 VAL A N 1
ATOM 2566 C CA . VAL A 1 345 ? 12.135 7.397 0.349 1.00 96.69 345 VAL A CA 1
ATOM 2567 C C . VAL A 1 345 ? 11.120 8.525 0.554 1.00 96.69 345 VAL A C 1
ATOM 2569 O O . VAL A 1 345 ? 9.935 8.264 0.763 1.00 96.69 345 VAL A O 1
ATOM 2572 N N . TYR A 1 346 ? 11.558 9.784 0.467 1.00 95.19 346 TYR A N 1
ATOM 2573 C CA . TYR A 1 346 ? 10.679 10.945 0.611 1.00 95.19 346 TYR A CA 1
ATOM 2574 C C . TYR A 1 346 ? 9.768 11.175 -0.601 1.00 95.19 346 TYR A C 1
ATOM 2576 O O . TYR A 1 346 ? 8.717 11.793 -0.433 1.00 95.19 346 TYR A O 1
ATOM 2584 N N . ARG A 1 347 ? 10.094 10.618 -1.780 1.00 93.25 347 ARG A N 1
ATOM 2585 C CA . ARG A 1 347 ? 9.237 10.660 -2.984 1.00 93.25 347 ARG A CA 1
ATOM 2586 C C . ARG A 1 347 ? 7.785 10.287 -2.674 1.00 93.25 347 ARG A C 1
ATOM 2588 O O . ARG A 1 347 ? 6.863 10.926 -3.166 1.00 93.25 347 ARG A O 1
ATOM 2595 N N . PHE A 1 348 ? 7.560 9.309 -1.796 1.00 92.44 348 PHE A N 1
ATOM 2596 C CA . PHE A 1 348 ? 6.216 8.961 -1.334 1.00 92.44 348 PHE A CA 1
ATOM 2597 C C . PHE A 1 348 ? 5.468 10.160 -0.716 1.00 92.44 348 PHE A C 1
ATOM 2599 O O . PHE A 1 348 ? 4.320 10.433 -1.066 1.00 92.44 348 PHE A O 1
ATOM 2606 N N . VAL A 1 349 ? 6.107 10.892 0.199 1.00 91.25 349 VAL A N 1
ATOM 2607 C CA . VAL A 1 349 ? 5.509 12.058 0.874 1.00 91.25 349 VAL A CA 1
ATOM 2608 C C . VAL A 1 349 ? 5.333 13.219 -0.104 1.00 91.25 349 VAL A C 1
ATOM 2610 O O . VAL A 1 349 ? 4.297 13.888 -0.092 1.00 91.25 349 VAL A O 1
ATOM 2613 N N . GLU A 1 350 ? 6.314 13.424 -0.980 1.00 90.62 350 GLU A N 1
ATOM 2614 C CA . GLU A 1 350 ? 6.247 14.425 -2.040 1.00 90.62 350 GLU A CA 1
ATOM 2615 C C . GLU A 1 350 ? 5.039 14.189 -2.948 1.00 90.62 350 GLU A C 1
ATOM 2617 O O . GLU A 1 350 ? 4.222 15.092 -3.105 1.00 90.62 350 GLU A O 1
ATOM 2622 N N . LEU A 1 351 ? 4.852 12.967 -3.455 1.00 88.81 351 LEU A N 1
ATOM 2623 C CA . LEU A 1 351 ? 3.739 12.615 -4.338 1.00 88.81 351 LEU A CA 1
ATOM 2624 C C . LEU A 1 351 ? 2.371 12.874 -3.694 1.00 88.81 351 LEU A C 1
ATOM 2626 O O . LEU A 1 351 ? 1.447 13.316 -4.370 1.00 88.81 351 LEU A O 1
ATOM 2630 N N . ASN A 1 352 ? 2.223 12.666 -2.385 1.00 85.94 352 ASN A N 1
ATOM 2631 C CA . ASN A 1 352 ? 0.983 13.017 -1.681 1.00 85.94 352 ASN A CA 1
ATOM 2632 C C . ASN A 1 352 ? 0.756 14.540 -1.615 1.00 85.94 352 ASN A C 1
ATOM 2634 O O . ASN A 1 352 ? -0.386 15.008 -1.571 1.00 85.94 352 ASN A O 1
ATOM 2638 N N . THR A 1 353 ? 1.834 15.321 -1.634 1.00 88.00 353 THR A N 1
ATOM 2639 C CA . THR A 1 353 ? 1.804 16.784 -1.555 1.00 88.00 353 THR A CA 1
ATOM 2640 C C . THR A 1 353 ? 1.555 17.418 -2.923 1.00 88.00 353 THR A C 1
ATOM 2642 O O . THR A 1 353 ? 0.715 18.313 -3.018 1.00 88.00 353 THR A O 1
ATOM 2645 N N . VAL A 1 354 ? 2.222 16.938 -3.977 1.00 86.62 354 VAL A N 1
ATOM 2646 C CA . VAL A 1 354 ? 2.167 17.547 -5.318 1.00 86.62 354 VAL A CA 1
ATOM 2647 C C . VAL A 1 354 ? 0.964 17.108 -6.152 1.00 86.62 354 VAL A C 1
ATOM 2649 O O . VAL A 1 354 ? 0.506 17.872 -6.993 1.00 86.62 354 VAL A O 1
ATOM 2652 N N . ARG A 1 355 ? 0.394 15.916 -5.907 1.00 85.81 355 ARG A N 1
ATOM 2653 C CA . ARG A 1 355 ? -0.760 15.429 -6.687 1.00 85.81 355 ARG A CA 1
ATOM 2654 C C . ARG A 1 355 ? -1.959 16.378 -6.580 1.00 85.81 355 ARG A C 1
ATOM 2656 O O . ARG A 1 355 ? -2.324 16.811 -5.482 1.00 85.81 355 ARG A O 1
ATOM 2663 N N . GLY A 1 356 ? -2.581 16.653 -7.725 1.00 87.25 356 GLY A N 1
ATOM 2664 C CA . GLY A 1 356 ? -3.832 17.401 -7.839 1.00 87.25 356 GLY A CA 1
ATOM 2665 C C . GLY A 1 356 ? -5.054 16.629 -7.331 1.00 87.25 356 GLY A C 1
ATOM 2666 O O . GLY A 1 356 ? -4.930 15.586 -6.689 1.00 87.25 356 GLY A O 1
ATOM 2667 N N . ALA A 1 357 ? -6.240 17.169 -7.612 1.00 89.00 357 ALA A N 1
ATOM 2668 C CA . ALA A 1 357 ? -7.502 16.493 -7.343 1.00 89.00 357 ALA A CA 1
ATOM 2669 C C . ALA A 1 357 ? -7.764 15.438 -8.423 1.00 89.00 357 ALA A C 1
ATOM 2671 O O . ALA A 1 357 ? -7.722 15.751 -9.614 1.00 89.00 357 ALA A O 1
ATOM 2672 N N . ASP A 1 358 ? -8.023 14.205 -8.005 1.00 87.06 358 ASP A N 1
ATOM 2673 C CA . ASP A 1 358 ? -8.234 13.081 -8.912 1.00 87.06 358 ASP A CA 1
ATOM 2674 C C . ASP A 1 358 ? -9.689 13.017 -9.413 1.00 87.06 358 ASP A C 1
ATOM 2676 O O . ASP A 1 358 ? -10.582 13.689 -8.879 1.00 87.06 358 ASP A O 1
ATOM 2680 N N . TRP A 1 359 ? -9.924 12.227 -10.464 1.00 84.25 359 TRP A N 1
ATOM 2681 C CA . TRP A 1 359 ? -11.197 12.128 -11.197 1.00 84.25 359 TRP A CA 1
ATOM 2682 C C . TRP A 1 359 ? -12.384 11.663 -10.356 1.00 84.25 359 TRP A C 1
ATOM 2684 O O . TRP A 1 359 ? -13.532 11.963 -10.685 1.00 84.25 359 TRP A O 1
ATOM 2694 N N . ASP A 1 360 ? -12.091 10.963 -9.272 1.00 82.81 360 ASP A N 1
ATOM 2695 C CA . ASP A 1 360 ? -13.023 10.406 -8.298 1.00 82.81 360 ASP A CA 1
ATOM 2696 C C . ASP A 1 360 ? -13.347 11.368 -7.137 1.00 82.81 360 ASP A C 1
ATOM 2698 O O . ASP A 1 360 ? -14.236 11.094 -6.330 1.00 82.81 360 ASP A O 1
ATOM 2702 N N . SER A 1 361 ? -12.676 12.520 -7.058 1.00 88.56 361 SER A N 1
ATOM 2703 C CA . SER A 1 361 ? -12.772 13.414 -5.906 1.00 88.56 361 SER A CA 1
ATOM 2704 C C . SER A 1 361 ? -13.807 14.532 -6.081 1.00 88.56 361 SER A C 1
ATOM 2706 O O . SER A 1 361 ? -13.957 15.146 -7.143 1.00 88.56 361 SER A O 1
ATOM 2708 N N . LEU A 1 362 ? -14.469 14.903 -4.977 1.00 88.44 362 LEU A N 1
ATOM 2709 C CA . LEU A 1 362 ? -15.336 16.092 -4.926 1.00 88.44 362 LEU A CA 1
ATOM 2710 C C . LEU A 1 362 ? -14.565 17.384 -5.243 1.00 88.44 362 LEU A C 1
ATOM 2712 O O . LEU A 1 362 ? -15.139 18.359 -5.730 1.00 88.44 362 LEU A O 1
ATOM 2716 N N . TRP A 1 363 ? -13.257 17.379 -4.995 1.00 90.00 363 TRP A N 1
ATOM 2717 C CA . TRP A 1 363 ? -12.365 18.504 -5.237 1.00 90.00 363 TRP A CA 1
ATOM 2718 C C . TRP A 1 363 ? -12.165 18.791 -6.721 1.00 90.00 363 TRP A C 1
ATOM 2720 O O . TRP A 1 363 ? -12.138 19.963 -7.098 1.00 90.00 363 TRP A O 1
ATOM 2730 N N . LEU A 1 364 ? -12.104 17.763 -7.574 1.00 88.50 364 LEU A N 1
ATOM 2731 C CA . LEU A 1 364 ? -12.036 17.979 -9.019 1.00 88.50 364 LEU A CA 1
ATOM 2732 C C . LEU A 1 364 ? -13.335 18.603 -9.533 1.00 88.50 364 LEU A C 1
ATOM 2734 O O . LEU A 1 364 ? -13.312 19.511 -10.365 1.00 88.50 364 LEU A O 1
ATOM 2738 N N . GLN A 1 365 ? -14.483 18.164 -9.012 1.00 87.38 365 GLN A N 1
ATOM 2739 C CA . GLN A 1 365 ? -15.752 18.788 -9.370 1.00 87.38 365 GLN A CA 1
ATOM 2740 C C . GLN A 1 365 ? -15.800 20.248 -8.900 1.00 87.38 365 GLN A C 1
ATOM 2742 O O . GLN A 1 365 ? -16.214 21.115 -9.666 1.00 87.38 365 GLN A O 1
ATOM 2747 N N . ALA A 1 366 ? -15.325 20.546 -7.688 1.00 86.50 366 ALA A N 1
ATOM 2748 C CA . ALA A 1 366 ? -15.219 21.917 -7.195 1.00 86.50 366 ALA A CA 1
ATOM 2749 C C . ALA A 1 366 ? -14.296 22.779 -8.080 1.00 86.50 366 ALA A C 1
ATOM 2751 O O . ALA A 1 366 ? -14.657 23.902 -8.435 1.00 86.50 366 ALA A O 1
ATOM 2752 N N . GLN A 1 367 ? -13.153 22.236 -8.513 1.00 85.88 367 GLN A N 1
ATOM 2753 C CA . GLN A 1 367 ? -12.246 22.879 -9.470 1.00 85.88 367 GLN A CA 1
ATOM 2754 C C . GLN A 1 367 ? -12.948 23.209 -10.792 1.00 85.88 367 GLN A C 1
ATOM 2756 O O . GLN A 1 367 ? -12.857 24.339 -11.266 1.00 85.88 367 GLN A O 1
ATOM 2761 N N . ARG A 1 368 ? -13.715 22.266 -11.355 1.00 85.81 368 ARG A N 1
ATOM 2762 C CA . ARG A 1 368 ? -14.489 22.479 -12.594 1.00 85.81 368 ARG A CA 1
ATOM 2763 C C . ARG A 1 368 ? -15.568 23.553 -12.466 1.00 85.81 368 ARG A C 1
ATOM 2765 O O . ARG A 1 368 ? -15.928 24.162 -13.466 1.00 85.81 368 ARG A O 1
ATOM 2772 N N . GLN A 1 369 ? -16.069 23.791 -11.256 1.00 86.62 369 GLN A N 1
ATOM 2773 C CA . GLN A 1 369 ? -17.028 24.859 -10.952 1.00 86.62 369 GLN A CA 1
ATOM 2774 C C . GLN A 1 369 ? -16.350 26.199 -10.608 1.00 86.62 369 GLN A C 1
ATOM 2776 O O . GLN A 1 369 ? -17.025 27.136 -10.190 1.00 86.62 369 GLN A O 1
ATOM 2781 N N . GLY A 1 370 ? -15.024 26.308 -10.754 1.00 79.38 370 GLY A N 1
ATOM 2782 C CA . GLY A 1 370 ? -14.280 27.542 -10.486 1.00 79.38 370 GLY A CA 1
ATOM 2783 C C . GLY A 1 370 ? -14.032 27.830 -9.002 1.00 79.38 370 GLY A C 1
ATOM 2784 O O . GLY A 1 370 ? -13.662 28.945 -8.652 1.00 79.38 370 GLY A O 1
ATOM 2785 N N . LEU A 1 371 ? -14.209 26.844 -8.115 1.00 75.06 371 LEU A N 1
ATOM 2786 C CA . LEU A 1 371 ? -14.000 27.002 -6.668 1.00 75.06 371 LEU A CA 1
ATOM 2787 C C . LEU A 1 371 ? -12.531 26.830 -6.236 1.00 75.06 371 LEU A C 1
ATOM 2789 O O . LEU A 1 371 ? -12.241 26.839 -5.042 1.00 75.06 371 LEU A O 1
ATOM 2793 N N . SER A 1 372 ? -11.599 26.656 -7.177 1.00 68.81 372 SER A N 1
ATOM 2794 C CA . SER A 1 372 ? -10.173 26.485 -6.886 1.00 68.81 372 SER A CA 1
ATOM 2795 C C . SER A 1 372 ? -9.348 27.671 -7.365 1.00 68.81 372 SER A C 1
ATOM 2797 O O . SER A 1 372 ? -9.518 28.149 -8.483 1.00 68.81 372 SER A O 1
ATOM 2799 N N . GLN A 1 373 ? -8.435 28.113 -6.501 1.00 67.00 373 GLN A N 1
ATOM 2800 C CA . GLN A 1 373 ? -7.509 29.220 -6.750 1.00 67.00 373 GLN A CA 1
ATOM 2801 C C . GLN A 1 373 ? -6.125 28.750 -7.230 1.00 67.00 373 GLN A C 1
ATOM 2803 O O . GLN A 1 373 ? -5.251 29.574 -7.473 1.00 67.00 373 GLN A O 1
ATOM 2808 N N . ASP A 1 374 ? -5.933 27.440 -7.409 1.00 76.94 374 ASP A N 1
ATOM 2809 C CA . ASP A 1 374 ? -4.686 26.815 -7.872 1.00 76.94 374 ASP A CA 1
ATOM 2810 C C . ASP A 1 374 ? -4.605 26.790 -9.424 1.00 76.94 374 ASP A C 1
ATOM 2812 O O . ASP A 1 374 ? -4.181 25.809 -10.035 1.00 76.94 374 ASP A O 1
ATOM 2816 N N . ALA A 1 375 ? -5.077 27.847 -10.098 1.00 66.38 375 ALA A N 1
ATOM 2817 C CA . ALA A 1 375 ? -5.112 27.916 -11.561 1.00 66.38 375 ALA A CA 1
ATOM 2818 C C . ALA A 1 375 ? -3.722 28.214 -12.150 1.00 66.38 375 ALA A C 1
ATOM 2820 O O . ALA A 1 375 ? -3.045 29.142 -11.716 1.00 66.38 375 ALA A O 1
ATOM 2821 N N . GLY A 1 376 ? -3.324 27.465 -13.185 1.00 63.59 376 GLY A N 1
ATOM 2822 C CA . GLY A 1 376 ? -2.070 27.700 -13.914 1.00 63.59 376 GLY A CA 1
ATOM 2823 C C . GLY A 1 376 ? -0.806 27.138 -13.253 1.00 63.59 376 GLY A C 1
ATOM 2824 O O . GLY A 1 376 ? 0.287 27.506 -13.676 1.00 63.59 376 GLY A O 1
ATOM 2825 N N . LEU A 1 377 ? -0.939 26.260 -12.253 1.00 67.62 377 LEU A N 1
ATOM 2826 C CA . LEU A 1 377 ? 0.198 25.545 -11.666 1.00 67.62 377 LEU A CA 1
ATOM 2827 C C . LEU A 1 377 ? 0.878 24.643 -12.702 1.00 67.62 377 LEU A C 1
ATOM 2829 O O . LEU A 1 377 ? 0.211 23.965 -13.491 1.00 67.62 377 LEU A O 1
ATOM 2833 N N . ALA A 1 378 ? 2.210 24.597 -12.666 1.00 62.84 378 ALA A N 1
ATOM 2834 C CA . ALA A 1 378 ? 2.951 23.553 -13.367 1.00 62.84 378 ALA A CA 1
ATOM 2835 C C . ALA A 1 378 ? 2.662 22.181 -12.728 1.00 62.84 378 ALA A C 1
ATOM 2837 O O . ALA A 1 378 ? 2.326 22.099 -11.548 1.00 62.84 378 ALA A O 1
ATOM 2838 N N . ALA A 1 379 ? 2.829 21.090 -13.483 1.00 57.66 379 ALA A N 1
ATOM 2839 C CA . ALA A 1 379 ? 2.532 19.730 -13.006 1.00 57.66 379 ALA A CA 1
ATOM 2840 C C . ALA A 1 379 ? 3.314 19.319 -11.737 1.00 57.66 379 ALA A C 1
ATOM 2842 O O . ALA A 1 379 ? 2.891 18.416 -11.019 1.00 57.66 379 ALA A O 1
ATOM 2843 N N . GLU A 1 380 ? 4.436 19.986 -11.464 1.00 60.97 380 GLU A N 1
ATOM 2844 C CA . GLU A 1 380 ? 5.332 19.723 -10.332 1.00 60.97 380 GLU A CA 1
ATOM 2845 C C . GLU A 1 380 ? 5.079 20.656 -9.133 1.00 60.97 380 GLU A C 1
ATOM 2847 O O . GLU A 1 380 ? 5.616 20.443 -8.045 1.00 60.97 380 GLU A O 1
ATOM 2852 N N . GLU A 1 381 ? 4.245 21.688 -9.292 1.00 72.44 381 GLU A N 1
ATOM 2853 C CA . GLU A 1 381 ? 3.932 22.616 -8.209 1.00 72.44 381 GLU A CA 1
ATOM 2854 C C . GLU A 1 381 ? 2.805 22.077 -7.324 1.00 72.44 381 GLU A C 1
ATOM 2856 O O . GLU A 1 381 ? 1.704 21.766 -7.778 1.00 72.44 381 GLU A O 1
ATOM 2861 N N . ALA A 1 382 ? 3.063 22.005 -6.016 1.00 81.94 382 ALA A N 1
ATOM 2862 C CA . ALA A 1 382 ? 2.071 21.518 -5.069 1.00 81.94 382 ALA A CA 1
ATOM 2863 C C . ALA A 1 382 ? 0.866 22.472 -4.951 1.00 81.94 382 ALA A C 1
ATOM 2865 O O . ALA A 1 382 ? 1.059 23.643 -4.601 1.00 81.94 382 ALA A O 1
ATOM 2866 N N . PRO A 1 383 ? -0.376 21.978 -5.123 1.00 86.50 383 PRO A N 1
ATOM 2867 C CA . PRO A 1 383 ? -1.576 22.804 -5.051 1.00 86.50 383 PRO A CA 1
ATOM 2868 C C . PRO A 1 383 ? -1.857 23.204 -3.599 1.00 86.50 383 PRO A C 1
ATOM 2870 O O . PRO A 1 383 ? -2.280 22.396 -2.764 1.00 86.50 383 PRO A O 1
ATOM 2873 N N . ARG A 1 384 ? -1.543 24.456 -3.257 1.00 86.88 384 ARG A N 1
ATOM 2874 C CA . ARG A 1 384 ? -1.507 24.929 -1.864 1.00 86.88 384 ARG A CA 1
ATOM 2875 C C . ARG A 1 384 ? -2.904 25.063 -1.287 1.00 86.88 384 ARG A C 1
ATOM 2877 O O . ARG A 1 384 ? -3.120 24.681 -0.135 1.00 86.88 384 ARG A O 1
ATOM 2884 N N . GLU A 1 385 ? -3.832 25.606 -2.067 1.00 87.38 385 GLU A N 1
ATOM 2885 C CA . GLU A 1 385 ? -5.192 25.861 -1.603 1.00 87.38 385 GLU A CA 1
ATOM 2886 C C . GLU A 1 385 ? -5.997 24.562 -1.541 1.00 87.38 385 GLU A C 1
ATOM 2888 O O . GLU A 1 385 ? -6.661 24.315 -0.533 1.00 87.38 385 GLU A O 1
ATOM 2893 N N . LEU A 1 386 ? -5.844 23.666 -2.523 1.00 88.94 386 LEU A N 1
ATOM 2894 C CA . LEU A 1 386 ? -6.407 22.315 -2.468 1.00 88.94 386 LEU A CA 1
ATOM 2895 C C . LEU A 1 386 ? -5.917 21.553 -1.232 1.00 88.94 386 LEU A C 1
ATOM 2897 O O . LEU A 1 386 ? -6.727 21.032 -0.466 1.00 88.94 386 LEU A O 1
ATOM 2901 N N . ASN A 1 387 ? -4.600 21.507 -1.009 1.00 91.38 387 ASN A N 1
ATOM 2902 C CA . ASN A 1 387 ? -4.022 20.796 0.133 1.00 91.38 387 ASN A CA 1
ATOM 2903 C C . ASN A 1 387 ? -4.529 21.354 1.465 1.00 91.38 387 ASN A C 1
ATOM 2905 O O . ASN A 1 387 ? -4.858 20.590 2.376 1.00 91.38 387 ASN A O 1
ATOM 2909 N N . ARG A 1 388 ? -4.632 22.684 1.574 1.00 91.06 388 ARG A N 1
ATOM 2910 C CA . ARG A 1 388 ? -5.182 23.343 2.761 1.00 91.06 388 ARG A CA 1
ATOM 2911 C C . ARG A 1 388 ? -6.657 22.999 2.952 1.00 91.06 388 ARG A C 1
ATOM 2913 O O . ARG A 1 388 ? -7.048 22.661 4.066 1.00 91.06 388 ARG A O 1
ATOM 2920 N N . ALA A 1 389 ? -7.462 23.053 1.894 1.00 91.06 389 ALA A N 1
ATOM 2921 C CA . ALA A 1 389 ? -8.893 22.780 1.958 1.00 91.06 389 ALA A CA 1
ATOM 2922 C C . ALA A 1 389 ? -9.184 21.324 2.357 1.00 91.06 389 ALA A C 1
ATOM 2924 O O . ALA A 1 389 ? -9.991 21.094 3.259 1.00 91.06 389 ALA A O 1
ATOM 2925 N N . VAL A 1 390 ? -8.459 20.361 1.778 1.00 92.56 390 VAL A N 1
ATOM 2926 C CA . VAL A 1 390 ? -8.497 18.938 2.162 1.00 92.56 390 VAL A CA 1
ATOM 2927 C C . VAL A 1 390 ? -8.149 18.769 3.640 1.00 92.56 390 VAL A C 1
ATOM 2929 O O . VAL A 1 390 ? -8.909 18.155 4.390 1.00 92.56 390 VAL A O 1
ATOM 2932 N N . ALA A 1 391 ? -7.031 19.352 4.087 1.00 93.38 391 ALA A N 1
ATOM 2933 C CA . ALA A 1 391 ? -6.577 19.236 5.471 1.00 93.38 391 ALA A CA 1
ATOM 2934 C C . ALA A 1 391 ? -7.583 19.834 6.469 1.00 93.38 391 ALA A C 1
ATOM 2936 O O . ALA A 1 391 ? -7.855 19.230 7.508 1.00 93.38 391 ALA A O 1
ATOM 2937 N N . VAL A 1 392 ? -8.167 20.994 6.150 1.00 95.19 392 VAL A N 1
ATOM 2938 C CA . VAL A 1 392 ? -9.191 21.642 6.981 1.00 95.19 392 VAL A CA 1
ATOM 2939 C C . VAL A 1 392 ? -10.471 20.809 7.017 1.00 95.19 392 VAL A C 1
ATOM 2941 O O . VAL A 1 392 ? -10.973 20.534 8.106 1.00 95.19 392 VAL A O 1
ATOM 2944 N N . ALA A 1 393 ? -10.984 20.368 5.865 1.00 95.25 393 ALA A N 1
ATOM 2945 C CA . ALA A 1 393 ? -12.200 19.559 5.791 1.00 95.25 393 ALA A CA 1
ATOM 2946 C C . ALA A 1 393 ? -12.052 18.249 6.577 1.00 95.25 393 ALA A C 1
ATOM 2948 O O . ALA A 1 393 ? -12.911 17.911 7.397 1.00 95.25 393 ALA A O 1
ATOM 2949 N N . PHE A 1 394 ? -10.928 17.552 6.395 1.00 95.62 394 PHE A N 1
ATOM 2950 C CA . PHE A 1 394 ? -10.639 16.326 7.127 1.00 95.62 394 PHE A CA 1
ATOM 2951 C C . PHE A 1 394 ? -10.476 16.585 8.630 1.00 95.62 394 PHE A C 1
ATOM 2953 O O . PHE A 1 394 ? -11.083 15.891 9.446 1.00 95.62 394 PHE A O 1
ATOM 2960 N N . GLY A 1 395 ? -9.732 17.625 9.020 1.00 97.19 395 GLY A N 1
ATOM 2961 C CA . GLY A 1 395 ? -9.565 18.017 10.420 1.00 97.19 395 GLY A CA 1
ATOM 2962 C C . GLY A 1 395 ? -10.894 18.330 11.114 1.00 97.19 395 GLY A C 1
ATOM 2963 O O . GLY A 1 395 ? -11.139 17.845 12.221 1.00 97.19 395 GLY A O 1
ATOM 2964 N N . LEU A 1 396 ? -11.790 19.065 10.448 1.00 97.94 396 LEU A N 1
ATOM 2965 C CA . LEU A 1 396 ? -13.139 19.337 10.950 1.00 97.94 396 LEU A CA 1
ATOM 2966 C C . LEU A 1 396 ? -13.950 18.045 11.110 1.00 97.94 396 LEU A C 1
ATOM 2968 O O . LEU A 1 396 ? -14.578 17.850 12.151 1.00 97.94 396 LEU A O 1
ATOM 2972 N N . ALA A 1 397 ? -13.894 17.133 10.137 1.00 97.31 397 ALA A N 1
ATOM 2973 C CA . ALA A 1 397 ? -14.572 15.844 10.232 1.00 97.31 397 ALA A CA 1
ATOM 2974 C C . ALA A 1 397 ? -14.054 15.005 11.418 1.00 97.31 397 ALA A C 1
ATOM 2976 O O . ALA A 1 397 ? -14.853 14.462 12.184 1.00 97.31 397 ALA A O 1
ATOM 2977 N N . LEU A 1 398 ? -12.737 14.964 11.653 1.00 97.12 398 LEU A N 1
ATOM 2978 C CA . LEU A 1 398 ? -12.156 14.283 12.817 1.00 97.12 398 LEU A CA 1
ATOM 2979 C C . LEU A 1 398 ? -12.571 14.928 14.147 1.00 97.12 398 LEU A C 1
ATOM 2981 O O . LEU A 1 398 ? -12.844 14.211 15.112 1.00 97.12 398 LEU A O 1
ATOM 2985 N N . VAL A 1 399 ? -12.669 16.261 14.207 1.00 97.94 399 VAL A N 1
ATOM 2986 C CA . VAL A 1 399 ? -13.199 16.974 15.382 1.00 97.94 399 VAL A CA 1
ATOM 2987 C C . VAL A 1 399 ? -14.656 16.587 15.630 1.00 97.94 399 VAL A C 1
ATOM 2989 O O . VAL A 1 399 ? -15.011 16.285 16.768 1.00 97.94 399 VAL A O 1
ATOM 2992 N N . LEU A 1 400 ? -15.496 16.521 14.593 1.00 97.75 400 LEU A N 1
ATOM 2993 C CA . LEU A 1 400 ? -16.888 16.079 14.725 1.00 97.75 400 LEU A CA 1
ATOM 2994 C C . LEU A 1 400 ? -16.981 14.639 15.250 1.00 97.75 400 LEU A C 1
ATOM 2996 O O . LEU A 1 400 ? -17.751 14.379 16.178 1.00 97.75 400 LEU A O 1
ATOM 3000 N N . VAL A 1 401 ? -16.152 13.722 14.737 1.00 97.50 401 VAL A N 1
ATOM 3001 C CA . VAL A 1 401 ? -16.062 12.342 15.246 1.00 97.50 401 VAL A CA 1
ATOM 3002 C C . VAL A 1 401 ? -15.627 12.328 16.714 1.00 97.50 401 VAL A C 1
ATOM 3004 O O . VAL A 1 401 ? -16.254 11.658 17.537 1.00 97.50 401 VAL A O 1
ATOM 3007 N N . ALA A 1 402 ? -14.598 13.096 17.081 1.00 97.88 402 ALA A N 1
ATOM 3008 C CA . ALA A 1 402 ? -14.127 13.196 18.459 1.00 97.88 402 ALA A CA 1
ATOM 3009 C C . ALA A 1 402 ? -15.219 13.727 19.398 1.00 97.88 402 ALA A C 1
ATOM 3011 O O . ALA A 1 402 ? -15.473 13.133 20.448 1.00 97.88 402 ALA A O 1
ATOM 3012 N N . LEU A 1 403 ? -15.915 14.797 19.008 1.00 97.81 403 LEU A N 1
ATOM 3013 C CA . LEU A 1 403 ? -17.024 15.369 19.769 1.00 97.81 403 LEU A CA 1
ATOM 3014 C C . LEU A 1 403 ? -18.171 14.367 19.935 1.00 97.81 403 LEU A C 1
ATOM 3016 O O . LEU A 1 403 ? -18.689 14.227 21.043 1.00 97.81 403 LEU A O 1
ATOM 3020 N N . LEU A 1 404 ? -18.536 13.642 18.874 1.00 97.06 404 LEU A N 1
ATOM 3021 C CA . LEU A 1 404 ? -19.568 12.607 18.922 1.00 97.06 404 LEU A CA 1
ATOM 3022 C C . LEU A 1 404 ? -19.190 11.497 19.911 1.00 97.06 404 LEU A C 1
ATOM 3024 O O . LEU A 1 404 ? -19.979 11.153 20.791 1.00 97.06 404 LEU A O 1
ATOM 3028 N N . VAL A 1 405 ? -17.964 10.975 19.827 1.00 97.38 405 VAL A N 1
ATOM 3029 C CA . VAL A 1 405 ? -17.477 9.910 20.715 1.00 97.38 405 VAL A CA 1
ATOM 3030 C C . VAL A 1 405 ? -17.393 10.387 22.165 1.00 97.38 405 VAL A C 1
ATOM 3032 O O . VAL A 1 405 ? -17.815 9.670 23.074 1.00 97.38 405 VAL A O 1
ATOM 3035 N N . LEU A 1 406 ? -16.874 11.591 22.415 1.00 96.69 406 LEU A N 1
ATOM 3036 C CA . LEU A 1 406 ? -16.716 12.151 23.763 1.00 96.69 406 LEU A CA 1
ATOM 3037 C C . LEU A 1 406 ? -18.051 12.565 24.401 1.00 96.69 406 LEU A C 1
ATOM 3039 O O . LEU A 1 406 ? -18.178 12.498 25.624 1.00 96.69 406 LEU A O 1
ATOM 3043 N N . ARG A 1 407 ? -19.071 12.905 23.608 1.00 96.75 407 ARG A N 1
ATOM 3044 C CA . ARG A 1 407 ? -20.424 13.208 24.109 1.00 96.75 407 ARG A CA 1
ATOM 3045 C C . ARG A 1 407 ? -21.361 12.002 24.147 1.00 96.75 407 ARG A C 1
ATOM 3047 O O . ARG A 1 407 ? -22.398 12.080 24.797 1.00 96.75 407 ARG A O 1
ATOM 3054 N N . ALA A 1 408 ? -21.002 10.883 23.517 1.00 96.00 408 ALA A N 1
ATOM 3055 C CA . ALA A 1 408 ? -21.829 9.682 23.514 1.00 96.00 408 ALA A CA 1
ATOM 3056 C C . ALA A 1 408 ? -22.156 9.211 24.954 1.00 96.00 408 ALA A C 1
ATOM 3058 O O . ALA A 1 408 ? -21.232 9.014 25.758 1.00 96.00 408 ALA A O 1
ATOM 3059 N N . PRO A 1 409 ? -23.442 8.981 25.298 1.00 95.31 409 PRO A N 1
ATOM 3060 C CA . PRO A 1 409 ? -23.835 8.514 26.632 1.00 95.31 409 PRO A CA 1
ATOM 3061 C C . PRO A 1 409 ? -23.229 7.151 26.981 1.00 95.31 409 PRO A C 1
ATOM 3063 O O . PRO A 1 409 ? -22.831 6.894 28.116 1.00 95.31 409 PRO A O 1
ATOM 3066 N N . ARG A 1 410 ? -23.118 6.272 25.978 1.00 94.69 410 ARG A N 1
ATOM 3067 C CA . ARG A 1 410 ? -22.476 4.959 26.084 1.00 94.69 410 ARG A CA 1
ATOM 3068 C C . ARG A 1 410 ? -21.177 4.967 25.295 1.00 94.69 410 ARG A C 1
ATOM 3070 O O . ARG A 1 410 ? -21.096 5.580 24.236 1.00 94.69 410 ARG A O 1
ATOM 3077 N N . ARG A 1 411 ? -20.158 4.273 25.810 1.00 92.81 411 ARG A N 1
ATOM 3078 C CA . ARG A 1 411 ? -18.877 4.132 25.104 1.00 92.81 411 ARG A CA 1
ATOM 3079 C C . ARG A 1 411 ? -19.120 3.396 23.775 1.00 92.81 411 ARG A C 1
ATOM 3081 O O . ARG A 1 411 ? -19.613 2.267 23.830 1.00 92.81 411 ARG A O 1
ATOM 3088 N N . PRO A 1 412 ? -18.801 4.005 22.619 1.00 94.50 412 PRO A N 1
ATOM 3089 C CA . PRO A 1 412 ? -18.949 3.336 21.333 1.00 94.50 412 PRO A CA 1
ATOM 3090 C C . PRO A 1 412 ? -17.937 2.196 21.198 1.00 94.50 412 PRO A C 1
ATOM 3092 O O . PRO A 1 412 ? -16.914 2.158 21.890 1.00 94.50 412 PRO A O 1
ATOM 3095 N N . ARG A 1 413 ? -18.230 1.244 20.311 1.00 92.75 413 ARG A N 1
ATOM 3096 C CA . ARG A 1 413 ? -17.311 0.143 19.997 1.00 92.75 413 ARG A CA 1
ATOM 3097 C C . ARG A 1 413 ? -16.209 0.642 19.063 1.00 92.75 413 ARG A C 1
ATOM 3099 O O . ARG A 1 413 ? -16.455 1.508 18.232 1.00 92.75 413 ARG A O 1
ATOM 3106 N N . LEU A 1 414 ? -15.012 0.062 19.161 1.00 93.12 414 LEU A N 1
ATOM 3107 C CA . LEU A 1 414 ? -13.875 0.441 18.313 1.00 93.12 414 LEU A CA 1
ATOM 3108 C C . LEU A 1 414 ? -14.183 0.382 16.801 1.00 93.12 414 LEU A C 1
ATOM 3110 O O . LEU A 1 414 ? -13.894 1.381 16.146 1.00 93.12 414 LEU A O 1
ATOM 3114 N N . PRO A 1 415 ? -14.824 -0.674 16.255 1.00 92.12 415 PRO A N 1
ATOM 3115 C CA . PRO A 1 415 ? -15.168 -0.716 14.831 1.00 92.12 415 PRO A CA 1
ATOM 3116 C C . PRO A 1 415 ? -16.069 0.445 14.386 1.00 92.12 415 PRO A C 1
ATOM 3118 O O . PRO A 1 415 ? -15.810 1.053 13.359 1.00 92.12 415 PRO A O 1
ATOM 3121 N N . GLN A 1 416 ? -17.023 0.874 15.224 1.00 94.00 416 GLN A N 1
ATOM 3122 C CA . GLN A 1 416 ? -17.896 2.019 14.921 1.00 94.00 416 GLN A CA 1
ATOM 3123 C C . GLN A 1 416 ? -17.108 3.327 14.794 1.00 94.00 416 GLN A C 1
ATOM 3125 O O . GLN A 1 416 ? -17.390 4.145 13.926 1.00 94.00 416 GLN A O 1
ATOM 3130 N N . VAL A 1 417 ? -16.120 3.544 15.667 1.00 96.44 417 VAL A N 1
ATOM 3131 C CA . VAL A 1 417 ? -15.299 4.761 15.616 1.00 96.44 417 VAL A CA 1
ATOM 3132 C C . VAL A 1 417 ? -14.313 4.704 14.447 1.00 96.44 417 VAL A C 1
ATOM 3134 O O . VAL A 1 417 ? -14.125 5.715 13.776 1.00 96.44 417 VAL A O 1
ATOM 3137 N N . LEU A 1 418 ? -13.736 3.530 14.164 1.00 95.00 418 LEU A N 1
ATOM 3138 C CA . LEU A 1 418 ? -12.912 3.302 12.972 1.00 95.00 418 LEU A CA 1
ATOM 3139 C C . LEU A 1 418 ? -13.710 3.567 11.690 1.00 95.00 418 LEU A C 1
ATOM 3141 O O . LEU A 1 418 ? -13.222 4.294 10.830 1.00 95.00 418 LEU A O 1
ATOM 3145 N N . LEU A 1 419 ? -14.945 3.061 11.599 1.00 95.06 419 LEU A N 1
ATOM 3146 C CA . LEU A 1 419 ? -15.847 3.296 10.472 1.00 95.06 419 LEU A CA 1
ATOM 3147 C C . LEU A 1 419 ? -16.069 4.793 10.264 1.00 95.06 419 LEU A C 1
ATOM 3149 O O . LEU A 1 419 ? -15.865 5.292 9.165 1.00 95.06 419 LEU A O 1
ATOM 3153 N N . LEU A 1 420 ? -16.414 5.529 11.325 1.00 95.81 420 LEU A N 1
ATOM 3154 C CA . LEU A 1 420 ? -16.604 6.979 11.247 1.00 95.81 420 LEU A CA 1
ATOM 3155 C C . LEU A 1 420 ? -15.326 7.719 10.832 1.00 95.81 420 LEU A C 1
ATOM 3157 O O . LEU A 1 420 ? -15.404 8.690 10.090 1.00 95.81 420 LEU A O 1
ATOM 3161 N N . THR A 1 421 ? -14.151 7.274 11.286 1.00 95.00 421 THR A N 1
ATOM 3162 C CA . THR A 1 421 ? -12.868 7.858 10.859 1.00 95.00 421 THR A CA 1
ATOM 3163 C C . THR A 1 421 ? -12.579 7.585 9.381 1.00 95.00 421 THR A C 1
ATOM 3165 O O . THR A 1 421 ? -12.127 8.490 8.686 1.00 95.00 421 THR A O 1
ATOM 3168 N N . MET A 1 422 ? -12.876 6.386 8.872 1.00 92.56 422 MET A N 1
ATOM 3169 C CA . MET A 1 422 ? -12.727 6.079 7.443 1.00 92.56 422 MET A CA 1
ATOM 3170 C C . MET A 1 422 ? -13.743 6.846 6.593 1.00 92.56 422 MET A C 1
ATOM 3172 O O . MET A 1 422 ? -13.365 7.465 5.608 1.00 92.56 422 MET A O 1
ATOM 3176 N N . VAL A 1 423 ? -15.008 6.905 7.013 1.00 91.81 423 VAL A N 1
ATOM 3177 C CA . VAL A 1 423 ? -16.057 7.692 6.342 1.00 91.81 423 VAL A CA 1
ATOM 3178 C C . VAL A 1 423 ? -15.781 9.198 6.409 1.00 91.81 423 VAL A C 1
ATOM 3180 O O . VAL A 1 423 ? -16.221 9.924 5.532 1.00 91.81 423 VAL A O 1
ATOM 3183 N N . ALA A 1 424 ? -15.038 9.692 7.402 1.00 93.50 424 ALA A N 1
ATOM 3184 C CA . ALA A 1 424 ? -14.540 11.068 7.402 1.00 93.50 424 ALA A CA 1
ATOM 3185 C C . ALA A 1 424 ? -13.411 11.271 6.378 1.00 93.50 424 ALA A C 1
ATOM 3187 O O . ALA A 1 424 ? -13.347 12.312 5.728 1.00 93.50 424 ALA A O 1
ATOM 3188 N N . PHE A 1 425 ? -12.524 10.285 6.237 1.00 91.44 425 PHE A N 1
ATOM 3189 C CA . PHE A 1 425 ? -11.361 10.345 5.355 1.00 91.44 425 PHE A CA 1
ATOM 3190 C C . PHE A 1 425 ? -11.734 10.253 3.870 1.00 91.44 425 PHE A C 1
ATOM 3192 O O . PHE A 1 425 ? -11.371 11.144 3.110 1.00 91.44 425 PHE A O 1
ATOM 3199 N N . LEU A 1 426 ? -12.484 9.225 3.462 1.00 90.00 426 LEU A N 1
ATOM 3200 C CA . LEU A 1 426 ? -12.779 8.944 2.049 1.00 90.00 426 LEU A CA 1
ATOM 3201 C C . LEU A 1 426 ? -13.356 10.149 1.274 1.00 90.00 426 LEU A C 1
ATOM 3203 O O . LEU A 1 426 ? -12.750 10.542 0.284 1.00 90.00 426 LEU A O 1
ATOM 3207 N N . PRO A 1 427 ? -14.437 10.820 1.724 1.00 89.44 427 PRO A N 1
ATOM 3208 C CA . PRO A 1 427 ? -15.028 11.929 0.975 1.00 89.44 427 PRO A CA 1
ATOM 3209 C C . PRO A 1 427 ? -14.231 13.235 1.069 1.00 89.44 427 PRO A C 1
ATOM 3211 O O . PRO A 1 427 ? -14.456 14.139 0.268 1.00 89.44 427 PRO A O 1
ATOM 3214 N N . THR A 1 428 ? -13.351 13.384 2.067 1.00 92.25 428 THR A N 1
ATOM 3215 C CA . THR A 1 428 ? -12.533 14.600 2.216 1.00 92.25 428 THR A CA 1
ATOM 3216 C C . THR A 1 428 ? -11.203 14.495 1.486 1.00 92.25 428 THR A C 1
ATOM 3218 O O . THR A 1 428 ? -10.592 15.528 1.210 1.00 92.25 428 THR A O 1
ATOM 3221 N N . ASN A 1 429 ? -10.760 13.287 1.139 1.00 90.00 429 ASN A N 1
ATOM 3222 C CA . ASN A 1 429 ? -9.520 13.082 0.413 1.00 90.00 429 ASN A CA 1
ATOM 3223 C C . ASN A 1 429 ? -9.609 13.608 -1.033 1.00 90.00 429 ASN A C 1
ATOM 3225 O O . ASN A 1 429 ? -10.677 13.651 -1.641 1.00 90.00 429 ASN A O 1
ATOM 3229 N N . LYS A 1 430 ? -8.466 14.017 -1.592 1.00 90.31 430 LYS A N 1
ATOM 3230 C CA . LYS A 1 430 ? -8.343 14.504 -2.982 1.00 90.31 430 LYS A CA 1
ATOM 3231 C C . LYS A 1 430 ? -8.033 13.410 -4.006 1.00 90.31 430 LYS A C 1
ATOM 3233 O O . LYS A 1 430 ? -7.958 13.708 -5.189 1.00 90.31 430 LYS A O 1
ATOM 3238 N N . VAL A 1 431 ? -7.844 12.179 -3.542 1.00 86.50 431 VAL A N 1
ATOM 3239 C CA . VAL A 1 431 ? -7.602 10.980 -4.355 1.00 86.50 431 VAL A CA 1
ATOM 3240 C C . VAL A 1 431 ? -8.411 9.848 -3.731 1.00 86.50 431 VAL A C 1
ATOM 3242 O O . VAL A 1 431 ? -8.169 9.546 -2.560 1.00 86.50 431 VAL A O 1
ATOM 3245 N N . ASP A 1 432 ? -9.335 9.220 -4.453 1.00 82.25 432 ASP A N 1
ATOM 3246 C CA . ASP A 1 432 ? -10.165 8.123 -3.927 1.00 82.25 432 ASP A CA 1
ATOM 3247 C C . ASP A 1 432 ? -10.075 6.846 -4.769 1.00 82.25 432 ASP A C 1
ATOM 3249 O O . ASP A 1 432 ? -10.976 6.460 -5.511 1.00 82.25 432 ASP A O 1
ATOM 3253 N N . SER A 1 433 ? -8.968 6.128 -4.600 1.00 85.94 433 SER A N 1
ATOM 3254 C CA . SER A 1 433 ? -8.734 4.912 -5.367 1.00 85.94 433 SER A CA 1
ATOM 3255 C C . SER A 1 433 ? -9.723 3.795 -4.963 1.00 85.94 433 SER A C 1
ATOM 3257 O O . SER A 1 433 ? -9.881 3.533 -3.765 1.00 85.94 433 SER A O 1
ATOM 3259 N N . PRO A 1 434 ? -10.353 3.066 -5.913 1.00 86.38 434 PRO A N 1
ATOM 3260 C CA . PRO A 1 434 ? -11.463 2.143 -5.633 1.00 86.38 434 PRO A CA 1
ATOM 3261 C C . PRO A 1 434 ? -11.196 1.082 -4.559 1.00 86.38 434 PRO A C 1
ATOM 3263 O O . PRO A 1 434 ? -12.108 0.648 -3.862 1.00 86.38 434 PRO A O 1
ATOM 3266 N N . GLN A 1 435 ? -9.946 0.658 -4.382 1.00 90.50 435 GLN A N 1
ATOM 3267 C CA . GLN A 1 435 ? -9.534 -0.299 -3.355 1.00 90.50 435 GLN A CA 1
ATOM 3268 C C . GLN A 1 435 ? -9.689 0.223 -1.923 1.00 90.50 435 GLN A C 1
ATOM 3270 O O . GLN A 1 435 ? -9.661 -0.579 -0.988 1.00 90.50 435 GLN A O 1
ATOM 3275 N N . TYR A 1 436 ? -9.891 1.525 -1.705 1.00 90.44 436 TYR A N 1
ATOM 3276 C CA . TYR A 1 436 ? -10.084 2.063 -0.358 1.00 90.44 436 TYR A CA 1
ATOM 3277 C C . TYR A 1 436 ? -11.343 1.511 0.312 1.00 90.44 436 TYR A C 1
ATOM 3279 O O . TYR A 1 436 ? -11.368 1.343 1.532 1.00 90.44 436 TYR A O 1
ATOM 3287 N N . VAL A 1 437 ? -12.342 1.101 -0.474 1.00 91.38 437 VAL A N 1
ATOM 3288 C CA . VAL A 1 437 ? -13.551 0.435 0.033 1.00 91.38 437 VAL A CA 1
ATOM 3289 C C . VAL A 1 437 ? -13.245 -0.865 0.786 1.00 91.38 437 VAL A C 1
ATOM 3291 O O . VAL A 1 437 ? -14.032 -1.276 1.638 1.00 91.38 437 VAL A O 1
ATOM 3294 N N . LEU A 1 438 ? -12.096 -1.506 0.529 1.00 94.69 438 LEU A N 1
ATOM 3295 C CA . LEU A 1 438 ? -11.670 -2.699 1.266 1.00 94.69 438 LEU A CA 1
ATOM 3296 C C . LEU A 1 438 ? -11.496 -2.407 2.761 1.00 94.69 438 LEU A C 1
ATOM 3298 O O . LEU A 1 438 ? -11.801 -3.265 3.587 1.00 94.69 438 LEU A O 1
ATOM 3302 N N . TRP A 1 439 ? -11.072 -1.191 3.120 1.00 93.88 439 TRP A N 1
ATOM 3303 C CA . TRP A 1 439 ? -10.870 -0.774 4.511 1.00 93.88 439 TRP A CA 1
ATOM 3304 C C . TRP A 1 439 ? -12.172 -0.653 5.305 1.00 93.88 439 TRP A C 1
ATOM 3306 O O . TRP A 1 439 ? -12.130 -0.659 6.534 1.00 93.88 439 TRP A O 1
ATOM 3316 N N . LEU A 1 440 ? -13.320 -0.585 4.624 1.00 93.31 440 LEU A N 1
ATOM 3317 C CA . LEU A 1 440 ? -14.639 -0.549 5.252 1.00 93.31 440 LEU A CA 1
ATOM 3318 C C . LEU A 1 440 ? -15.181 -1.948 5.568 1.00 93.31 440 LEU A C 1
ATOM 3320 O O . LEU A 1 440 ? -15.996 -2.081 6.473 1.00 93.31 440 LEU A O 1
ATOM 3324 N N . LEU A 1 441 ? -14.731 -2.992 4.857 1.00 92.19 441 LEU A N 1
ATOM 3325 C CA . LEU A 1 441 ? -15.282 -4.347 4.993 1.00 92.19 441 LEU A CA 1
ATOM 3326 C C . LEU A 1 441 ? -15.221 -4.907 6.428 1.00 92.19 441 LEU A C 1
ATOM 3328 O O . LEU A 1 441 ? -16.190 -5.539 6.845 1.00 92.19 441 LEU A O 1
ATOM 3332 N N . PRO A 1 442 ? -14.125 -4.732 7.196 1.00 88.75 442 PRO A N 1
ATOM 3333 C CA . PRO A 1 442 ? -14.019 -5.321 8.531 1.00 88.75 442 PRO A CA 1
ATOM 3334 C C . PRO A 1 442 ? -14.733 -4.548 9.657 1.00 88.75 442 PRO A C 1
ATOM 3336 O O . PRO A 1 442 ? -14.594 -4.968 10.811 1.00 88.75 442 PRO A O 1
ATOM 3339 N N . LEU A 1 443 ? -15.376 -3.404 9.372 1.00 88.31 443 LEU A N 1
ATOM 3340 C CA . LEU A 1 443 ? -15.747 -2.383 10.370 1.00 88.31 443 LEU A CA 1
ATOM 3341 C C . LEU A 1 443 ? -17.231 -2.343 10.753 1.00 88.31 443 LEU A C 1
ATOM 3343 O O . LEU A 1 443 ? -18.093 -2.571 9.880 1.00 88.31 443 LEU A O 1
#

Radius of gyration: 25.23 Å; chains: 1; bounding box: 65×65×73 Å

pLDDT: mean 90.26, std 10.76, range [43.25, 98.81]

Secondary structure (DSSP, 8-state):
--SHHHHHHHHH-HHHHHHHHTTT-SPPTT--TT--TT--HHHHHHHHHHHHHHHHHHHHGGGSSGGG-STTHHHHTS---HHHHHHHHTSGGGTPPBTTTB--SS-HHHHHHHHHHHHHHHHHHHHS--HHHHHHHHHHHH--SHHHHHHHHHHHHHHHHHHHHHHHHHHHHHHHHHHHHHHHHHHHHHHTT-GGGGHHHHT-HHHHHHTTTSTHHHHHHHHHHHHHHHHTT-HHHHHHHHHHHHTT-SGGGGGHHHHHHHHHHHT-HHHHHHHHHHHHHHHHHHHHHHHHHS-EEEEETTEEEEEE--HHHHHHTT-GGGGG-SEEEPP--TTSPPPEEEETTTHHHHHHHH----TTSHHHHHHHTT----TT--TTS--HHHHHHHHHHHHHHHHHHHHHHHH-SSPPPHHHHHHHHHHHHHHH-S---GGGGGGGTT-